Protein AF-A0A326U9K8-F1 (afdb_monomer_lite)

InterPro domains:
  IPR006827 Lantibiotic dehydratase, N-terminal [PF04738] (4-114)
  IPR023809 Thiopeptide-type bacteriocin biosynthesis domain [PF14028] (189-463)
  IPR023809 Thiopeptide-type bacteriocin biosynthesis domain [TIGR03891] (189-463)

Sequence (473 aa):
PRLAPNVCRFLSELSMDGVPCLSAFDWGRLSGSPFLPRVTFRMGPHARLVLSPAQWQLRADTVQPEGTGSEEERWFAGLQRWRERWRVPRYVYLAEFDNRLLLDLEHPVMVTELRDELGKLQQDRTLTLQELLPDFEHLWLRDEQSAPYFSELVVPLLRVAQPAVQAAPLTPRRAISRVERSFFPGDRWTYIKLYAAPGQHDELIAGPLRALIRMLQEQRLLDCWFFIRYIDPLPHLRVRCRARGEQAIEPLLLAMLRHSRHLVDAGVIQSYALDPYEREVERYGGPEAIELLEQVFCLDSAVVSNLIAAQQAQRLTLDPLEIAVFSLHQFFTNWGYDIDQCLQWLRKRTQTYAFSAEYRPHRRECCELLAPWEPRPPANVVEQRALLLTLTHGPSAEGADRGSIAQELRKLGDQVRELASRGGLWVSEETLLESLAHMHKIRLLDLDRERERRLYAFWRHTLESIKRRPTKR

Foldseek 3Di:
DVPDPPVVVVVVVVVCPPPDDDDQDDPVPCPQPQKDDFDWDAPDPPDIDTSFFIKGWDALVQFDFDDDDDSLNRRLVSLVVSCVVRVPDQWWWFDDPPDTDIARSPDSVRVVVVNVVNVPDDRPDITMIGHDPPDPVPQPDADPVRDGDDDDDDDDDDDPDDDPPPPDPDPPPDDDDCVLFKDAQLGQKWKKWFFDDPVLLLVCLLPLVVVLVVVCVVVQQFDFKAWFWDPVPGTTIIIMTGGPDNVSRVVNSVSVVVSSVVCCVVVSTVHMDTDIHGFPQRLQFHSVRRVLVSRVRRLLRQLLSLVSNCVVVVVQPDDLLLLLLLLLVLLCVLLPDDLVNLLVLLPVPADPCPCVVVLVVCQVLSLCLNPNDDPDPPPSSVSNSVSSQCSNFPDDDVPDPTRPSSNSSNVSSVVVVVCVVVVSTSDDPSSNSVVSSQRSCRSNPHPDPVSVNNSSNSSNSSSVVNVPDDDDD

Structure (mmCIF, N/CA/C/O backbone):
data_AF-A0A326U9K8-F1
#
_entry.id   AF-A0A326U9K8-F1
#
loop_
_atom_site.group_PDB
_atom_site.id
_atom_site.type_symbol
_atom_site.label_atom_id
_atom_site.label_alt_id
_atom_site.label_comp_id
_atom_site.label_asym_id
_atom_site.label_entity_id
_atom_site.label_seq_id
_atom_site.pdbx_PDB_ins_code
_atom_site.Cartn_x
_atom_site.Cartn_y
_atom_site.Cartn_z
_atom_site.occupancy
_atom_site.B_iso_or_equiv
_atom_site.auth_seq_id
_atom_site.auth_comp_id
_atom_site.auth_asym_id
_atom_site.auth_atom_id
_atom_site.pdbx_PDB_model_num
ATOM 1 N N . PRO A 1 1 ? 18.278 -13.660 -24.552 1.00 62.38 1 PRO A N 1
ATOM 2 C CA . PRO A 1 1 ? 17.251 -13.489 -23.487 1.00 62.38 1 PRO A CA 1
ATOM 3 C C . PRO A 1 1 ? 15.796 -13.503 -23.984 1.00 62.38 1 PRO A C 1
ATOM 5 O O . PRO A 1 1 ? 14.981 -14.195 -23.393 1.00 62.38 1 PRO A O 1
ATOM 8 N N . ARG A 1 2 ? 15.453 -12.767 -25.055 1.00 73.94 2 ARG A N 1
ATOM 9 C CA . ARG A 1 2 ? 14.053 -12.637 -25.520 1.00 73.94 2 ARG A CA 1
ATOM 10 C C . ARG A 1 2 ? 13.410 -13.939 -26.013 1.00 73.94 2 ARG A C 1
ATOM 12 O O . ARG A 1 2 ? 12.196 -14.054 -25.953 1.00 73.94 2 ARG A O 1
ATOM 19 N N . LEU A 1 3 ? 14.220 -14.898 -26.459 1.00 88.00 3 LEU A N 1
ATOM 20 C CA . LEU A 1 3 ? 13.778 -16.236 -26.869 1.00 88.00 3 LEU A CA 1
ATOM 21 C C . LEU A 1 3 ? 13.810 -17.262 -25.721 1.00 88.00 3 LEU A C 1
ATOM 23 O O . LEU A 1 3 ? 13.424 -18.409 -25.916 1.00 88.00 3 LEU A O 1
ATOM 27 N N . ALA A 1 4 ? 14.301 -16.881 -24.537 1.00 91.50 4 ALA A N 1
ATOM 28 C CA . ALA A 1 4 ? 14.350 -17.779 -23.389 1.00 91.50 4 ALA A CA 1
ATOM 29 C C . ALA A 1 4 ? 12.968 -17.874 -22.715 1.00 91.50 4 ALA A C 1
ATOM 31 O O . ALA A 1 4 ? 12.225 -16.888 -22.725 1.00 91.50 4 ALA A O 1
ATOM 32 N N . PRO A 1 5 ? 12.636 -19.005 -22.063 1.00 95.62 5 PRO A N 1
ATOM 33 C CA . PRO A 1 5 ? 11.449 -19.102 -21.220 1.00 95.62 5 PRO A CA 1
ATOM 34 C C . PRO A 1 5 ? 11.411 -17.989 -20.167 1.00 95.62 5 PRO A C 1
ATOM 36 O O . PRO A 1 5 ? 12.456 -17.589 -19.647 1.00 95.62 5 PRO A O 1
ATOM 39 N N . ASN A 1 6 ? 10.209 -17.532 -19.803 1.00 95.44 6 ASN A N 1
ATOM 40 C CA . ASN A 1 6 ? 10.025 -16.380 -18.912 1.00 95.44 6 ASN A CA 1
ATOM 41 C C . ASN A 1 6 ? 10.791 -16.500 -17.589 1.00 95.44 6 ASN A C 1
ATOM 43 O O . ASN A 1 6 ? 11.346 -15.511 -17.132 1.00 95.44 6 ASN A O 1
ATOM 47 N N . VAL A 1 7 ? 10.878 -17.698 -17.000 1.00 95.12 7 VAL A N 1
ATOM 48 C CA . VAL A 1 7 ? 11.625 -17.917 -15.749 1.00 95.12 7 VAL A CA 1
ATOM 49 C C . VAL A 1 7 ? 13.126 -17.704 -15.952 1.00 95.12 7 VAL A C 1
ATOM 51 O O . VAL A 1 7 ? 13.758 -16.989 -15.181 1.00 95.12 7 VAL A O 1
ATOM 54 N N . CYS A 1 8 ? 13.704 -18.265 -17.014 1.00 94.00 8 CYS A N 1
ATOM 55 C CA . CYS A 1 8 ? 15.121 -18.086 -17.330 1.00 94.00 8 CYS A CA 1
ATOM 56 C C . CYS A 1 8 ? 15.435 -16.623 -17.660 1.00 94.00 8 CYS A C 1
ATOM 58 O O . CYS A 1 8 ? 16.440 -16.080 -17.204 1.00 94.00 8 CYS A O 1
ATOM 60 N N . ARG A 1 9 ? 14.549 -15.975 -18.427 1.00 92.75 9 ARG A N 1
ATOM 61 C CA . ARG A 1 9 ? 14.652 -14.552 -18.743 1.00 92.75 9 ARG A CA 1
ATOM 62 C C . ARG A 1 9 ? 14.586 -13.698 -17.477 1.00 92.75 9 ARG A C 1
ATOM 64 O O . ARG A 1 9 ? 15.453 -12.854 -17.300 1.00 92.75 9 ARG A O 1
ATOM 71 N N . PHE A 1 10 ? 13.622 -13.961 -16.597 1.00 92.88 10 PHE A N 1
ATOM 72 C CA . PHE A 1 10 ? 13.456 -13.252 -15.332 1.00 92.88 10 PHE A CA 1
ATOM 73 C C . PHE A 1 10 ? 14.701 -13.365 -14.451 1.00 92.88 10 PHE A C 1
ATOM 75 O O . PHE A 1 10 ? 15.210 -12.348 -14.002 1.00 92.88 10 PHE A O 1
ATOM 82 N N . LEU A 1 11 ? 15.237 -14.574 -14.251 1.00 92.81 11 LEU A N 1
ATOM 83 C CA . LEU A 1 11 ? 16.446 -14.774 -13.443 1.00 92.81 11 LEU A CA 1
ATOM 84 C C . LEU A 1 11 ? 17.663 -14.052 -14.036 1.00 92.81 11 LEU A C 1
ATOM 86 O O . LEU A 1 11 ? 18.441 -13.444 -13.304 1.00 92.81 11 LEU A O 1
ATOM 90 N N . SER A 1 12 ? 17.809 -14.090 -15.362 1.00 88.62 12 SER A N 1
ATOM 91 C CA . SER A 1 12 ? 18.885 -13.381 -16.054 1.00 88.62 12 SER A CA 1
ATOM 92 C C . SER A 1 12 ? 18.741 -11.863 -15.930 1.00 88.62 12 SER A C 1
ATOM 94 O O . SER A 1 12 ? 19.722 -11.198 -15.617 1.00 88.62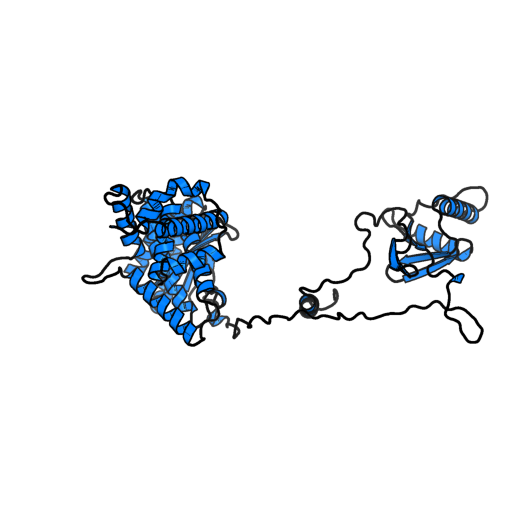 12 SER A O 1
ATOM 96 N N . GLU A 1 13 ? 17.548 -11.308 -16.145 1.00 88.88 13 GLU A N 1
ATOM 97 C CA . GLU A 1 13 ? 17.301 -9.865 -16.029 1.00 88.88 13 GLU A CA 1
ATOM 98 C C . GLU A 1 13 ? 17.444 -9.389 -14.573 1.00 88.88 13 GLU A C 1
ATOM 100 O O . GLU A 1 13 ? 18.082 -8.369 -14.332 1.00 88.88 13 GLU A O 1
ATOM 105 N N . LEU A 1 14 ? 16.957 -10.165 -13.597 1.00 89.19 14 LEU A N 1
ATOM 106 C CA . LEU A 1 14 ? 17.079 -9.860 -12.168 1.00 89.19 14 LEU A CA 1
ATOM 107 C C . LEU A 1 14 ? 18.538 -9.852 -11.696 1.00 89.19 14 LEU A C 1
ATOM 109 O O . LEU A 1 14 ? 18.909 -9.027 -10.870 1.00 89.19 14 LEU A O 1
ATOM 113 N N . SER A 1 15 ? 19.387 -10.735 -12.235 1.00 85.56 15 SER A N 1
ATOM 114 C CA . SER A 1 15 ? 20.822 -10.745 -11.907 1.00 85.56 15 SER A CA 1
ATOM 115 C C . SER A 1 15 ? 21.560 -9.465 -12.322 1.00 85.56 15 SER A C 1
ATOM 117 O O . SER A 1 15 ? 22.637 -9.181 -11.802 1.00 85.56 15 SER A O 1
ATOM 119 N N . MET A 1 16 ? 20.967 -8.689 -13.232 1.00 81.06 16 MET A N 1
ATOM 120 C CA . MET A 1 16 ? 21.478 -7.400 -13.693 1.00 81.06 16 MET A CA 1
ATOM 121 C C . MET A 1 16 ? 20.819 -6.211 -12.975 1.00 81.06 16 MET A C 1
ATOM 123 O O . MET A 1 16 ? 21.146 -5.064 -13.287 1.00 81.06 16 MET A O 1
ATOM 127 N N . ASP A 1 17 ? 19.903 -6.449 -12.027 1.00 82.62 17 ASP A N 1
ATOM 128 C CA . ASP A 1 17 ? 19.238 -5.378 -11.284 1.00 82.62 17 ASP A CA 1
ATOM 129 C C . ASP A 1 17 ? 20.246 -4.551 -10.469 1.00 82.62 17 ASP A C 1
ATOM 131 O O . ASP A 1 17 ? 21.226 -5.061 -9.921 1.00 82.62 17 ASP A O 1
ATOM 135 N N . GLY A 1 18 ? 20.042 -3.235 -10.438 1.00 77.31 18 GLY A N 1
ATOM 136 C CA . GLY A 1 18 ? 20.975 -2.288 -9.822 1.00 77.31 18 GLY A CA 1
ATOM 137 C C . GLY A 1 18 ? 22.328 -2.132 -10.537 1.00 77.31 18 GLY A C 1
ATOM 138 O O . GLY A 1 18 ? 23.178 -1.377 -10.054 1.00 77.31 18 GLY A O 1
ATOM 139 N N . VAL A 1 19 ? 22.548 -2.790 -11.685 1.00 77.62 19 VAL A N 1
ATOM 140 C CA . VAL A 1 19 ? 23.769 -2.659 -12.496 1.00 77.62 19 VAL A CA 1
ATOM 141 C C . VAL A 1 19 ? 23.468 -1.871 -13.778 1.00 77.62 19 VAL A C 1
ATOM 143 O O . VAL A 1 19 ? 22.581 -2.253 -14.543 1.00 77.62 19 VAL A O 1
ATOM 146 N N . PRO A 1 20 ? 24.206 -0.782 -14.075 1.00 76.75 20 PRO A N 1
ATOM 147 C CA . PRO A 1 20 ? 24.042 -0.086 -15.343 1.00 76.75 20 PRO A CA 1
ATOM 148 C C . PRO A 1 20 ? 24.462 -1.007 -16.492 1.00 76.75 20 PRO A C 1
ATOM 150 O O . PRO A 1 20 ? 25.616 -1.426 -16.585 1.00 76.75 20 PRO A O 1
ATOM 153 N N . CYS A 1 21 ? 23.521 -1.310 -17.380 1.00 74.31 21 CYS A N 1
ATOM 154 C CA . CYS A 1 21 ? 23.808 -2.039 -18.607 1.00 74.31 21 CYS A CA 1
ATOM 155 C C . CYS A 1 21 ? 24.381 -1.065 -19.642 1.00 74.31 21 CYS A C 1
ATOM 157 O O . CYS A 1 21 ? 23.713 -0.106 -20.034 1.00 74.31 21 CYS A O 1
ATOM 159 N N . LEU A 1 22 ? 25.617 -1.304 -20.088 1.00 80.25 22 LEU A N 1
ATOM 160 C CA . LEU A 1 22 ? 26.170 -0.584 -21.234 1.00 80.25 22 LEU A CA 1
ATOM 161 C C . LEU A 1 22 ? 25.383 -0.971 -22.490 1.00 80.25 22 LEU A C 1
ATOM 163 O O . LEU A 1 22 ? 25.088 -2.144 -22.713 1.00 80.25 22 LEU A O 1
ATOM 167 N N . SER A 1 23 ? 25.047 0.023 -23.301 1.00 83.62 23 SER A N 1
ATOM 168 C CA . SER A 1 23 ? 24.403 -0.158 -24.601 1.00 83.62 23 SER A CA 1
ATOM 169 C C . SER A 1 23 ? 25.244 0.502 -25.688 1.00 83.62 23 SER A C 1
ATOM 171 O O . SER A 1 23 ? 26.097 1.348 -25.403 1.00 83.62 23 SER A O 1
ATOM 173 N N . ALA A 1 24 ? 25.028 0.081 -26.935 1.00 86.12 24 ALA A N 1
ATOM 174 C CA . ALA A 1 24 ? 25.568 0.781 -28.092 1.00 86.12 24 ALA A CA 1
ATOM 175 C C . ALA A 1 24 ? 25.031 2.222 -28.154 1.00 86.12 24 ALA A C 1
ATOM 177 O O . ALA A 1 24 ? 23.992 2.540 -27.575 1.00 86.12 24 ALA A O 1
ATOM 178 N N . PHE A 1 25 ? 25.747 3.092 -28.867 1.00 91.81 25 PHE A N 1
ATOM 179 C CA . PHE A 1 25 ? 25.297 4.459 -29.100 1.00 91.81 25 PHE A CA 1
ATOM 180 C C . PHE A 1 25 ? 23.953 4.462 -29.845 1.00 91.81 25 PHE A C 1
ATOM 182 O O . PHE A 1 25 ? 23.830 3.837 -30.897 1.00 91.81 25 PHE A O 1
ATOM 189 N N . ASP A 1 26 ? 22.969 5.185 -29.310 1.00 91.81 26 ASP A N 1
ATOM 190 C CA . ASP A 1 26 ? 21.629 5.292 -29.886 1.00 91.81 26 ASP A CA 1
ATOM 191 C C . ASP A 1 26 ? 21.372 6.716 -30.398 1.00 91.81 26 ASP A C 1
ATOM 193 O O . ASP A 1 26 ? 21.433 7.694 -29.649 1.00 91.81 26 ASP A O 1
ATOM 197 N N . TRP A 1 27 ? 21.056 6.827 -31.690 1.00 93.38 27 TRP A N 1
ATOM 198 C CA . TRP A 1 27 ? 20.658 8.079 -32.337 1.00 93.38 27 TRP A CA 1
ATOM 199 C C . TRP A 1 27 ? 19.246 8.537 -31.940 1.00 93.38 27 TRP A C 1
ATOM 201 O O . TRP A 1 27 ? 18.855 9.676 -32.219 1.00 93.38 27 TRP A O 1
ATOM 211 N N . GLY A 1 28 ? 18.456 7.662 -31.314 1.00 94.38 28 GLY A N 1
ATOM 212 C CA . GLY A 1 28 ? 17.090 7.928 -30.895 1.00 94.38 28 GLY A CA 1
ATOM 213 C C . GLY A 1 28 ? 16.233 8.409 -32.064 1.00 94.38 28 GLY A C 1
ATOM 214 O O . GLY A 1 28 ? 16.159 7.778 -33.120 1.00 94.38 28 GLY A O 1
ATOM 215 N N . ARG A 1 29 ? 15.608 9.579 -31.902 1.00 93.19 29 ARG A N 1
ATOM 216 C CA . ARG A 1 29 ? 14.734 10.182 -32.925 1.00 93.19 29 ARG A CA 1
ATOM 217 C 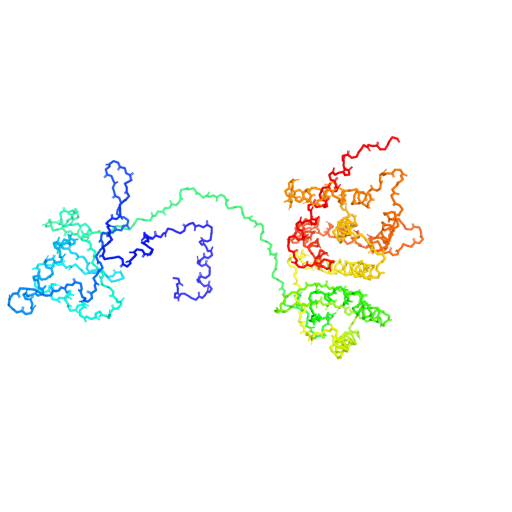C . ARG A 1 29 ? 15.460 10.572 -34.214 1.00 93.19 29 ARG A C 1
ATOM 219 O O . ARG A 1 29 ? 14.795 10.780 -35.221 1.00 93.19 29 ARG A O 1
ATOM 226 N N . LEU A 1 30 ? 16.790 10.687 -34.191 1.00 93.75 30 LEU A N 1
ATOM 227 C CA . LEU A 1 30 ? 17.576 11.035 -35.375 1.00 93.75 30 LEU A CA 1
ATOM 228 C C . LEU A 1 30 ? 17.921 9.824 -36.243 1.00 93.75 30 LEU A C 1
ATOM 230 O O . LEU A 1 30 ? 18.411 10.034 -37.345 1.00 93.75 30 LEU A O 1
ATOM 234 N N . SER A 1 31 ? 17.642 8.593 -35.798 1.00 89.88 31 SER A N 1
ATOM 235 C CA . SER A 1 31 ? 17.981 7.353 -36.522 1.00 89.88 31 SER A CA 1
ATOM 236 C C . SER A 1 31 ? 17.497 7.318 -37.979 1.00 89.88 31 SER A C 1
ATOM 238 O O . SER A 1 31 ? 18.161 6.726 -38.821 1.00 89.88 31 SER A O 1
ATOM 240 N N . GLY A 1 32 ? 16.392 8.004 -38.296 1.00 88.12 32 GLY A N 1
ATOM 241 C CA . GLY A 1 32 ? 15.864 8.133 -39.660 1.00 88.12 32 GLY A CA 1
ATOM 242 C C . GLY A 1 32 ? 16.453 9.273 -40.506 1.00 88.12 32 GLY A C 1
ATOM 243 O O . GLY A 1 32 ? 15.920 9.558 -41.576 1.00 88.12 32 GLY A O 1
ATOM 244 N N . SER A 1 33 ? 17.492 9.977 -40.044 1.00 93.56 33 SER A N 1
ATOM 245 C CA . SER A 1 33 ? 18.080 11.098 -40.795 1.00 93.56 33 SER A CA 1
ATOM 246 C C . SER A 1 33 ? 18.813 10.602 -42.051 1.00 93.56 33 SER A C 1
ATOM 248 O O . SER A 1 33 ? 19.492 9.580 -41.975 1.00 93.56 33 SER A O 1
ATOM 250 N N . PRO A 1 34 ? 18.781 11.343 -43.179 1.00 93.25 34 PRO A N 1
ATOM 251 C CA . PRO A 1 34 ? 19.470 10.952 -44.419 1.00 93.25 34 PRO A CA 1
ATOM 252 C C . PRO A 1 34 ? 20.979 10.730 -44.255 1.00 93.25 34 PRO A C 1
ATOM 254 O O . PRO A 1 34 ? 21.581 9.938 -44.976 1.00 93.25 34 PRO A O 1
ATOM 257 N N . PHE A 1 35 ? 21.586 11.433 -43.298 1.00 96.12 35 PHE A N 1
ATOM 258 C CA . PHE A 1 35 ? 22.984 11.286 -42.933 1.00 96.12 35 PHE A CA 1
ATOM 259 C C . PHE A 1 35 ? 23.151 11.376 -41.417 1.00 96.12 35 PHE A C 1
ATOM 261 O O . PHE A 1 35 ? 22.606 12.276 -40.772 1.00 96.12 35 PHE A O 1
ATOM 268 N N . LEU A 1 36 ? 23.949 10.464 -40.875 1.00 96.75 36 LEU A N 1
ATOM 269 C CA . LEU A 1 36 ? 24.369 10.420 -39.483 1.00 96.75 36 LEU A CA 1
ATOM 270 C C . LEU A 1 36 ? 25.897 10.519 -39.445 1.00 96.75 36 LEU A C 1
ATOM 272 O O . LEU A 1 36 ? 26.569 9.647 -39.995 1.00 96.75 36 LEU A O 1
ATOM 276 N N . PRO A 1 37 ? 26.479 11.568 -38.840 1.00 96.38 37 PRO A N 1
ATOM 277 C CA . PRO A 1 37 ? 27.926 11.732 -38.828 1.00 96.38 37 PRO A CA 1
ATOM 278 C C . PRO A 1 37 ? 28.600 10.692 -37.931 1.00 96.38 37 PRO A C 1
ATOM 280 O O . PRO A 1 37 ? 28.017 10.220 -36.956 1.00 96.38 37 PRO A O 1
ATOM 283 N N . ARG A 1 38 ? 29.875 10.395 -38.205 1.00 95.69 38 ARG A N 1
ATOM 284 C CA . ARG A 1 38 ? 30.700 9.576 -37.309 1.00 95.69 38 ARG A CA 1
ATOM 285 C C . ARG A 1 38 ? 30.716 10.196 -35.911 1.00 95.69 38 ARG A C 1
ATOM 287 O O . ARG A 1 38 ? 31.112 11.351 -35.742 1.00 95.69 38 ARG A O 1
ATOM 294 N N . VAL A 1 39 ? 30.368 9.407 -34.901 1.00 96.19 39 VAL A N 1
ATOM 295 C CA . VAL A 1 39 ? 30.459 9.816 -33.496 1.00 96.19 39 VAL A CA 1
ATOM 296 C C . VAL A 1 39 ? 31.740 9.253 -32.918 1.00 96.19 39 VAL A C 1
ATOM 298 O O . VAL A 1 39 ? 31.950 8.041 -32.904 1.00 96.19 39 VAL A O 1
ATOM 301 N N . THR A 1 40 ? 32.601 10.136 -32.419 1.00 94.56 40 THR A N 1
ATOM 302 C CA . THR A 1 40 ? 33.875 9.738 -31.816 1.00 94.56 40 THR A CA 1
ATOM 303 C C . THR A 1 40 ? 34.033 10.300 -30.417 1.00 94.56 40 THR A C 1
ATOM 305 O O . THR A 1 40 ? 33.706 11.460 -30.176 1.00 94.56 40 THR A O 1
ATOM 308 N N . PHE A 1 41 ? 34.621 9.510 -29.527 1.00 93.38 41 PHE A N 1
ATOM 309 C CA . PHE A 1 41 ? 35.032 9.924 -28.197 1.00 93.38 41 PHE A CA 1
ATOM 310 C C . PHE A 1 41 ? 36.560 9.948 -28.103 1.00 93.38 41 PHE A C 1
ATOM 312 O O . PHE A 1 41 ? 37.238 8.986 -28.466 1.00 93.38 41 PHE A O 1
ATOM 319 N N . ARG A 1 42 ? 37.130 11.059 -27.632 1.00 92.94 42 ARG A N 1
ATOM 320 C CA . ARG A 1 42 ? 38.579 11.191 -27.448 1.00 92.94 42 ARG A CA 1
ATOM 321 C C . ARG A 1 42 ? 38.955 10.663 -26.063 1.00 92.94 42 ARG A C 1
ATOM 323 O O . ARG A 1 42 ? 38.592 11.272 -25.066 1.00 92.94 42 ARG A O 1
ATOM 330 N N . MET A 1 43 ? 39.697 9.558 -26.014 1.00 86.12 43 MET A N 1
ATOM 331 C CA . MET A 1 43 ? 40.140 8.932 -24.758 1.00 86.12 43 MET A CA 1
ATOM 332 C C . MET A 1 43 ? 41.466 9.511 -24.237 1.00 86.12 43 MET A C 1
ATOM 334 O O . MET A 1 43 ? 41.809 9.324 -23.077 1.00 86.12 43 MET A O 1
ATOM 338 N N . GLY A 1 44 ? 42.212 10.223 -25.086 1.00 87.81 44 GLY A N 1
ATOM 339 C CA . GLY A 1 44 ? 43.484 10.855 -24.742 1.00 87.81 44 GLY A CA 1
ATOM 340 C C . GLY A 1 44 ? 44.065 11.644 -25.922 1.00 87.81 44 GLY A C 1
ATOM 341 O O . GLY A 1 44 ? 43.402 11.770 -26.955 1.00 87.81 44 GLY A O 1
ATOM 342 N N . PRO A 1 45 ? 45.300 12.162 -25.816 1.00 84.62 45 PRO A N 1
ATOM 343 C CA . PRO A 1 45 ? 45.919 12.971 -26.872 1.00 84.62 45 PRO A CA 1
ATOM 344 C C . PRO A 1 45 ? 46.104 12.209 -28.196 1.00 84.62 45 PRO A C 1
ATOM 346 O O . PRO A 1 45 ? 46.017 12.815 -29.261 1.00 84.62 45 PRO A O 1
ATOM 349 N N . HIS A 1 46 ? 46.274 10.883 -28.137 1.00 84.19 46 HIS A N 1
ATOM 350 C CA . HIS A 1 46 ? 46.528 10.032 -29.307 1.00 84.19 46 HIS A CA 1
ATOM 351 C C . HIS A 1 46 ? 45.481 8.924 -29.522 1.00 84.19 46 HIS A C 1
ATOM 353 O O . HIS A 1 46 ? 45.630 8.124 -30.438 1.00 84.19 46 HIS A O 1
ATOM 359 N N . ALA A 1 47 ? 44.410 8.875 -28.717 1.00 83.94 47 ALA A N 1
ATOM 360 C CA . ALA A 1 47 ? 43.415 7.799 -28.759 1.00 83.94 47 ALA A CA 1
ATOM 361 C C . ALA A 1 47 ? 42.001 8.331 -29.039 1.00 83.94 47 ALA A C 1
ATOM 363 O O . ALA A 1 47 ? 41.492 9.209 -28.331 1.00 83.94 47 ALA A O 1
ATOM 364 N N . ARG A 1 48 ? 41.352 7.771 -30.065 1.00 89.00 48 ARG A N 1
ATOM 365 C CA . ARG A 1 48 ? 39.961 8.049 -30.443 1.00 89.00 48 ARG A CA 1
ATOM 366 C C . ARG A 1 48 ? 39.187 6.740 -30.554 1.00 89.00 48 ARG A C 1
ATOM 368 O O . ARG A 1 48 ? 39.617 5.832 -31.251 1.00 89.00 48 ARG A O 1
ATOM 375 N N . LEU A 1 49 ? 38.036 6.690 -29.898 1.00 92.00 49 LEU A N 1
ATOM 376 C CA . LEU A 1 49 ? 37.059 5.614 -29.996 1.00 92.00 49 LEU A CA 1
ATOM 377 C C . LEU A 1 49 ? 35.943 6.049 -30.944 1.00 92.00 49 LEU A C 1
ATOM 379 O O . LEU A 1 49 ? 35.397 7.139 -30.781 1.00 92.00 49 LEU A O 1
ATOM 383 N N . VAL A 1 50 ? 35.592 5.216 -31.920 1.00 93.50 50 VAL A N 1
ATOM 384 C CA . VAL A 1 50 ? 34.413 5.439 -32.765 1.00 93.50 50 VAL A CA 1
ATOM 385 C C . VAL A 1 50 ? 33.223 4.746 -32.107 1.00 93.50 50 VAL A C 1
ATOM 387 O O . VAL A 1 50 ? 33.226 3.531 -31.961 1.00 93.50 50 VAL A O 1
ATOM 390 N N . LEU A 1 51 ? 32.234 5.527 -31.671 1.00 93.38 51 LEU A N 1
ATOM 391 C CA . LEU A 1 51 ? 31.012 5.029 -31.028 1.00 93.38 51 LEU A CA 1
ATOM 392 C C . LEU A 1 51 ? 29.939 4.648 -32.056 1.00 93.38 51 LEU A C 1
ATOM 394 O O . LEU A 1 51 ? 29.167 3.725 -31.826 1.00 93.38 51 LEU A O 1
ATOM 398 N N . SER A 1 52 ? 29.900 5.361 -33.183 1.00 94.00 52 SER A N 1
ATOM 399 C CA . SER A 1 52 ? 29.074 5.042 -34.350 1.00 94.00 52 SER A CA 1
ATOM 400 C C . SER A 1 52 ? 29.827 5.467 -35.612 1.00 94.00 52 SER A C 1
ATOM 402 O O . SER A 1 52 ? 30.308 6.607 -35.646 1.00 94.00 52 SER A O 1
ATOM 404 N N . PRO A 1 53 ? 29.925 4.615 -36.651 1.00 94.62 53 PRO A N 1
ATOM 405 C CA . PRO A 1 53 ? 30.409 5.043 -37.960 1.00 94.62 53 PRO A CA 1
ATOM 406 C C . PRO A 1 53 ? 29.451 6.074 -38.566 1.00 94.62 53 PRO A C 1
ATOM 408 O O . PRO A 1 53 ? 28.291 6.171 -38.151 1.00 94.62 53 PRO A O 1
ATOM 411 N N . ALA A 1 54 ? 29.938 6.841 -39.538 1.00 96.44 54 ALA A N 1
ATOM 412 C CA . ALA A 1 54 ? 29.090 7.651 -40.398 1.00 96.44 54 ALA A CA 1
ATOM 413 C C . ALA A 1 54 ? 28.148 6.746 -41.199 1.00 96.44 54 ALA A C 1
ATOM 415 O O . ALA A 1 54 ? 28.565 5.691 -41.687 1.00 96.44 54 ALA A O 1
ATOM 416 N N . GLN A 1 55 ? 26.886 7.156 -41.311 1.00 96.06 55 GLN A N 1
ATOM 417 C CA . GLN A 1 55 ? 25.842 6.386 -41.976 1.00 96.06 55 GLN A CA 1
ATOM 418 C C . GLN A 1 55 ? 25.062 7.261 -42.950 1.00 96.06 55 GLN A C 1
ATOM 420 O O . GLN A 1 55 ? 24.759 8.416 -42.649 1.00 96.06 55 GLN A O 1
ATOM 425 N N . TRP A 1 56 ? 24.685 6.688 -44.084 1.00 96.69 56 TRP A N 1
ATOM 426 C CA . TRP A 1 56 ? 23.786 7.288 -45.060 1.00 96.69 56 TRP A CA 1
ATOM 427 C C . TRP A 1 56 ? 22.548 6.408 -45.182 1.00 96.69 56 TRP A C 1
ATOM 429 O O . TRP A 1 56 ? 22.659 5.202 -45.400 1.00 96.69 56 TRP A O 1
ATOM 439 N N . GLN A 1 57 ? 21.375 7.013 -45.017 1.00 94.38 57 GLN A N 1
ATOM 440 C CA . GLN A 1 57 ? 20.090 6.331 -45.138 1.00 94.38 57 GLN A CA 1
ATOM 441 C C . GLN A 1 57 ? 19.546 6.549 -46.545 1.00 94.38 57 GLN A C 1
ATOM 443 O O . GLN A 1 57 ? 19.226 7.676 -46.925 1.00 94.38 57 GLN A O 1
ATOM 448 N N . LEU A 1 58 ? 19.451 5.472 -47.318 1.00 93.56 58 LEU A N 1
ATOM 449 C CA . LEU A 1 58 ? 18.946 5.501 -48.681 1.00 93.56 58 LEU A CA 1
ATOM 450 C C . LEU A 1 58 ? 17.510 4.986 -48.708 1.00 93.56 58 LEU A C 1
ATOM 452 O O . LEU A 1 58 ? 17.155 4.010 -48.057 1.00 93.56 58 LEU A O 1
ATOM 456 N N . ARG A 1 59 ? 16.690 5.655 -49.501 1.00 91.25 59 ARG A N 1
ATOM 457 C CA . ARG A 1 59 ? 15.323 5.296 -49.875 1.00 91.25 59 ARG A CA 1
ATOM 458 C C . ARG A 1 59 ? 15.305 4.940 -51.358 1.00 91.25 59 ARG A C 1
ATOM 460 O O . ARG A 1 59 ? 16.221 5.313 -52.090 1.00 91.25 59 ARG A O 1
ATOM 467 N N . ALA A 1 60 ? 14.235 4.293 -51.811 1.00 88.06 60 ALA A N 1
ATOM 468 C CA . ALA A 1 60 ? 14.070 3.908 -53.216 1.00 88.06 60 ALA A CA 1
ATOM 469 C C . ALA A 1 60 ? 14.227 5.089 -54.204 1.00 88.06 60 ALA A C 1
ATOM 471 O O . ALA A 1 60 ? 14.663 4.897 -55.332 1.00 88.06 60 ALA A O 1
ATOM 472 N N . ASP A 1 61 ? 13.921 6.315 -53.772 1.00 88.38 61 ASP A N 1
ATOM 473 C CA . ASP A 1 61 ? 14.003 7.554 -54.554 1.00 88.38 61 ASP A CA 1
ATOM 474 C C . ASP A 1 61 ? 15.283 8.378 -54.307 1.00 88.38 61 ASP A C 1
ATOM 476 O O . ASP A 1 61 ? 15.410 9.498 -54.808 1.00 88.38 61 ASP A O 1
ATOM 480 N N . THR A 1 62 ? 16.233 7.868 -53.518 1.00 91.69 62 THR A N 1
ATOM 481 C CA . THR A 1 62 ? 17.422 8.637 -53.106 1.00 91.69 62 THR A CA 1
ATOM 482 C C . THR A 1 62 ? 18.392 8.895 -54.246 1.00 91.69 62 THR A C 1
ATOM 484 O O . THR A 1 62 ? 18.955 9.987 -54.343 1.00 91.69 62 THR A O 1
ATOM 487 N N . VAL A 1 63 ? 18.588 7.899 -55.102 1.00 92.56 63 VAL A N 1
ATOM 488 C CA . VAL A 1 63 ? 19.387 8.038 -56.315 1.00 92.56 63 VAL A CA 1
ATOM 489 C C . VAL A 1 63 ? 18.408 8.283 -57.464 1.00 92.56 63 VAL A C 1
ATOM 491 O O . VAL A 1 63 ? 17.337 7.686 -57.515 1.00 92.56 63 VAL A O 1
ATOM 494 N N . GLN A 1 64 ? 18.732 9.226 -58.344 1.00 90.81 64 GLN A N 1
ATOM 495 C CA . GLN A 1 64 ? 17.901 9.595 -59.491 1.00 90.81 64 GLN A CA 1
ATOM 496 C C . GLN A 1 64 ? 18.746 9.411 -60.754 1.00 90.81 64 GLN A C 1
ATOM 498 O O . GLN A 1 64 ? 19.823 10.009 -60.816 1.00 90.81 64 GLN A O 1
ATOM 503 N N . PRO A 1 65 ? 18.325 8.590 -61.739 1.00 91.31 65 PRO A N 1
ATOM 504 C CA . PRO A 1 65 ? 19.125 8.366 -62.937 1.00 91.31 65 PRO A CA 1
ATOM 505 C C . PRO A 1 65 ? 19.241 9.657 -63.757 1.00 91.31 65 PRO A C 1
ATOM 507 O O . PRO A 1 65 ? 18.270 10.401 -63.895 1.00 91.31 65 PRO A O 1
ATOM 510 N N . GLU A 1 66 ? 20.402 9.912 -64.355 1.00 89.00 66 GLU A N 1
ATOM 511 C CA . GLU A 1 66 ? 20.661 11.152 -65.093 1.00 89.00 66 GLU A CA 1
ATOM 512 C C . GLU A 1 66 ? 21.676 10.979 -66.225 1.00 89.00 66 GLU A C 1
ATOM 514 O O . GLU A 1 66 ? 22.425 10.012 -66.270 1.00 89.00 66 GLU A O 1
ATOM 519 N N . GLY A 1 67 ? 21.714 11.939 -67.151 1.00 89.06 67 GLY A N 1
ATOM 520 C CA . GLY A 1 67 ? 22.580 11.875 -68.329 1.00 89.06 67 GLY A CA 1
ATOM 521 C C . GLY A 1 67 ? 21.975 11.069 -69.483 1.00 89.06 67 GLY A C 1
ATOM 522 O O . GLY A 1 67 ? 20.771 10.806 -69.525 1.00 89.06 67 GLY A O 1
ATOM 523 N N . THR A 1 68 ? 22.816 10.719 -70.456 1.00 87.25 68 THR A N 1
ATOM 524 C CA . THR A 1 68 ? 22.444 9.974 -71.670 1.00 87.25 68 THR A CA 1
ATOM 525 C C . THR A 1 68 ? 23.136 8.616 -71.697 1.00 87.25 68 THR A C 1
ATOM 527 O O . THR A 1 68 ? 24.247 8.500 -71.193 1.00 87.25 68 THR A O 1
ATOM 530 N N . GLY A 1 69 ? 22.514 7.615 -72.320 1.00 91.75 69 GLY A N 1
ATOM 531 C CA . GLY A 1 69 ? 23.039 6.248 -72.386 1.00 91.75 69 GLY A CA 1
ATOM 532 C C . GLY A 1 69 ? 22.025 5.212 -71.905 1.00 91.75 69 GLY A C 1
ATOM 533 O O . GLY A 1 69 ? 20.824 5.493 -71.816 1.00 91.75 69 GLY A O 1
ATOM 534 N N . SER A 1 70 ? 22.520 4.013 -71.614 1.00 92.44 70 SER A N 1
ATOM 535 C CA . SER A 1 70 ? 21.758 2.910 -71.028 1.00 92.44 70 SER A CA 1
ATOM 536 C C . SER A 1 70 ? 21.215 3.256 -69.634 1.00 92.44 70 SER A C 1
ATOM 538 O O . SER A 1 70 ? 21.619 4.224 -68.987 1.00 92.44 70 SER A O 1
ATOM 540 N N . GLU A 1 71 ? 20.255 2.470 -69.148 1.00 89.75 71 GLU A N 1
ATOM 541 C CA . GLU A 1 71 ? 19.700 2.646 -67.802 1.00 89.75 71 GLU A CA 1
ATOM 542 C C . GLU A 1 71 ? 20.764 2.506 -66.704 1.00 89.75 71 GLU A C 1
ATOM 544 O O . GLU A 1 71 ? 20.776 3.299 -65.765 1.00 89.75 71 GLU A O 1
ATOM 549 N N . GLU A 1 72 ? 21.693 1.565 -66.867 1.00 89.94 72 GLU A N 1
ATOM 550 C CA . GLU A 1 72 ? 22.819 1.344 -65.956 1.00 89.94 72 GLU A CA 1
ATOM 551 C C . GLU A 1 72 ? 23.771 2.537 -65.908 1.00 89.94 72 GLU A C 1
ATOM 553 O O . GLU A 1 72 ? 24.108 3.005 -64.821 1.00 89.94 72 GLU A O 1
ATOM 558 N N . GLU A 1 73 ? 24.147 3.084 -67.066 1.00 92.25 73 GLU A N 1
ATOM 559 C CA . GLU A 1 73 ? 25.022 4.260 -67.145 1.00 92.25 73 GLU A CA 1
ATOM 560 C C . GLU A 1 73 ? 24.373 5.488 -66.500 1.00 92.25 73 GLU A C 1
ATOM 562 O O . GLU A 1 73 ? 25.021 6.203 -65.731 1.00 92.25 73 GLU A O 1
ATOM 567 N N . ARG A 1 74 ? 23.074 5.708 -66.748 1.00 93.75 74 ARG A N 1
ATOM 568 C CA . ARG A 1 74 ? 22.333 6.819 -66.133 1.00 93.75 74 ARG A CA 1
ATOM 569 C C . ARG A 1 74 ? 22.203 6.661 -64.624 1.00 93.75 74 ARG A C 1
ATOM 571 O O . ARG A 1 74 ? 22.290 7.646 -63.890 1.00 93.75 74 ARG A O 1
ATOM 578 N N . TRP A 1 75 ? 21.980 5.435 -64.153 1.00 94.31 75 TRP A N 1
ATOM 579 C CA . TRP A 1 75 ? 21.897 5.153 -62.726 1.00 94.31 75 TRP A CA 1
ATOM 580 C C . TRP A 1 75 ? 23.235 5.346 -62.026 1.00 94.31 75 TRP A C 1
ATOM 582 O O . TRP A 1 75 ? 23.294 5.997 -60.986 1.00 94.31 75 TRP A O 1
ATOM 592 N N . PHE A 1 76 ? 24.315 4.848 -62.628 1.00 95.38 76 PHE A N 1
ATOM 593 C CA . PHE A 1 76 ? 25.666 5.054 -62.131 1.00 95.38 76 PHE A CA 1
ATOM 594 C C . PHE A 1 76 ? 26.004 6.546 -62.037 1.00 95.38 76 PHE A C 1
ATOM 596 O O . PHE A 1 76 ? 26.466 6.989 -60.989 1.00 95.38 76 PHE A O 1
ATOM 603 N N . ALA A 1 77 ? 25.706 7.340 -63.072 1.00 95.12 77 ALA A N 1
ATOM 604 C CA . ALA A 1 77 ? 25.901 8.791 -63.040 1.00 95.12 77 ALA A CA 1
ATOM 605 C C . ALA A 1 77 ? 25.119 9.457 -61.890 1.00 95.12 77 ALA A C 1
ATOM 607 O O . ALA A 1 77 ? 25.684 10.243 -61.127 1.00 95.12 77 ALA A O 1
ATOM 608 N N . GLY A 1 78 ? 23.853 9.069 -61.701 1.00 96.12 78 GLY A N 1
ATOM 609 C CA . GLY A 1 78 ? 23.024 9.525 -60.583 1.00 96.12 78 GLY A CA 1
ATOM 610 C C . GLY A 1 78 ? 23.601 9.160 -59.216 1.00 96.12 78 GLY A C 1
ATOM 611 O O . GLY A 1 78 ? 23.621 9.990 -58.303 1.00 96.12 78 GLY A O 1
ATOM 612 N N . LEU A 1 79 ? 24.122 7.936 -59.079 1.00 96.38 79 LEU A N 1
ATOM 613 C CA . LEU A 1 79 ? 24.791 7.470 -57.867 1.00 96.38 79 LEU A CA 1
ATOM 614 C C . LEU A 1 79 ? 26.048 8.301 -57.588 1.00 96.38 79 LEU A C 1
ATOM 616 O O . LEU A 1 79 ? 26.235 8.733 -56.453 1.00 96.38 79 LEU A O 1
ATOM 620 N N . GLN A 1 80 ? 26.876 8.581 -58.601 1.00 96.50 80 GLN A N 1
ATOM 621 C CA . GLN A 1 80 ? 28.070 9.419 -58.437 1.00 96.50 80 GLN A CA 1
ATOM 622 C C . GLN A 1 80 ? 27.709 10.847 -58.006 1.00 96.50 80 GLN A C 1
ATOM 624 O O . GLN A 1 80 ? 28.277 11.348 -57.036 1.00 96.50 80 GLN A O 1
ATOM 629 N N . ARG A 1 81 ? 26.693 11.473 -58.619 1.00 96.00 81 ARG A N 1
ATOM 630 C CA . ARG A 1 81 ? 26.218 12.803 -58.193 1.00 96.00 81 ARG A CA 1
ATOM 631 C C . ARG A 1 81 ? 25.716 12.796 -56.750 1.00 96.00 81 ARG A C 1
ATOM 633 O O . ARG A 1 81 ? 25.996 13.721 -55.981 1.00 96.00 81 ARG A O 1
ATOM 640 N N . TRP A 1 82 ? 24.968 11.764 -56.360 1.00 96.38 82 TRP A N 1
ATOM 641 C CA . TRP A 1 82 ? 24.522 11.604 -54.977 1.00 96.38 82 TRP A CA 1
ATOM 642 C C . TRP A 1 82 ? 25.713 11.452 -54.017 1.00 96.38 82 TRP A C 1
ATOM 644 O O . TRP A 1 82 ? 25.752 12.147 -52.996 1.00 96.38 82 TRP A O 1
ATOM 654 N N . ARG A 1 83 ? 26.709 10.623 -54.369 1.00 96.81 83 ARG A N 1
ATOM 655 C CA . ARG A 1 83 ? 27.942 10.444 -53.587 1.00 96.81 83 ARG A CA 1
ATOM 656 C C . ARG A 1 83 ? 28.683 11.762 -53.399 1.00 96.81 83 ARG A C 1
ATOM 658 O O . ARG A 1 83 ? 29.072 12.071 -52.278 1.00 96.81 83 ARG A O 1
ATOM 665 N N . GLU A 1 84 ? 28.841 12.558 -54.452 1.00 96.12 84 GLU A N 1
ATOM 666 C CA . GLU A 1 84 ? 29.496 13.869 -54.384 1.00 96.12 84 GLU A CA 1
ATOM 667 C C . GLU A 1 84 ? 28.743 14.835 -53.460 1.00 96.12 84 GLU A C 1
ATOM 669 O O . GLU A 1 84 ? 29.340 15.456 -52.576 1.00 96.12 84 GLU A O 1
ATOM 674 N N . ARG A 1 85 ? 27.413 14.917 -53.605 1.00 95.69 85 ARG A N 1
ATOM 675 C CA . ARG A 1 85 ? 26.557 15.799 -52.795 1.00 95.69 85 ARG A CA 1
ATOM 676 C C . ARG A 1 85 ? 26.602 15.454 -51.307 1.00 95.69 85 ARG A C 1
ATOM 678 O O . ARG A 1 85 ? 26.660 16.359 -50.475 1.00 95.69 85 ARG A O 1
ATOM 685 N N . TRP A 1 86 ? 26.549 14.166 -50.977 1.00 95.94 86 TRP A N 1
ATOM 686 C CA . TRP A 1 86 ? 26.495 13.671 -49.596 1.00 95.94 86 TRP A CA 1
ATOM 687 C C . TRP A 1 86 ? 27.852 13.220 -49.046 1.00 95.94 86 TRP A C 1
ATOM 689 O O . TRP A 1 86 ? 27.921 12.742 -47.912 1.00 95.94 86 TRP A O 1
ATOM 699 N N . ARG A 1 87 ? 28.925 13.417 -49.823 1.00 96.38 87 ARG A N 1
ATOM 700 C CA . ARG A 1 87 ? 30.316 13.057 -49.503 1.00 96.38 87 ARG A CA 1
ATOM 701 C C . ARG A 1 87 ? 30.478 11.591 -49.093 1.00 96.38 87 ARG A C 1
ATOM 703 O O . ARG A 1 87 ? 31.155 11.279 -48.116 1.00 96.38 87 ARG A O 1
ATOM 710 N N . VAL A 1 88 ? 29.836 10.703 -49.843 1.00 97.06 88 VAL A N 1
ATOM 711 C CA . VAL A 1 88 ? 29.871 9.256 -49.611 1.00 97.06 88 VAL A CA 1
ATOM 712 C C . VAL A 1 88 ? 31.172 8.693 -50.202 1.00 97.06 88 VAL A C 1
ATOM 714 O O . VAL A 1 88 ? 31.450 8.919 -51.388 1.00 97.06 88 VAL A O 1
ATOM 717 N N . PRO A 1 89 ? 31.989 7.971 -49.415 1.00 96.06 89 PRO A N 1
ATOM 718 C CA . PRO A 1 89 ? 33.249 7.412 -49.895 1.00 96.06 89 PRO A CA 1
ATOM 719 C C . PRO A 1 89 ? 33.019 6.336 -50.965 1.00 96.06 89 PRO A C 1
ATOM 721 O O . PRO A 1 89 ? 31.914 5.831 -51.140 1.00 96.06 89 PRO A O 1
ATOM 724 N N . ARG A 1 90 ? 34.080 5.986 -51.703 1.00 96.31 90 ARG A N 1
ATOM 725 C CA . ARG A 1 90 ? 34.034 4.922 -52.722 1.00 96.31 90 ARG A CA 1
ATOM 726 C C . ARG A 1 90 ? 33.682 3.566 -52.129 1.00 96.31 90 ARG A C 1
ATOM 728 O O . ARG A 1 90 ? 32.877 2.847 -52.704 1.00 96.31 90 ARG A O 1
ATOM 735 N N . TYR A 1 91 ? 34.277 3.250 -50.985 1.00 97.12 91 TYR A N 1
ATOM 736 C CA . TYR A 1 91 ? 34.062 1.988 -50.297 1.00 97.12 91 TYR A CA 1
ATOM 737 C C . TYR A 1 91 ? 33.157 2.194 -49.087 1.00 97.12 91 TYR A C 1
ATOM 739 O O . TYR A 1 91 ? 33.448 3.018 -48.214 1.00 97.12 91 TYR A O 1
ATOM 747 N N . VAL A 1 92 ? 32.066 1.439 -49.041 1.00 97.06 92 VAL A N 1
ATOM 748 C CA . VAL A 1 92 ? 31.054 1.489 -47.980 1.00 97.06 92 VAL A CA 1
ATOM 749 C C . VAL A 1 92 ? 30.603 0.082 -47.620 1.00 97.06 92 VAL A C 1
ATOM 751 O O . VAL A 1 92 ? 30.688 -0.832 -48.434 1.00 97.06 92 VAL A O 1
ATOM 754 N N . TYR A 1 93 ? 30.078 -0.089 -46.415 1.00 96.31 93 TYR A N 1
ATOM 755 C CA . TYR A 1 93 ? 29.324 -1.277 -46.049 1.00 96.31 93 TYR A CA 1
ATOM 756 C C . TYR A 1 93 ? 27.836 -1.046 -46.279 1.00 96.31 93 TYR A C 1
ATOM 758 O O . TYR A 1 93 ? 27.266 -0.110 -45.726 1.00 96.31 93 TYR A O 1
ATOM 766 N N . LEU A 1 94 ? 27.193 -1.937 -47.022 1.00 94.75 94 LEU A N 1
ATOM 767 C CA . LEU A 1 94 ? 25.755 -2.142 -46.937 1.00 94.75 94 LEU A CA 1
ATOM 768 C C . LEU A 1 94 ? 25.462 -2.929 -45.655 1.00 94.75 94 LEU A C 1
ATOM 770 O O . LEU A 1 94 ? 25.865 -4.087 -45.540 1.00 94.75 94 LEU A O 1
ATOM 774 N N . ALA A 1 95 ? 24.835 -2.277 -44.674 1.00 86.69 95 ALA A N 1
ATOM 775 C CA . ALA A 1 95 ? 24.598 -2.841 -43.350 1.00 86.69 95 ALA A CA 1
ATOM 776 C C . ALA A 1 95 ? 23.120 -3.202 -43.155 1.00 86.69 95 ALA A C 1
ATOM 778 O O . ALA A 1 95 ? 22.247 -2.334 -43.218 1.00 86.69 95 ALA A O 1
ATOM 779 N N . GLU A 1 96 ? 22.857 -4.471 -42.846 1.00 78.56 96 GLU A N 1
ATOM 780 C CA . GLU A 1 96 ? 21.538 -4.967 -42.455 1.00 78.56 96 GLU A CA 1
ATOM 781 C C . GLU A 1 96 ? 21.678 -5.838 -41.199 1.00 78.56 96 GLU A C 1
ATOM 783 O O . GLU A 1 96 ? 22.265 -6.921 -41.231 1.00 78.56 96 GLU A O 1
ATOM 788 N N . PHE A 1 97 ? 21.152 -5.355 -40.070 1.00 72.81 97 PHE A N 1
ATOM 789 C CA . PHE A 1 97 ? 21.368 -5.961 -38.750 1.00 72.81 97 PHE A CA 1
ATOM 790 C C . PHE A 1 97 ? 22.867 -6.202 -38.470 1.00 72.81 97 PHE A C 1
ATOM 792 O O . PHE A 1 97 ? 23.639 -5.243 -38.426 1.00 72.81 97 PHE A O 1
ATOM 799 N N . ASP A 1 98 ? 23.271 -7.463 -38.292 1.00 71.06 98 ASP A N 1
ATOM 800 C CA . ASP A 1 98 ? 24.653 -7.869 -38.015 1.00 71.06 98 ASP A CA 1
ATOM 801 C C . ASP A 1 98 ? 25.463 -8.157 -39.296 1.00 71.06 98 ASP A C 1
ATOM 803 O O . ASP A 1 98 ? 26.676 -8.357 -39.231 1.00 71.06 98 ASP A O 1
ATOM 807 N N . ASN A 1 99 ? 24.825 -8.149 -40.473 1.00 81.69 99 ASN A N 1
ATOM 808 C CA . ASN A 1 99 ? 25.482 -8.420 -41.749 1.00 81.69 99 ASN A CA 1
ATOM 809 C C . ASN A 1 99 ? 26.012 -7.126 -42.377 1.00 81.69 99 ASN A C 1
ATOM 811 O O . ASN A 1 99 ? 25.306 -6.118 -42.460 1.00 81.69 99 ASN A O 1
ATOM 815 N N . ARG A 1 100 ? 27.259 -7.165 -42.858 1.00 87.81 100 ARG A N 1
ATOM 816 C CA . ARG A 1 100 ? 27.902 -6.055 -43.573 1.00 87.81 100 ARG A CA 1
ATOM 817 C C . ARG A 1 100 ? 28.490 -6.553 -44.885 1.00 87.81 100 ARG A C 1
ATOM 819 O O . ARG A 1 100 ? 29.397 -7.382 -44.874 1.00 87.81 100 ARG A O 1
ATOM 826 N N . LEU A 1 101 ? 28.003 -6.021 -46.001 1.00 93.19 101 LEU A N 1
ATOM 827 C CA . LEU A 1 101 ? 28.536 -6.299 -47.333 1.00 93.19 101 LEU A CA 1
ATOM 828 C C . LEU A 1 101 ? 29.394 -5.122 -47.797 1.00 93.19 101 LEU A C 1
ATOM 830 O O . LEU A 1 101 ? 28.897 -4.004 -47.914 1.00 93.19 101 LEU A O 1
ATOM 834 N N . LEU A 1 102 ? 30.682 -5.359 -48.039 1.00 94.81 102 LEU A N 1
ATOM 835 C CA . LEU A 1 102 ? 31.584 -4.337 -48.566 1.00 94.81 102 LEU A CA 1
ATOM 836 C C . LEU A 1 102 ? 31.278 -4.079 -50.044 1.00 94.81 102 LEU A C 1
ATOM 838 O O . LEU A 1 102 ? 31.337 -4.999 -50.856 1.00 94.81 102 LEU A O 1
ATOM 842 N N . LEU A 1 103 ? 30.995 -2.826 -50.384 1.00 96.62 103 LEU A N 1
ATOM 843 C CA . LEU A 1 103 ? 30.715 -2.375 -51.740 1.00 96.62 103 LEU A CA 1
ATOM 844 C C . LEU A 1 103 ? 31.764 -1.357 -52.190 1.00 96.62 103 LEU A C 1
ATOM 846 O O . LEU A 1 103 ? 32.030 -0.374 -51.498 1.00 96.62 103 LEU A O 1
ATOM 850 N N . ASP A 1 104 ? 32.309 -1.578 -53.381 1.00 97.25 104 ASP A N 1
ATOM 851 C CA . ASP A 1 104 ? 33.000 -0.572 -54.181 1.00 97.25 104 ASP A CA 1
ATOM 852 C C . ASP A 1 104 ? 31.975 0.101 -55.102 1.00 97.25 104 ASP A C 1
ATOM 854 O O . ASP A 1 104 ? 31.509 -0.493 -56.076 1.00 97.25 104 ASP A O 1
ATOM 858 N N . LEU A 1 105 ? 31.624 1.353 -54.803 1.00 96.81 105 LEU A N 1
ATOM 859 C CA . LEU A 1 105 ? 30.637 2.133 -55.556 1.00 96.81 105 LEU A CA 1
ATOM 860 C C . LEU A 1 105 ? 31.145 2.616 -56.929 1.00 96.81 105 LEU A C 1
ATOM 862 O O . LEU A 1 105 ? 30.470 3.404 -57.595 1.00 96.81 105 LEU A O 1
ATOM 866 N N . GLU A 1 106 ? 32.325 2.163 -57.356 1.00 95.88 106 GLU A N 1
ATOM 867 C CA . GLU A 1 106 ? 32.854 2.305 -58.717 1.00 95.88 106 GLU A CA 1
ATOM 868 C C . GLU A 1 106 ? 32.954 0.962 -59.456 1.00 95.88 106 GLU A C 1
ATOM 870 O O . GLU A 1 106 ? 33.214 0.949 -60.659 1.00 95.88 106 GLU A O 1
ATOM 875 N N . HIS A 1 107 ? 32.703 -0.168 -58.784 1.00 96.62 107 HIS A N 1
ATOM 876 C CA . HIS A 1 107 ? 32.724 -1.485 -59.412 1.00 96.62 107 HIS A CA 1
ATOM 877 C C . HIS A 1 107 ? 31.336 -1.847 -59.986 1.00 96.62 107 HIS A C 1
ATOM 879 O O . HIS A 1 107 ? 30.379 -1.968 -59.215 1.00 96.62 107 HIS A O 1
ATOM 885 N N . PRO A 1 108 ? 31.195 -2.114 -61.302 1.00 91.75 108 PRO A N 1
ATOM 886 C CA . PRO A 1 108 ? 29.888 -2.274 -61.958 1.00 91.75 108 PRO A CA 1
ATOM 887 C C . PRO A 1 108 ? 28.965 -3.319 -61.317 1.00 91.75 108 PRO A C 1
ATOM 889 O O . PRO A 1 108 ? 27.776 -3.075 -61.114 1.00 91.75 108 PRO A O 1
ATOM 892 N N . VAL A 1 109 ? 29.522 -4.473 -60.933 1.00 94.62 109 VAL A N 1
ATOM 893 C CA . VAL A 1 109 ? 28.755 -5.558 -60.294 1.00 94.62 109 VAL A CA 1
ATOM 894 C C . VAL A 1 109 ? 28.230 -5.144 -58.916 1.00 94.62 109 VAL A C 1
ATOM 896 O O . VAL A 1 109 ? 27.084 -5.421 -58.586 1.00 94.62 109 VAL A O 1
ATOM 899 N N . MET A 1 110 ? 29.037 -4.438 -58.121 1.00 96.25 110 MET A N 1
ATOM 900 C CA . MET A 1 110 ? 28.656 -4.041 -56.760 1.00 96.25 110 MET A CA 1
ATOM 901 C C . MET A 1 110 ? 27.651 -2.884 -56.776 1.00 96.25 110 MET A C 1
ATOM 903 O O . MET A 1 110 ? 26.756 -2.825 -55.937 1.00 96.25 110 MET A O 1
ATOM 907 N N . VAL A 1 111 ? 27.758 -1.992 -57.766 1.00 94.81 111 VAL A N 1
ATOM 908 C CA . VAL A 1 111 ? 26.750 -0.954 -58.026 1.00 94.81 111 VAL A CA 1
ATOM 909 C C . VAL A 1 111 ? 25.413 -1.571 -58.431 1.00 94.81 111 VAL A C 1
ATOM 911 O O . VAL A 1 111 ? 24.369 -1.111 -57.969 1.00 94.81 111 VAL A O 1
ATOM 914 N N . THR A 1 112 ? 25.440 -2.602 -59.280 1.00 93.00 112 THR A N 1
ATOM 915 C CA . THR A 1 112 ? 24.228 -3.329 -59.684 1.00 93.00 112 THR A CA 1
ATOM 916 C C . THR A 1 112 ? 23.547 -3.948 -58.470 1.00 93.00 112 THR A C 1
ATOM 918 O O . THR A 1 112 ? 22.348 -3.767 -58.294 1.00 93.00 112 THR A O 1
ATOM 921 N N . GLU A 1 113 ? 24.319 -4.549 -57.565 1.00 94.19 113 GLU A N 1
ATOM 922 C CA . GLU A 1 113 ? 23.754 -5.136 -56.350 1.00 94.19 113 GLU A CA 1
ATOM 923 C C . GLU A 1 113 ? 23.107 -4.090 -55.434 1.00 94.19 113 GLU A C 1
ATOM 925 O O . GLU A 1 113 ? 21.996 -4.285 -54.945 1.00 94.19 113 GLU A O 1
ATOM 930 N N . LEU A 1 114 ? 23.738 -2.921 -55.272 1.00 94.50 114 LEU A N 1
ATOM 931 C CA . LEU A 1 114 ? 23.129 -1.812 -54.533 1.00 94.50 114 LEU A CA 1
ATOM 932 C C . LEU A 1 114 ? 21.818 -1.338 -55.179 1.00 94.50 114 LEU A C 1
ATOM 934 O O . LEU A 1 114 ? 20.856 -1.044 -54.467 1.00 94.50 114 LEU A O 1
ATOM 938 N N . ARG A 1 115 ? 21.772 -1.242 -56.515 1.00 93.25 115 ARG A N 1
ATOM 939 C CA . ARG A 1 115 ? 20.555 -0.872 -57.256 1.00 93.25 115 ARG A CA 1
ATOM 940 C C . ARG A 1 115 ? 19.436 -1.873 -56.997 1.00 93.25 115 ARG A C 1
ATOM 942 O O . ARG A 1 115 ? 18.311 -1.461 -56.719 1.00 93.25 115 ARG A O 1
ATOM 949 N N . ASP A 1 116 ? 19.743 -3.157 -57.096 1.00 92.31 116 ASP A N 1
ATOM 950 C CA . ASP A 1 116 ? 18.750 -4.216 -56.990 1.00 92.31 116 ASP A CA 1
ATOM 951 C C . ASP A 1 116 ? 18.201 -4.306 -55.557 1.00 92.31 116 ASP A C 1
ATOM 953 O O . ASP A 1 116 ? 16.990 -4.437 -55.373 1.00 92.31 116 ASP A O 1
ATOM 957 N N . GLU A 1 117 ? 19.045 -4.125 -54.534 1.00 91.50 117 GLU A N 1
ATOM 958 C CA . GLU A 1 117 ? 18.603 -4.012 -53.136 1.00 91.50 117 GLU A CA 1
ATOM 959 C C . GLU A 1 117 ? 17.738 -2.767 -52.884 1.00 91.50 117 GLU A C 1
ATOM 961 O O . GLU A 1 117 ? 16.693 -2.858 -52.236 1.00 91.50 117 GLU A O 1
ATOM 966 N N . LEU A 1 118 ? 18.097 -1.612 -53.457 1.00 91.19 118 LEU A N 1
ATOM 967 C CA . LEU A 1 118 ? 17.262 -0.404 -53.410 1.00 91.19 118 LEU A CA 1
ATOM 968 C C . LEU A 1 118 ? 15.892 -0.617 -54.066 1.00 91.19 118 LEU A C 1
ATOM 970 O O . LEU A 1 118 ? 14.883 -0.151 -53.536 1.00 91.19 118 LEU A O 1
ATOM 974 N N . GLY A 1 119 ? 15.847 -1.342 -55.187 1.00 88.38 119 GLY A N 1
ATOM 975 C CA . GLY A 1 119 ? 14.616 -1.660 -55.913 1.00 88.38 119 GLY A CA 1
ATOM 976 C C . GLY A 1 119 ? 13.664 -2.587 -55.151 1.00 88.38 119 GLY A C 1
ATOM 977 O O . GLY A 1 119 ? 12.457 -2.558 -55.391 1.00 88.38 119 GLY A O 1
ATOM 978 N N . LYS A 1 120 ? 14.176 -3.378 -54.198 1.00 90.06 120 LYS A N 1
ATOM 979 C CA . LYS A 1 120 ? 13.372 -4.254 -53.327 1.00 90.06 120 LYS A CA 1
ATOM 980 C C . LYS A 1 120 ? 12.723 -3.503 -52.155 1.00 90.06 120 LYS A C 1
ATOM 982 O O . LYS A 1 120 ? 11.834 -4.055 -51.499 1.00 90.06 120 LYS A O 1
ATOM 987 N N . LEU A 1 121 ? 13.144 -2.268 -51.859 1.00 86.81 121 LEU A N 1
ATOM 988 C CA . LEU A 1 121 ? 12.625 -1.506 -50.721 1.00 86.81 121 LEU A CA 1
ATOM 989 C C . LEU A 1 121 ? 11.169 -1.069 -50.934 1.00 86.81 121 LEU A C 1
ATOM 991 O O . LEU A 1 121 ? 10.796 -0.501 -51.957 1.00 86.81 121 LEU A O 1
ATOM 995 N N . GLN A 1 122 ? 10.347 -1.254 -49.901 1.00 83.50 122 GLN A N 1
ATOM 996 C CA . GLN A 1 122 ? 9.030 -0.619 -49.819 1.00 83.50 122 GLN A CA 1
ATOM 997 C C . GLN A 1 122 ? 9.161 0.871 -49.465 1.00 83.50 122 GLN A C 1
ATOM 999 O O . GLN A 1 122 ? 10.157 1.279 -48.869 1.00 83.50 122 GLN A O 1
ATOM 1004 N N . GLN A 1 123 ? 8.133 1.673 -49.772 1.00 71.44 123 GLN A N 1
ATOM 1005 C CA . GLN A 1 123 ? 8.174 3.145 -49.682 1.00 71.44 123 GLN A CA 1
ATOM 1006 C C . GLN A 1 123 ? 8.600 3.709 -48.312 1.00 71.44 123 GLN A C 1
ATOM 1008 O O . GLN A 1 123 ? 9.165 4.799 -48.266 1.00 71.44 123 GLN A O 1
ATOM 1013 N N . ASP A 1 124 ? 8.406 2.979 -47.211 1.00 76.06 124 ASP A N 1
ATOM 1014 C CA . ASP A 1 124 ? 8.745 3.444 -45.856 1.00 76.06 124 ASP A CA 1
ATOM 1015 C C . ASP A 1 124 ? 10.021 2.827 -45.270 1.00 76.06 124 ASP A C 1
ATOM 1017 O O . ASP A 1 124 ? 10.368 3.102 -44.120 1.00 76.06 124 ASP A O 1
ATOM 1021 N N . ARG A 1 125 ? 10.740 2.001 -46.036 1.00 85.75 125 ARG A N 1
ATOM 1022 C CA . ARG A 1 125 ? 11.994 1.389 -45.582 1.00 85.75 125 ARG A CA 1
ATOM 1023 C C . ARG A 1 125 ? 13.207 2.156 -46.085 1.00 85.75 125 ARG A C 1
ATOM 1025 O O . ARG A 1 125 ? 13.176 2.783 -47.143 1.00 85.75 125 ARG A O 1
ATOM 1032 N N . THR A 1 126 ? 14.280 2.087 -45.307 1.00 89.81 126 THR A N 1
ATOM 1033 C CA . THR A 1 126 ? 15.586 2.620 -45.681 1.00 89.81 126 THR A CA 1
ATOM 1034 C C . THR A 1 126 ? 16.626 1.516 -45.685 1.00 89.81 126 THR A C 1
ATOM 1036 O O . THR A 1 126 ? 16.527 0.538 -44.945 1.00 89.81 126 THR A O 1
ATOM 1039 N N . LEU A 1 127 ? 17.633 1.702 -46.524 1.00 92.38 127 LEU A N 1
ATOM 1040 C CA . LEU A 1 127 ? 18.841 0.905 -46.583 1.00 92.38 127 LEU A CA 1
ATOM 1041 C C . LEU A 1 127 ? 19.987 1.745 -46.016 1.00 92.38 127 LEU A C 1
ATOM 1043 O O . LEU A 1 127 ? 20.156 2.907 -46.386 1.00 92.38 127 LEU A O 1
ATOM 1047 N N . THR A 1 128 ? 20.748 1.179 -45.081 1.00 94.44 128 THR A N 1
ATOM 1048 C CA . THR A 1 128 ? 21.838 1.893 -44.408 1.00 94.44 128 THR A CA 1
ATOM 1049 C C . THR A 1 128 ? 23.173 1.564 -45.066 1.00 94.44 128 THR A C 1
ATOM 1051 O O . THR A 1 128 ? 23.613 0.415 -45.050 1.00 94.44 128 THR A O 1
ATOM 1054 N N . LEU A 1 129 ? 23.853 2.586 -45.585 1.00 96.44 129 LEU A N 1
ATOM 1055 C CA . LEU A 1 129 ? 25.271 2.500 -45.922 1.00 96.44 129 LEU A CA 1
ATOM 1056 C C . LEU A 1 129 ? 26.099 3.044 -44.762 1.00 96.44 129 LEU A C 1
ATOM 1058 O O . LEU A 1 129 ? 25.799 4.112 -44.236 1.00 96.44 129 LEU A O 1
ATOM 1062 N N . GLN A 1 130 ? 27.149 2.333 -44.373 1.00 96.25 130 GLN A N 1
ATOM 1063 C CA . GLN A 1 130 ? 28.127 2.770 -43.382 1.00 96.25 130 GLN A CA 1
ATOM 1064 C C . GLN A 1 130 ? 29.473 3.001 -44.060 1.00 96.25 130 GLN A C 1
ATOM 1066 O O . GLN A 1 130 ? 29.822 2.327 -45.026 1.00 96.25 130 GLN A O 1
ATOM 1071 N N . GLU A 1 131 ? 30.253 3.949 -43.560 1.00 95.94 131 GLU A N 1
ATOM 1072 C CA . GLU A 1 131 ? 31.624 4.129 -44.042 1.00 95.94 131 GLU A CA 1
ATOM 1073 C C . GLU A 1 131 ? 32.487 2.880 -43.785 1.00 95.94 131 GLU A C 1
ATOM 1075 O O . GLU A 1 131 ? 32.296 2.166 -42.796 1.00 95.94 131 GLU A O 1
ATOM 1080 N N . LEU A 1 132 ? 33.468 2.632 -44.658 1.00 94.75 132 LEU A N 1
ATOM 1081 C CA . LEU A 1 132 ? 34.478 1.604 -44.427 1.00 94.75 132 LEU A CA 1
ATOM 1082 C C . LEU A 1 132 ? 35.409 2.029 -43.279 1.00 94.75 132 LEU A C 1
ATOM 1084 O O . LEU A 1 132 ? 36.141 3.015 -43.391 1.00 94.75 132 LEU A O 1
ATOM 1088 N N . LEU A 1 133 ? 35.392 1.273 -42.179 1.00 90.50 133 LEU A N 1
ATOM 1089 C CA . LEU A 1 133 ? 36.297 1.457 -41.046 1.00 90.50 133 LEU A CA 1
ATOM 1090 C C . LEU A 1 133 ? 36.736 0.094 -40.460 1.00 90.50 133 LEU A C 1
ATOM 1092 O O . LEU A 1 133 ? 35.858 -0.708 -40.133 1.00 90.50 133 LEU A O 1
ATOM 1096 N N . PRO A 1 134 ? 38.047 -0.162 -40.260 1.00 89.62 134 PRO A N 1
ATOM 1097 C CA . PRO A 1 134 ? 39.173 0.627 -40.774 1.00 89.62 134 PRO A CA 1
ATOM 1098 C C . PRO A 1 134 ? 39.169 0.663 -42.310 1.00 89.62 134 PRO A C 1
ATOM 1100 O O . PRO A 1 134 ? 38.665 -0.260 -42.947 1.00 89.62 134 PRO A O 1
ATOM 1103 N N . ASP A 1 135 ? 39.705 1.731 -42.902 1.00 89.44 135 ASP A N 1
ATOM 1104 C CA . ASP A 1 135 ? 39.981 1.726 -44.341 1.00 89.44 135 ASP A CA 1
ATOM 1105 C C . ASP A 1 135 ? 41.167 0.798 -44.666 1.00 89.44 135 ASP A C 1
ATOM 1107 O O . ASP A 1 135 ? 41.871 0.313 -43.773 1.00 89.44 135 ASP A O 1
ATOM 1111 N N . PHE A 1 136 ? 41.383 0.543 -45.957 1.00 91.19 136 PHE A N 1
ATOM 1112 C CA . PHE A 1 136 ? 42.425 -0.374 -46.417 1.00 91.19 136 PHE A CA 1
ATOM 1113 C C . PHE A 1 136 ? 43.850 0.050 -46.024 1.00 91.19 136 PHE A C 1
ATOM 1115 O O . PHE A 1 136 ? 44.718 -0.811 -45.885 1.00 91.19 136 PHE A O 1
ATOM 1122 N N . GLU A 1 137 ? 44.106 1.347 -45.825 1.00 88.44 137 GLU A N 1
ATOM 1123 C CA . GLU A 1 137 ? 45.427 1.862 -45.443 1.00 88.44 137 GLU A CA 1
ATOM 1124 C C . GLU A 1 137 ? 45.734 1.590 -43.965 1.00 88.44 137 GLU A C 1
ATOM 1126 O O . GLU A 1 137 ? 46.893 1.420 -43.584 1.00 88.44 137 GLU A O 1
ATOM 1131 N N . HIS A 1 138 ? 44.696 1.478 -43.136 1.00 88.50 138 HIS A N 1
ATOM 1132 C CA . HIS A 1 138 ? 44.810 1.199 -41.705 1.00 88.50 138 HIS A CA 1
ATOM 1133 C C . HIS A 1 138 ? 44.816 -0.304 -41.360 1.00 88.50 138 HIS A C 1
ATOM 1135 O O . HIS A 1 138 ? 44.794 -0.665 -40.177 1.00 88.50 138 HIS A O 1
ATOM 1141 N N . LEU A 1 139 ? 44.863 -1.200 -42.355 1.00 91.81 139 LEU A N 1
ATOM 1142 C CA . LEU A 1 139 ? 44.964 -2.645 -42.130 1.00 91.81 139 LEU A CA 1
ATOM 1143 C C . LEU A 1 139 ? 46.374 -3.029 -41.660 1.00 91.81 139 LEU A C 1
ATOM 1145 O O . LEU A 1 139 ? 47.325 -3.142 -42.437 1.00 91.81 139 LEU A O 1
ATOM 1149 N N . TRP A 1 140 ? 46.494 -3.219 -40.349 1.00 90.38 140 TRP A N 1
ATOM 1150 C CA . TRP A 1 140 ? 47.762 -3.454 -39.660 1.00 90.38 140 TRP A CA 1
ATOM 1151 C C . TRP A 1 140 ? 48.147 -4.937 -39.561 1.00 90.38 140 TRP A C 1
ATOM 1153 O O . TRP A 1 140 ? 49.333 -5.245 -39.464 1.00 90.38 140 TRP A O 1
ATOM 1163 N N . LEU A 1 141 ? 47.174 -5.854 -39.583 1.00 94.12 141 LEU A N 1
ATOM 1164 C CA . LEU A 1 141 ? 47.424 -7.294 -39.503 1.00 94.12 141 LEU A CA 1
ATOM 1165 C C . LEU A 1 141 ? 47.793 -7.834 -40.887 1.00 94.12 141 LEU A C 1
ATOM 1167 O O . LEU A 1 141 ? 47.050 -7.617 -41.843 1.00 94.12 141 LEU A O 1
ATOM 1171 N N . ARG A 1 142 ? 48.924 -8.538 -40.988 1.00 93.69 142 ARG A N 1
ATOM 1172 C CA . ARG A 1 142 ? 49.430 -9.114 -42.240 1.00 93.69 142 ARG A CA 1
ATOM 1173 C C . ARG A 1 142 ? 49.868 -10.562 -42.054 1.00 93.69 142 ARG A C 1
ATOM 1175 O O . ARG A 1 142 ? 50.310 -10.920 -40.963 1.00 93.69 142 ARG A O 1
ATOM 1182 N N . ASP A 1 143 ? 49.758 -11.365 -43.108 1.00 93.62 143 ASP A N 1
ATOM 1183 C CA . ASP A 1 143 ? 50.349 -12.709 -43.150 1.00 93.62 143 ASP A CA 1
ATOM 1184 C C . ASP A 1 143 ? 51.824 -12.691 -43.587 1.00 93.62 143 ASP A C 1
ATOM 1186 O O . ASP A 1 143 ? 52.427 -11.639 -43.816 1.00 93.62 143 ASP A O 1
ATOM 1190 N N . GLU A 1 144 ? 52.409 -13.883 -43.718 1.00 95.00 144 GLU A N 1
ATOM 1191 C CA . GLU A 1 144 ? 53.790 -14.102 -44.162 1.00 95.00 144 GLU A CA 1
ATOM 1192 C C . GLU A 1 144 ? 54.069 -13.557 -45.575 1.00 95.00 144 GLU A C 1
ATOM 1194 O O . GLU A 1 144 ? 55.211 -13.232 -45.897 1.00 95.00 144 GLU A O 1
ATOM 1199 N N . GLN A 1 145 ? 53.035 -13.411 -46.410 1.00 95.19 145 GLN A N 1
ATOM 1200 C CA . GLN A 1 145 ? 53.119 -12.858 -47.765 1.00 95.19 145 GLN A CA 1
ATOM 1201 C C . GLN A 1 145 ? 52.835 -11.347 -47.791 1.00 95.19 145 GLN A C 1
ATOM 1203 O O . GLN A 1 145 ? 52.760 -10.745 -48.861 1.00 95.19 145 GLN A O 1
ATOM 1208 N N . SER A 1 146 ? 52.726 -10.710 -46.619 1.00 90.44 146 SER A N 1
ATOM 1209 C CA . SER A 1 146 ? 52.384 -9.295 -46.439 1.00 90.44 146 SER A CA 1
ATOM 1210 C C . SER A 1 146 ? 50.969 -8.907 -46.887 1.00 90.44 146 SER A C 1
ATOM 1212 O O . SER A 1 146 ? 50.680 -7.707 -46.988 1.00 90.44 146 SER A O 1
ATOM 1214 N N . ALA A 1 147 ? 50.068 -9.869 -47.110 1.00 92.56 147 ALA A N 1
ATOM 1215 C CA . ALA A 1 147 ? 48.678 -9.576 -47.441 1.00 92.56 147 ALA A CA 1
ATOM 1216 C C . ALA A 1 147 ? 47.936 -9.053 -46.193 1.00 92.56 147 ALA A C 1
ATOM 1218 O O . ALA A 1 147 ? 48.087 -9.631 -45.116 1.00 92.56 147 ALA A O 1
ATOM 1219 N N . PRO A 1 148 ? 47.180 -7.942 -46.291 1.00 93.19 148 PRO A N 1
ATOM 1220 C CA . PRO A 1 148 ? 46.483 -7.354 -45.152 1.00 93.19 148 PRO A CA 1
ATOM 1221 C C . PRO A 1 148 ? 45.165 -8.075 -44.826 1.00 93.19 148 PRO A C 1
ATOM 1223 O O . PRO A 1 148 ? 44.465 -8.538 -45.723 1.00 93.19 148 PRO A O 1
ATOM 1226 N N . TYR A 1 149 ? 44.788 -8.085 -43.545 1.00 92.06 149 TYR A N 1
ATOM 1227 C CA . TYR A 1 149 ? 43.549 -8.688 -43.043 1.00 92.06 149 TYR A CA 1
ATOM 1228 C C . TYR A 1 149 ? 42.682 -7.670 -42.302 1.00 92.06 149 TYR A C 1
ATOM 1230 O O . TYR A 1 149 ? 43.184 -6.831 -41.550 1.00 92.06 149 TYR A O 1
ATOM 1238 N N . PHE A 1 150 ? 41.362 -7.809 -42.442 1.00 89.94 150 PHE A N 1
ATOM 1239 C CA . PHE A 1 150 ? 40.417 -7.233 -41.488 1.00 89.94 150 PHE A CA 1
ATOM 1240 C C . PHE A 1 150 ? 40.466 -8.034 -40.186 1.00 89.94 150 PHE A C 1
ATOM 1242 O O . PHE A 1 150 ? 40.428 -9.264 -40.206 1.00 89.94 150 PHE A O 1
ATOM 1249 N N . SER A 1 151 ? 40.555 -7.341 -39.053 1.00 89.88 151 SER A N 1
ATOM 1250 C CA . SER A 1 151 ? 40.622 -7.959 -37.731 1.00 89.88 151 SER A CA 1
ATOM 1251 C C . SER A 1 151 ? 39.639 -7.307 -36.763 1.00 89.88 151 SER A C 1
ATOM 1253 O O . SER A 1 151 ? 39.441 -6.092 -36.774 1.00 89.88 151 SER A O 1
ATOM 1255 N N . GLU A 1 152 ? 39.032 -8.130 -35.910 1.00 90.38 152 GLU A N 1
ATOM 1256 C CA . GLU A 1 152 ? 38.163 -7.703 -34.816 1.00 90.38 152 GLU A CA 1
ATOM 1257 C C . GLU A 1 152 ? 38.685 -8.295 -33.502 1.00 90.38 152 GLU A C 1
ATOM 1259 O O . GLU A 1 152 ? 39.058 -9.467 -33.436 1.00 90.38 152 GLU A O 1
ATOM 1264 N N . LEU A 1 153 ? 38.737 -7.470 -32.454 1.00 92.19 153 LEU A N 1
ATOM 1265 C CA . LEU A 1 153 ? 39.181 -7.870 -31.120 1.00 92.19 153 LEU A CA 1
ATOM 1266 C C . LEU A 1 153 ? 38.045 -7.656 -30.121 1.00 92.19 153 LEU A C 1
ATOM 1268 O O . LEU A 1 153 ? 37.573 -6.534 -29.941 1.00 92.19 153 LEU A O 1
ATOM 1272 N N . VAL A 1 154 ? 37.648 -8.723 -29.425 1.00 94.31 154 VAL A N 1
ATOM 1273 C CA . VAL A 1 154 ? 36.627 -8.671 -28.371 1.00 94.31 154 VAL A CA 1
ATOM 1274 C C . VAL A 1 154 ? 37.314 -8.619 -27.009 1.00 94.31 154 VAL A C 1
ATOM 1276 O O . VAL A 1 154 ? 37.952 -9.583 -26.589 1.00 94.31 154 VAL A O 1
ATOM 1279 N N . VAL A 1 155 ? 37.187 -7.486 -26.313 1.00 93.19 155 VAL A N 1
ATOM 1280 C CA . VAL A 1 155 ? 37.867 -7.234 -25.032 1.00 93.19 155 VAL A CA 1
ATOM 1281 C C . VAL A 1 155 ? 36.851 -7.223 -23.880 1.00 93.19 155 VAL A C 1
ATOM 1283 O O . VAL A 1 155 ? 36.070 -6.275 -23.776 1.00 93.19 155 VAL A O 1
ATOM 1286 N N . PRO A 1 156 ? 36.838 -8.235 -22.991 1.00 90.31 156 PRO A N 1
ATOM 1287 C CA . PRO A 1 156 ? 35.976 -8.226 -21.813 1.00 90.31 156 PRO A CA 1
ATOM 1288 C C . PRO A 1 156 ? 36.470 -7.203 -20.780 1.00 90.31 156 PRO A C 1
ATOM 1290 O O . PRO A 1 156 ? 37.648 -7.172 -20.427 1.00 90.31 156 PRO A O 1
ATOM 1293 N N . LEU A 1 157 ? 35.555 -6.382 -20.260 1.00 86.25 157 LEU A N 1
ATOM 1294 C CA . LEU A 1 157 ? 35.839 -5.387 -19.223 1.00 86.25 157 LEU A CA 1
ATOM 1295 C C . LEU A 1 157 ? 35.278 -5.857 -17.877 1.00 86.25 157 LEU A C 1
ATOM 1297 O O . LEU A 1 157 ? 34.101 -6.199 -17.775 1.00 86.25 157 LEU A O 1
ATOM 1301 N N . LEU A 1 158 ? 36.110 -5.840 -16.834 1.00 84.69 158 LEU A N 1
ATOM 1302 C CA . LEU A 1 158 ? 35.720 -6.204 -15.471 1.00 84.69 158 LEU A CA 1
ATOM 1303 C C . LEU A 1 158 ? 35.683 -4.965 -14.573 1.00 84.69 158 LEU A C 1
ATOM 1305 O O . LEU A 1 158 ? 36.555 -4.098 -14.633 1.00 84.69 158 LEU A O 1
ATOM 1309 N N . ARG A 1 159 ? 34.672 -4.885 -13.706 1.00 79.06 159 ARG A N 1
ATOM 1310 C CA . ARG A 1 159 ? 34.546 -3.796 -12.732 1.00 79.06 159 ARG A CA 1
ATOM 1311 C C . ARG A 1 159 ? 35.557 -3.982 -11.593 1.00 79.06 159 ARG A C 1
ATOM 1313 O O . ARG A 1 159 ? 35.530 -5.004 -10.920 1.00 79.06 159 ARG A O 1
ATOM 1320 N N . VAL A 1 160 ? 36.385 -2.966 -11.336 1.00 82.12 160 VAL A N 1
ATOM 1321 C CA . VAL A 1 160 ? 37.472 -3.023 -10.332 1.00 82.12 160 VAL A CA 1
ATOM 1322 C C . VAL A 1 160 ? 36.973 -2.915 -8.881 1.00 82.12 160 VAL A C 1
ATOM 1324 O O . VAL A 1 160 ? 37.533 -3.548 -7.996 1.00 82.12 160 VAL A O 1
ATOM 1327 N N . ALA A 1 161 ? 35.909 -2.148 -8.615 1.00 75.38 161 ALA A N 1
ATOM 1328 C CA . ALA A 1 161 ? 35.362 -1.966 -7.267 1.00 75.38 161 ALA A CA 1
ATOM 1329 C C . ALA A 1 161 ? 33.936 -2.520 -7.169 1.00 75.38 161 ALA A C 1
ATOM 1331 O O . ALA A 1 161 ? 33.024 -2.001 -7.818 1.00 75.38 161 ALA A O 1
ATOM 1332 N N . GLN A 1 162 ? 33.729 -3.548 -6.344 1.00 65.19 162 GLN A N 1
ATOM 1333 C CA . GLN A 1 162 ? 32.392 -4.017 -5.981 1.00 65.19 162 GLN A CA 1
ATOM 1334 C C . GLN A 1 162 ? 31.899 -3.236 -4.751 1.00 65.19 162 GLN A C 1
ATOM 1336 O O . GLN A 1 162 ? 32.586 -3.224 -3.730 1.00 65.19 162 GLN A O 1
ATOM 1341 N N . PRO A 1 163 ? 30.740 -2.559 -4.807 1.00 63.66 163 PRO A N 1
ATOM 1342 C CA . PRO A 1 163 ? 30.123 -1.995 -3.621 1.00 63.66 163 PRO A CA 1
ATOM 1343 C C . PRO A 1 163 ? 29.728 -3.154 -2.709 1.00 63.66 163 PRO A C 1
ATOM 1345 O O . PRO A 1 163 ? 29.263 -4.189 -3.187 1.00 63.66 163 PRO A O 1
ATOM 1348 N N . ALA A 1 164 ? 29.924 -2.983 -1.404 1.00 61.88 164 ALA A N 1
ATOM 1349 C CA . ALA A 1 164 ? 29.480 -3.962 -0.428 1.00 61.88 164 ALA A CA 1
ATOM 1350 C C . ALA A 1 164 ? 27.968 -4.165 -0.590 1.00 61.88 164 ALA A C 1
ATOM 1352 O O . ALA A 1 164 ? 27.180 -3.255 -0.330 1.00 61.88 164 ALA A O 1
ATOM 1353 N N . VAL A 1 165 ? 27.565 -5.350 -1.046 1.00 59.41 165 VAL A N 1
ATOM 1354 C CA . VAL A 1 165 ? 26.160 -5.746 -1.040 1.00 59.41 165 VAL A CA 1
ATOM 1355 C C . VAL A 1 165 ? 25.793 -5.942 0.424 1.00 59.41 165 VAL A C 1
ATOM 1357 O O . VAL A 1 165 ? 26.210 -6.914 1.052 1.00 59.41 165 VAL A O 1
ATOM 1360 N N . GLN A 1 166 ? 25.050 -4.998 0.999 1.00 56.50 166 GLN A N 1
ATOM 1361 C CA . GLN A 1 166 ? 24.379 -5.250 2.266 1.00 56.50 166 GLN A CA 1
ATOM 1362 C C . GLN A 1 166 ? 23.285 -6.274 1.981 1.00 56.50 166 GLN A C 1
ATOM 1364 O O . GLN A 1 166 ? 22.213 -5.928 1.489 1.00 56.50 166 GLN A O 1
ATOM 1369 N N . ALA A 1 167 ? 23.578 -7.548 2.235 1.00 56.72 167 ALA A N 1
ATOM 1370 C CA . ALA A 1 167 ? 22.561 -8.581 2.235 1.00 56.72 167 ALA A CA 1
ATOM 1371 C C . ALA A 1 167 ? 21.571 -8.242 3.355 1.00 56.72 167 ALA A C 1
ATOM 1373 O O . ALA A 1 167 ? 21.855 -8.447 4.537 1.00 56.72 167 ALA A O 1
ATOM 1374 N N . ALA A 1 168 ? 20.424 -7.669 2.990 1.00 59.22 168 ALA A N 1
ATOM 1375 C CA . ALA A 1 168 ? 19.303 -7.607 3.908 1.00 59.22 168 ALA A CA 1
ATOM 1376 C C . ALA A 1 168 ? 18.951 -9.052 4.301 1.00 59.22 168 ALA A C 1
ATOM 1378 O O . ALA A 1 168 ? 18.978 -9.939 3.439 1.00 59.22 168 ALA A O 1
ATOM 1379 N N . PRO A 1 169 ? 18.658 -9.329 5.581 1.00 59.19 169 PRO A N 1
ATOM 1380 C CA . PRO A 1 169 ? 18.206 -10.653 5.973 1.00 59.19 169 PRO A CA 1
ATOM 1381 C C . PRO A 1 169 ? 16.973 -11.025 5.144 1.00 59.19 169 PRO A C 1
ATOM 1383 O O . PRO A 1 169 ? 16.039 -10.235 5.019 1.00 59.19 169 PRO A O 1
ATOM 1386 N N . LEU A 1 170 ? 16.989 -12.225 4.563 1.00 56.81 170 LEU A N 1
ATOM 1387 C CA . LEU A 1 170 ? 15.860 -12.757 3.809 1.00 56.81 170 LEU A CA 1
ATOM 1388 C C . LEU A 1 170 ? 14.692 -12.999 4.776 1.00 56.81 170 LEU A C 1
ATOM 1390 O O . LEU A 1 170 ? 14.677 -13.965 5.538 1.00 56.81 170 LEU A O 1
ATOM 1394 N N . THR A 1 171 ? 13.710 -12.111 4.753 1.00 60.81 171 THR A N 1
ATOM 1395 C CA . THR A 1 171 ? 12.360 -12.345 5.270 1.00 60.81 171 THR A CA 1
ATOM 1396 C C . THR A 1 171 ? 11.435 -12.423 4.059 1.00 60.81 171 THR A C 1
ATOM 1398 O O . THR A 1 171 ? 11.420 -11.487 3.259 1.00 60.81 171 THR A O 1
ATOM 1401 N N . PRO A 1 172 ? 10.708 -13.538 3.842 1.00 62.97 172 PRO A N 1
ATOM 1402 C CA . PRO A 1 172 ? 10.226 -14.528 4.818 1.00 62.97 172 PRO A CA 1
ATOM 1403 C C . PRO A 1 172 ? 11.148 -15.736 5.083 1.00 62.97 172 PRO A C 1
ATOM 1405 O O . PRO A 1 172 ? 11.856 -16.210 4.202 1.00 62.97 172 PRO A O 1
ATOM 1408 N N . ARG A 1 173 ? 11.074 -16.287 6.309 1.00 74.00 173 ARG A N 1
ATOM 1409 C CA . ARG A 1 173 ? 11.877 -17.448 6.759 1.00 74.00 173 ARG A CA 1
ATOM 1410 C C . ARG A 1 173 ? 11.381 -18.803 6.235 1.00 74.00 173 ARG A C 1
ATOM 1412 O O . ARG A 1 173 ? 12.134 -19.771 6.244 1.00 74.00 173 ARG A O 1
ATOM 1419 N N . ARG A 1 174 ? 10.116 -18.886 5.810 1.00 86.19 174 ARG A N 1
ATOM 1420 C CA . ARG A 1 174 ? 9.520 -20.053 5.141 1.00 86.19 174 ARG A CA 1
ATOM 1421 C C . ARG A 1 174 ? 8.410 -19.607 4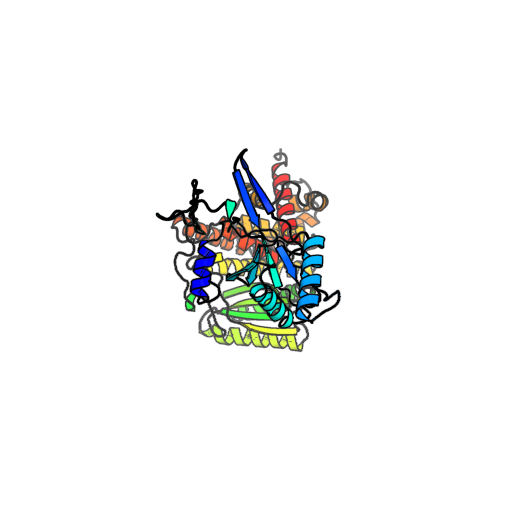.196 1.00 86.19 174 ARG A C 1
ATOM 1423 O O . ARG A 1 174 ? 7.803 -18.561 4.414 1.00 86.19 174 ARG A O 1
ATOM 1430 N N . ALA A 1 175 ? 8.096 -20.432 3.203 1.00 86.62 175 ALA A N 1
ATOM 1431 C CA . ALA A 1 175 ? 6.894 -20.241 2.402 1.00 86.62 175 ALA A CA 1
ATOM 1432 C C . ALA A 1 175 ? 5.638 -20.498 3.252 1.00 86.62 175 ALA A C 1
ATOM 1434 O O . ALA A 1 175 ? 5.572 -21.480 3.993 1.00 86.62 175 ALA A O 1
ATOM 1435 N N . ILE A 1 176 ? 4.644 -19.619 3.136 1.00 90.50 176 ILE A N 1
ATOM 1436 C CA . ILE A 1 176 ? 3.331 -19.797 3.762 1.00 90.50 176 ILE A CA 1
ATOM 1437 C C . ILE A 1 176 ? 2.468 -20.663 2.848 1.00 90.50 176 ILE A C 1
ATOM 1439 O O . ILE A 1 176 ? 2.316 -20.364 1.662 1.00 90.50 176 ILE A O 1
ATOM 1443 N N . SER A 1 177 ? 1.909 -21.743 3.395 1.00 91.19 177 SER A N 1
ATOM 1444 C CA . SER A 1 177 ? 1.038 -22.637 2.630 1.00 91.19 177 SER A CA 1
ATOM 1445 C C . SER A 1 177 ? -0.284 -21.948 2.274 1.00 91.19 177 SER A C 1
ATOM 1447 O O . SER A 1 177 ? -0.720 -21.014 2.947 1.00 91.19 177 SER A O 1
ATOM 1449 N N . ARG A 1 178 ? -0.978 -22.438 1.241 1.00 90.00 178 ARG A N 1
ATOM 1450 C CA . ARG A 1 178 ? -2.301 -21.911 0.869 1.00 90.00 178 ARG A CA 1
ATOM 1451 C C . ARG A 1 178 ? -3.324 -22.051 2.001 1.00 90.00 178 ARG A C 1
ATOM 1453 O O . ARG A 1 178 ? -4.105 -21.136 2.208 1.00 90.00 178 ARG A O 1
ATOM 1460 N N . VAL A 1 179 ? -3.277 -23.148 2.759 1.00 88.12 179 VAL A N 1
ATOM 1461 C CA . VAL A 1 179 ? -4.176 -23.393 3.904 1.00 88.12 179 VAL A CA 1
ATOM 1462 C C . VAL A 1 179 ? -3.938 -22.376 5.023 1.00 88.12 179 VAL A C 1
ATOM 1464 O O . VAL A 1 179 ? -4.873 -21.915 5.667 1.00 88.12 179 VAL A O 1
ATOM 1467 N N . GLU A 1 180 ? -2.683 -21.974 5.236 1.00 87.00 180 GLU A N 1
ATOM 1468 C CA . GLU A 1 180 ? -2.353 -20.900 6.171 1.00 87.00 180 GLU A CA 1
ATOM 1469 C C . GLU A 1 180 ? -2.659 -19.506 5.598 1.00 87.00 180 GLU A C 1
ATOM 1471 O O . GLU A 1 180 ? -2.764 -18.547 6.353 1.00 87.00 180 GLU A O 1
ATOM 1476 N N . ARG A 1 181 ? -2.797 -19.327 4.288 1.00 94.50 181 ARG A N 1
ATOM 1477 C CA . ARG A 1 181 ? -2.983 -17.996 3.697 1.00 94.50 181 ARG A CA 1
ATOM 1478 C C . ARG A 1 181 ? -4.444 -17.648 3.454 1.00 94.50 181 ARG A C 1
ATOM 1480 O O . ARG A 1 181 ? -4.839 -16.521 3.735 1.00 94.50 181 ARG A O 1
ATOM 1487 N N . SER A 1 182 ? -5.209 -18.594 2.933 1.00 95.94 182 SER A N 1
ATOM 1488 C CA . SER A 1 182 ? -6.488 -18.334 2.286 1.00 95.94 182 SER A CA 1
ATOM 1489 C C . SER A 1 182 ? -7.620 -19.000 3.062 1.00 95.94 182 SER A C 1
ATOM 1491 O O . SER A 1 182 ? -7.615 -20.217 3.228 1.00 95.94 182 SER A O 1
ATOM 1493 N N . PHE A 1 183 ? -8.608 -18.213 3.488 1.00 97.00 183 PHE A N 1
ATOM 1494 C CA . PHE A 1 183 ? -9.882 -18.729 3.998 1.00 97.00 183 PHE A CA 1
ATOM 1495 C C . PHE A 1 183 ? -10.980 -18.484 2.971 1.00 97.00 183 PHE A C 1
ATOM 1497 O O . PHE A 1 183 ? -11.259 -17.336 2.625 1.00 97.00 183 PHE A O 1
ATOM 1504 N N . PHE A 1 184 ? -11.589 -19.549 2.471 1.00 96.00 184 PHE A N 1
ATOM 1505 C CA . PHE A 1 184 ? -12.649 -19.493 1.472 1.00 96.00 184 PHE A CA 1
ATOM 1506 C C . PHE A 1 184 ? -14.017 -19.255 2.128 1.00 96.00 184 PHE A C 1
ATOM 1508 O O . PHE A 1 184 ? -14.196 -19.516 3.319 1.00 96.00 184 PHE A O 1
ATOM 1515 N N . PRO A 1 185 ? -15.015 -18.759 1.374 1.00 94.75 185 PRO A N 1
ATOM 1516 C CA . PRO A 1 185 ? -16.389 -18.717 1.863 1.00 94.75 185 PRO A CA 1
ATOM 1517 C C . PRO A 1 185 ? -16.842 -20.098 2.359 1.00 94.75 185 PRO A C 1
ATOM 1519 O O . PRO A 1 185 ? -16.760 -21.075 1.618 1.00 94.75 185 PRO A O 1
ATOM 1522 N N . GLY A 1 186 ? -17.317 -20.164 3.604 1.00 93.00 186 GLY A N 1
ATOM 1523 C CA . GLY A 1 186 ? -17.642 -21.426 4.280 1.00 93.00 186 GLY A CA 1
ATOM 1524 C C . GLY A 1 186 ? -16.538 -21.964 5.200 1.00 93.00 186 GLY A C 1
ATOM 1525 O O . GLY A 1 186 ? -16.771 -22.962 5.870 1.00 93.00 186 GLY A O 1
ATOM 1526 N N . ASP A 1 187 ? -15.382 -21.299 5.291 1.00 95.75 187 ASP A N 1
ATOM 1527 C CA . ASP A 1 187 ? -14.384 -21.536 6.341 1.00 95.75 187 ASP A CA 1
ATOM 1528 C C . ASP A 1 187 ? -14.672 -20.680 7.593 1.00 95.75 187 ASP A C 1
ATOM 1530 O O . ASP A 1 187 ? -15.655 -19.941 7.683 1.00 95.75 187 ASP A O 1
ATOM 1534 N N . ARG A 1 188 ? -13.753 -20.706 8.570 1.00 96.19 188 ARG A N 1
ATOM 1535 C CA . ARG A 1 188 ? -13.838 -19.910 9.809 1.00 96.19 188 ARG A CA 1
ATOM 1536 C C . ARG A 1 188 ? -13.945 -18.393 9.598 1.00 96.19 188 ARG A C 1
ATOM 1538 O O . ARG A 1 188 ? -14.337 -17.700 10.530 1.00 96.19 188 ARG A O 1
ATOM 1545 N N . TRP A 1 189 ? -13.584 -17.862 8.427 1.00 97.94 189 TRP A N 1
ATOM 1546 C CA . TRP A 1 189 ? -13.708 -16.440 8.090 1.00 97.94 189 TRP A CA 1
ATOM 1547 C C . TRP A 1 189 ? -14.713 -16.242 6.956 1.00 97.94 189 TRP A C 1
ATOM 1549 O O . TRP A 1 189 ? -14.550 -16.785 5.870 1.00 97.94 189 TRP A O 1
ATOM 1559 N N . THR A 1 190 ? -15.707 -15.383 7.177 1.00 98.19 190 THR A N 1
ATOM 1560 C CA . THR A 1 190 ? -16.572 -14.860 6.115 1.00 98.19 190 THR A CA 1
ATOM 1561 C C . THR A 1 190 ? -16.088 -13.473 5.706 1.00 98.19 190 THR A C 1
ATOM 1563 O O . THR A 1 190 ? -16.001 -12.571 6.542 1.00 98.19 190 THR A O 1
ATOM 1566 N N . TYR A 1 191 ? -15.792 -13.290 4.419 1.00 98.38 191 TYR A N 1
ATOM 1567 C CA . TYR A 1 191 ? -15.356 -12.021 3.839 1.00 98.38 191 TYR A CA 1
ATOM 1568 C C . TYR A 1 191 ? -16.332 -11.558 2.750 1.00 98.38 191 TYR A C 1
ATOM 1570 O O . TYR A 1 191 ? -16.516 -12.230 1.737 1.00 98.38 191 TYR A O 1
ATOM 1578 N N . ILE A 1 192 ? -16.936 -10.385 2.966 1.00 98.00 192 ILE A N 1
ATOM 1579 C CA . ILE A 1 192 ? -17.827 -9.724 2.010 1.00 98.00 192 ILE A CA 1
ATOM 1580 C C . ILE A 1 192 ? -17.265 -8.360 1.596 1.00 98.00 192 ILE A C 1
ATOM 1582 O O . ILE A 1 192 ? -16.796 -7.573 2.424 1.00 98.00 192 ILE A O 1
ATOM 1586 N N . LYS A 1 193 ? -17.356 -8.061 0.299 1.00 98.44 193 LYS A N 1
ATOM 1587 C CA . LYS A 1 193 ? -17.217 -6.716 -0.268 1.00 98.44 193 LYS A CA 1
ATOM 1588 C C . LYS A 1 193 ? -18.598 -6.072 -0.375 1.00 98.44 193 LYS A C 1
ATOM 1590 O O . LYS A 1 193 ? -19.471 -6.645 -1.016 1.00 98.44 193 LYS A O 1
ATOM 1595 N N . LEU A 1 194 ? -18.787 -4.898 0.221 1.00 98.38 194 LEU A N 1
ATOM 1596 C CA . LEU A 1 194 ? -20.008 -4.091 0.122 1.00 98.38 194 LEU A CA 1
ATOM 1597 C C . LEU A 1 194 ? -19.727 -2.881 -0.778 1.00 98.38 194 LEU A C 1
ATOM 1599 O O . LEU A 1 194 ? -19.017 -1.964 -0.357 1.00 98.38 194 LEU A O 1
ATOM 1603 N N . TYR A 1 195 ? -20.224 -2.894 -2.016 1.00 98.38 195 TYR A N 1
ATOM 1604 C CA . TYR A 1 195 ? -19.958 -1.846 -3.006 1.00 98.38 195 TYR A CA 1
ATOM 1605 C C . TYR A 1 195 ? -20.875 -0.644 -2.787 1.00 98.38 195 TYR A C 1
ATOM 1607 O O . TYR A 1 195 ? -22.091 -0.744 -2.932 1.00 98.38 195 TYR A O 1
ATOM 1615 N N . ALA A 1 196 ? -20.284 0.498 -2.448 1.00 96.88 196 ALA A N 1
ATOM 1616 C CA . ALA A 1 196 ? -20.993 1.742 -2.163 1.00 96.88 196 ALA A CA 1
ATOM 1617 C C . ALA A 1 196 ? -20.108 2.941 -2.516 1.00 96.88 196 ALA A C 1
ATOM 1619 O O . ALA A 1 196 ? -18.874 2.843 -2.479 1.00 96.88 196 ALA A O 1
ATOM 1620 N N . ALA A 1 197 ? -20.726 4.081 -2.829 1.00 94.75 197 ALA A N 1
ATOM 1621 C CA . ALA A 1 197 ? -19.985 5.299 -3.139 1.00 94.75 197 ALA A CA 1
ATOM 1622 C C . ALA A 1 197 ? -19.128 5.738 -1.930 1.00 94.75 197 ALA A C 1
ATOM 1624 O O . ALA A 1 197 ? -19.583 5.597 -0.793 1.00 94.75 197 ALA A O 1
ATOM 1625 N N . PRO A 1 198 ? -17.923 6.316 -2.126 1.00 93.12 198 PRO A N 1
ATOM 1626 C CA . PRO A 1 198 ? -17.050 6.721 -1.018 1.00 93.12 198 PRO A CA 1
ATOM 1627 C C . PRO A 1 198 ? -17.736 7.622 0.018 1.00 93.12 198 PRO A C 1
ATOM 1629 O O . PRO A 1 198 ? -17.529 7.447 1.214 1.00 93.12 198 PRO A O 1
ATOM 1632 N N . GLY A 1 199 ? -18.603 8.538 -0.432 1.00 92.44 199 GLY A N 1
ATOM 1633 C CA . GLY A 1 199 ? -19.360 9.436 0.448 1.00 92.44 199 GLY A CA 1
ATOM 1634 C C . GLY A 1 199 ? -20.412 8.747 1.328 1.00 92.44 199 GLY A C 1
ATOM 1635 O O . GLY A 1 199 ? -20.844 9.335 2.309 1.00 92.44 199 GLY A O 1
ATOM 1636 N N . GLN A 1 200 ? -20.800 7.506 1.018 1.00 94.56 200 GLN A N 1
ATOM 1637 C CA . GLN A 1 200 ? -21.775 6.719 1.789 1.00 94.56 200 GLN A CA 1
ATOM 1638 C C . GLN A 1 200 ? -21.110 5.764 2.789 1.00 94.56 200 GLN A C 1
ATOM 1640 O O . GLN A 1 200 ? -21.790 5.140 3.600 1.00 94.56 200 GLN A O 1
ATOM 1645 N N . HIS A 1 201 ? -19.781 5.609 2.741 1.00 96.69 201 HIS A N 1
ATOM 1646 C CA . HIS A 1 201 ? -19.073 4.653 3.598 1.00 96.69 201 HIS A CA 1
ATOM 1647 C C . HIS A 1 201 ? -19.263 4.970 5.083 1.00 96.69 201 HIS A C 1
ATOM 1649 O O . HIS A 1 201 ? -19.481 4.048 5.863 1.00 96.69 201 HIS A O 1
ATOM 1655 N N . ASP A 1 202 ? -19.236 6.246 5.475 1.00 96.94 202 ASP A N 1
ATOM 1656 C CA . ASP A 1 202 ? -19.406 6.649 6.877 1.00 96.94 202 ASP A CA 1
ATOM 1657 C C . ASP A 1 202 ? -20.796 6.294 7.409 1.00 96.94 202 ASP A C 1
ATOM 1659 O O . ASP A 1 202 ? -20.910 5.757 8.509 1.00 96.94 202 ASP A O 1
ATOM 1663 N N . GLU A 1 203 ? -21.843 6.540 6.620 1.00 96.62 203 GLU A N 1
ATOM 1664 C CA . GLU A 1 203 ? -23.223 6.184 6.960 1.00 96.62 203 GLU A CA 1
ATOM 1665 C C . GLU A 1 203 ? -23.388 4.660 7.059 1.00 96.62 203 GLU A C 1
ATOM 1667 O O . GLU A 1 203 ? -23.931 4.146 8.043 1.00 96.62 203 GLU A O 1
ATOM 1672 N N . LEU A 1 204 ? -22.825 3.925 6.093 1.00 97.62 204 LEU A N 1
ATOM 1673 C CA . LEU A 1 204 ? -22.827 2.465 6.074 1.00 97.62 204 LEU A CA 1
ATOM 1674 C C . LEU A 1 204 ? -22.124 1.874 7.310 1.00 97.62 204 LEU A C 1
ATOM 1676 O O . LEU A 1 204 ? -22.623 0.918 7.908 1.00 97.62 204 LEU A O 1
ATOM 1680 N N . ILE A 1 205 ? -20.988 2.455 7.717 1.00 98.19 205 ILE A N 1
ATOM 1681 C CA . ILE A 1 205 ? -20.233 2.052 8.912 1.00 98.19 205 ILE A CA 1
ATOM 1682 C C . ILE A 1 205 ? -20.995 2.422 10.190 1.00 98.19 205 ILE A C 1
ATOM 1684 O O . ILE A 1 205 ? -21.098 1.599 11.100 1.00 98.19 205 ILE A O 1
ATOM 1688 N N . ALA A 1 206 ? -21.528 3.642 10.282 1.00 97.06 206 ALA A N 1
ATOM 1689 C CA . ALA A 1 206 ? -22.187 4.158 11.481 1.00 97.06 206 ALA A CA 1
ATOM 1690 C C . ALA A 1 206 ? -23.519 3.461 11.799 1.00 97.06 206 ALA A C 1
ATOM 1692 O O . ALA A 1 206 ? -23.862 3.320 12.982 1.00 97.06 206 ALA A O 1
ATOM 1693 N N . GLY A 1 207 ? -24.252 3.042 10.763 1.00 96.50 207 GLY A N 1
ATOM 1694 C CA . GLY A 1 207 ? -25.577 2.437 10.868 1.00 96.50 207 GLY A CA 1
ATOM 1695 C C . GLY A 1 207 ? -25.580 0.942 10.530 1.00 96.50 207 GLY A C 1
ATOM 1696 O O . GLY A 1 207 ? -25.380 0.129 11.441 1.00 96.50 207 GLY A O 1
ATOM 1697 N N . PRO A 1 208 ? -25.828 0.552 9.263 1.00 97.25 208 PRO A N 1
ATOM 1698 C CA . PRO A 1 208 ? -26.102 -0.838 8.900 1.00 97.25 208 PRO A CA 1
ATOM 1699 C C . PRO A 1 208 ? -25.029 -1.843 9.325 1.00 97.25 208 PRO A C 1
ATOM 1701 O O . PRO A 1 208 ? -25.363 -2.885 9.889 1.00 97.25 208 PRO A O 1
ATOM 1704 N N . LEU A 1 209 ? -23.743 -1.519 9.140 1.00 98.00 209 LEU A N 1
ATOM 1705 C CA . LEU A 1 209 ? -22.651 -2.408 9.541 1.00 98.00 209 LEU A CA 1
ATOM 1706 C C . LEU A 1 209 ? -22.665 -2.659 11.053 1.00 98.00 209 LEU A C 1
ATOM 1708 O O . LEU A 1 209 ? -22.603 -3.804 11.492 1.00 98.00 209 LEU A O 1
ATOM 1712 N N . ARG A 1 210 ? -22.797 -1.607 11.867 1.00 97.38 210 ARG A N 1
ATOM 1713 C CA . ARG A 1 210 ? -22.867 -1.749 13.331 1.00 97.38 210 ARG A CA 1
ATOM 1714 C C . ARG A 1 210 ? -24.105 -2.525 13.778 1.00 97.38 210 ARG A C 1
ATOM 1716 O O . ARG A 1 210 ? -24.008 -3.299 14.729 1.00 97.38 210 ARG A O 1
ATOM 1723 N N . ALA A 1 211 ? -25.240 -2.355 13.099 1.00 96.94 211 ALA A N 1
ATOM 1724 C CA . ALA A 1 211 ? -26.454 -3.124 13.371 1.00 96.94 211 ALA A CA 1
ATOM 1725 C C . ALA A 1 211 ? -26.263 -4.622 13.072 1.00 96.94 211 ALA A C 1
ATOM 1727 O O . ALA A 1 211 ? -26.609 -5.456 13.909 1.00 96.94 211 ALA A O 1
ATOM 1728 N N . LEU A 1 212 ? -25.646 -4.959 11.932 1.00 97.75 212 LEU A N 1
ATOM 1729 C CA . LEU A 1 212 ? -25.270 -6.333 11.589 1.00 97.75 212 LEU A CA 1
ATOM 1730 C C . LEU A 1 212 ? -24.364 -6.940 12.661 1.00 97.75 212 LEU A C 1
ATOM 1732 O O . LEU A 1 212 ? -24.673 -8.001 13.195 1.00 97.75 212 LEU A O 1
ATOM 1736 N N . ILE A 1 213 ? -23.264 -6.264 12.999 1.00 98.06 213 ILE A N 1
ATOM 1737 C CA . ILE A 1 213 ? -22.294 -6.776 13.972 1.00 98.06 213 ILE A CA 1
ATOM 1738 C C . ILE A 1 213 ? -22.944 -7.015 15.336 1.00 98.06 213 ILE A C 1
ATOM 1740 O O . ILE A 1 213 ? -22.723 -8.072 15.925 1.00 98.06 213 ILE A O 1
ATOM 1744 N N . ARG A 1 214 ? -23.781 -6.088 15.820 1.00 97.31 214 ARG A N 1
ATOM 1745 C CA . ARG A 1 214 ? -24.494 -6.258 17.094 1.00 97.31 214 ARG A CA 1
ATOM 1746 C C . ARG A 1 214 ? -25.386 -7.500 17.078 1.00 97.31 214 ARG A C 1
ATOM 1748 O O . ARG A 1 214 ? -25.299 -8.313 17.991 1.00 97.31 214 ARG A O 1
ATOM 1755 N N . MET A 1 215 ? -26.180 -7.677 16.023 1.00 97.75 215 MET A N 1
ATOM 1756 C CA . MET A 1 215 ? -27.052 -8.846 15.869 1.00 97.75 215 MET A CA 1
ATOM 1757 C C . MET A 1 215 ? -26.250 -10.159 15.851 1.00 97.75 215 MET A C 1
ATOM 1759 O O . MET A 1 215 ? -26.604 -11.110 16.548 1.00 97.75 215 MET A O 1
ATOM 1763 N N . LEU A 1 216 ? -25.122 -10.201 15.133 1.00 97.94 216 LEU A N 1
ATOM 1764 C CA . LEU A 1 216 ? -24.243 -11.376 15.092 1.00 97.94 216 LEU A CA 1
ATOM 1765 C C . LEU A 1 216 ? -23.588 -11.672 16.454 1.00 97.94 216 LEU A C 1
ATOM 1767 O O . LEU A 1 216 ? -23.399 -12.837 16.808 1.00 97.94 216 LEU A O 1
ATOM 1771 N N . GLN A 1 217 ? -23.248 -10.636 17.227 1.00 96.56 217 GLN A N 1
ATOM 1772 C CA . GLN A 1 217 ? -22.704 -10.770 18.582 1.00 96.56 217 GLN A CA 1
ATOM 1773 C C . GLN A 1 217 ? -23.754 -11.282 19.578 1.00 96.56 217 GLN A C 1
ATOM 1775 O O . GLN A 1 217 ? -23.453 -12.186 20.359 1.00 96.56 217 GLN A O 1
ATOM 1780 N N . GLU A 1 218 ? -24.983 -10.759 19.529 1.00 96.81 218 GLU A N 1
ATOM 1781 C CA . GLU A 1 218 ? -26.112 -11.202 20.362 1.00 96.81 218 GLU A CA 1
ATOM 1782 C C . GLU A 1 218 ? -26.440 -12.683 20.120 1.00 96.81 218 GLU A C 1
ATOM 1784 O O . GLU A 1 218 ? -26.646 -13.443 21.067 1.00 96.81 218 GLU A O 1
ATOM 1789 N N . GLN A 1 219 ? -26.376 -13.122 18.860 1.00 96.88 219 GLN A N 1
ATOM 1790 C CA . GLN A 1 219 ? -26.533 -14.526 18.462 1.00 96.88 219 GLN A CA 1
ATOM 1791 C C . GLN A 1 219 ? -25.278 -15.384 18.707 1.00 96.88 219 GLN A C 1
ATOM 1793 O O . GLN A 1 219 ? -25.294 -16.586 18.451 1.00 96.88 219 GLN A O 1
ATOM 1798 N N . ARG A 1 220 ? -24.187 -14.790 19.212 1.00 97.06 220 ARG A N 1
ATOM 1799 C CA . ARG A 1 220 ? -22.894 -15.444 19.481 1.00 97.06 220 ARG A CA 1
ATOM 1800 C C . ARG A 1 220 ? -22.266 -16.126 18.255 1.00 97.06 220 ARG A C 1
ATOM 1802 O O . ARG A 1 220 ? -21.538 -17.104 18.414 1.00 97.06 220 ARG A O 1
ATOM 1809 N N . LEU A 1 221 ? -22.504 -15.597 17.054 1.00 97.81 221 LEU A N 1
ATOM 1810 C CA . LEU A 1 221 ? -22.023 -16.190 15.801 1.00 97.81 221 LEU A CA 1
ATOM 1811 C C . LEU A 1 221 ? -20.567 -15.842 15.471 1.00 97.81 221 LEU A C 1
ATOM 1813 O O . LEU A 1 221 ? -19.878 -16.632 14.830 1.00 97.81 221 LEU A O 1
ATOM 1817 N N . LEU A 1 222 ? -20.078 -14.687 15.924 1.00 97.38 222 LEU A N 1
ATOM 1818 C CA . LEU A 1 222 ? -18.707 -14.237 15.673 1.00 97.38 222 LEU A CA 1
ATOM 1819 C C . LEU A 1 222 ? -17.932 -13.974 16.964 1.00 97.38 222 LEU A C 1
ATOM 1821 O O . LEU A 1 222 ? -18.525 -13.691 18.007 1.00 97.38 222 LEU A O 1
ATOM 1825 N N . ASP A 1 223 ? -16.605 -14.043 16.874 1.00 95.69 223 ASP A N 1
ATOM 1826 C CA . ASP A 1 223 ? -15.676 -13.647 17.943 1.00 95.69 223 ASP A CA 1
ATOM 1827 C C . ASP A 1 223 ? -14.746 -12.486 17.543 1.00 95.69 223 ASP A C 1
ATOM 1829 O O . ASP A 1 223 ? -14.227 -11.782 18.406 1.00 95.69 223 ASP A O 1
ATOM 1833 N N . CYS A 1 224 ? -14.583 -12.238 16.243 1.00 96.88 224 CYS A N 1
ATOM 1834 C CA . CYS A 1 224 ? -13.758 -11.171 15.690 1.00 96.88 224 CYS A CA 1
ATOM 1835 C C . CYS A 1 224 ? -14.431 -10.623 14.431 1.00 96.88 224 CYS A C 1
ATOM 1837 O O . CYS A 1 224 ? -14.963 -11.378 13.616 1.00 96.88 224 CYS A O 1
ATOM 1839 N N . TRP A 1 225 ? -14.387 -9.311 14.237 1.00 98.50 225 TRP A N 1
ATOM 1840 C CA . TRP A 1 225 ? -14.779 -8.688 12.981 1.00 98.50 225 TRP A CA 1
ATOM 1841 C C . TRP A 1 225 ? -13.911 -7.470 12.722 1.00 98.50 225 TRP A C 1
ATOM 1843 O O . TRP A 1 225 ? -13.554 -6.751 13.650 1.00 98.50 225 TRP A O 1
ATOM 1853 N N . PHE A 1 226 ? -13.603 -7.202 11.464 1.00 98.75 226 PHE A N 1
ATOM 1854 C CA . PHE A 1 226 ? -12.948 -5.963 11.088 1.00 98.75 226 PHE A CA 1
ATOM 1855 C C . PHE A 1 226 ? -13.364 -5.529 9.694 1.00 98.75 226 PHE A C 1
ATOM 1857 O O . PHE A 1 226 ? -13.808 -6.336 8.871 1.00 98.75 226 PHE A O 1
ATOM 1864 N N . PHE A 1 227 ? -13.197 -4.241 9.414 1.00 98.62 227 PHE A N 1
ATOM 1865 C CA . PHE A 1 227 ? -13.432 -3.699 8.084 1.00 98.62 227 PHE A CA 1
ATOM 1866 C C . PHE A 1 227 ? -12.244 -2.880 7.597 1.00 98.62 227 PHE A C 1
ATOM 1868 O O . PHE A 1 227 ? -11.418 -2.440 8.393 1.00 98.62 227 PHE A O 1
ATOM 1875 N N . ILE A 1 228 ? -12.154 -2.681 6.287 1.00 97.69 228 ILE A N 1
ATOM 1876 C CA . ILE A 1 228 ? -11.305 -1.658 5.670 1.00 97.69 228 ILE A CA 1
ATOM 1877 C C . ILE A 1 228 ? -12.058 -1.020 4.504 1.00 97.69 228 ILE A C 1
ATOM 1879 O O . ILE A 1 228 ? -12.872 -1.682 3.853 1.00 97.69 228 ILE A O 1
ATOM 1883 N N . ARG A 1 229 ? -11.765 0.249 4.219 1.00 97.8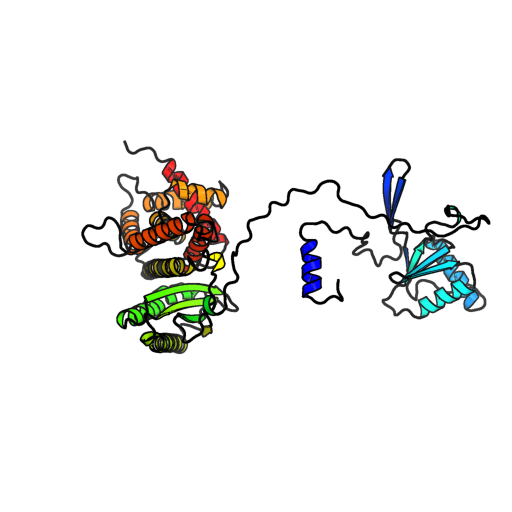8 229 ARG A N 1
ATOM 1884 C CA . ARG A 1 229 ? -12.164 0.893 2.962 1.00 97.88 229 ARG A CA 1
ATOM 1885 C C . ARG A 1 229 ? -11.220 0.433 1.858 1.00 97.88 229 ARG A C 1
ATOM 1887 O O . ARG A 1 229 ? -10.027 0.254 2.106 1.00 97.88 229 ARG A O 1
ATOM 1894 N N . TYR A 1 230 ? -11.739 0.208 0.659 1.00 96.25 230 TYR A N 1
ATOM 1895 C CA . TYR A 1 230 ? -10.937 -0.235 -0.478 1.00 96.25 230 TYR A CA 1
ATOM 1896 C C . TYR A 1 230 ? -11.538 0.233 -1.806 1.00 96.25 230 TYR A C 1
ATOM 1898 O O . TYR A 1 230 ? -12.702 0.623 -1.870 1.00 96.25 230 TYR A O 1
ATOM 1906 N N . ILE A 1 231 ? -10.742 0.179 -2.872 1.00 93.31 231 ILE A N 1
ATOM 1907 C CA . ILE A 1 231 ? -11.173 0.445 -4.249 1.00 93.31 231 ILE A CA 1
ATOM 1908 C C . ILE A 1 231 ? -10.582 -0.659 -5.123 1.00 93.31 231 ILE A C 1
ATOM 1910 O O . ILE A 1 231 ? -9.364 -0.683 -5.265 1.00 93.31 231 ILE A O 1
ATOM 1914 N N . ASP A 1 232 ? -11.417 -1.578 -5.639 1.00 85.25 232 ASP A N 1
ATOM 1915 C CA . ASP A 1 232 ? -11.018 -2.521 -6.705 1.00 85.25 232 ASP A CA 1
ATOM 1916 C C . ASP A 1 232 ? -12.198 -3.342 -7.293 1.00 85.25 232 ASP A C 1
ATOM 1918 O O . ASP A 1 232 ? -12.810 -4.136 -6.562 1.00 85.25 232 ASP A O 1
ATOM 1922 N N . PRO A 1 233 ? -12.562 -3.173 -8.580 1.00 86.31 233 PRO A N 1
ATOM 1923 C CA . PRO A 1 233 ? -12.290 -1.988 -9.405 1.00 86.31 233 PRO A CA 1
ATOM 1924 C C . PRO A 1 233 ? -13.081 -0.757 -8.917 1.00 86.31 233 PRO A C 1
ATOM 1926 O O . PRO A 1 233 ? -12.741 0.376 -9.240 1.00 86.31 233 PRO A O 1
ATOM 1929 N N . LEU A 1 234 ? -14.130 -0.971 -8.114 1.00 95.38 234 LEU A N 1
ATOM 1930 C CA . LEU A 1 234 ? -15.017 0.063 -7.574 1.00 95.38 234 LEU A CA 1
ATOM 1931 C C . LEU A 1 234 ? -14.798 0.269 -6.063 1.00 95.38 234 LEU A C 1
ATOM 1933 O O . LEU A 1 234 ? -14.330 -0.660 -5.390 1.00 95.38 234 LEU A O 1
ATOM 1937 N N . PRO A 1 235 ? -15.151 1.442 -5.501 1.00 96.69 235 PRO A N 1
ATOM 1938 C CA . PRO A 1 235 ? -15.115 1.683 -4.060 1.00 96.69 235 PRO A CA 1
ATOM 1939 C C . PRO A 1 235 ? -16.029 0.728 -3.283 1.00 96.69 235 PRO A C 1
ATOM 1941 O O . PRO A 1 235 ? -17.181 0.503 -3.652 1.00 96.69 235 PRO A O 1
ATOM 1944 N N . HIS A 1 236 ? -15.515 0.160 -2.195 1.00 97.75 236 HIS A N 1
ATOM 1945 C CA . HIS A 1 236 ? -16.248 -0.778 -1.351 1.00 97.75 236 HIS A CA 1
ATOM 1946 C C . HIS A 1 236 ? -15.689 -0.837 0.071 1.00 97.75 236 HIS A C 1
ATOM 1948 O O . HIS A 1 236 ? -14.532 -0.493 0.329 1.00 97.75 236 HIS A O 1
ATOM 1954 N N . LEU A 1 237 ? -16.499 -1.349 0.995 1.00 98.12 237 LEU A N 1
ATOM 1955 C CA . LEU A 1 237 ? -16.022 -1.821 2.292 1.00 98.12 237 LEU A CA 1
ATOM 1956 C C . LEU A 1 237 ? -15.706 -3.310 2.203 1.00 98.12 237 LEU A C 1
ATOM 1958 O O . LEU A 1 237 ? -16.506 -4.094 1.699 1.00 98.12 237 LEU A O 1
ATOM 1962 N N . ARG A 1 238 ? -14.549 -3.718 2.718 1.00 98.25 238 ARG A N 1
ATOM 1963 C CA . ARG A 1 238 ? -14.213 -5.130 2.927 1.00 98.25 238 ARG A CA 1
ATOM 1964 C C . ARG A 1 238 ? -14.520 -5.469 4.373 1.00 98.25 238 ARG A C 1
ATOM 1966 O O . ARG A 1 238 ? -13.789 -5.014 5.245 1.00 98.25 238 ARG A O 1
ATOM 1973 N N . VAL A 1 239 ? -15.570 -6.242 4.617 1.00 98.56 239 VAL A N 1
ATOM 1974 C CA . VAL A 1 239 ? -16.004 -6.654 5.957 1.00 98.56 239 VAL A CA 1
ATOM 1975 C C . VAL A 1 239 ? -15.658 -8.120 6.152 1.00 98.56 239 VAL A C 1
ATOM 1977 O O . VAL A 1 239 ? -16.043 -8.965 5.345 1.00 98.56 239 VAL A O 1
ATOM 1980 N N . ARG A 1 240 ? -14.918 -8.422 7.217 1.00 98.62 240 ARG A N 1
ATOM 1981 C CA . ARG A 1 240 ? -14.479 -9.777 7.549 1.00 98.62 240 ARG A CA 1
ATOM 1982 C C . ARG A 1 240 ? -14.948 -10.125 8.946 1.00 98.62 240 ARG A C 1
ATOM 1984 O O . ARG A 1 240 ? -14.690 -9.358 9.869 1.00 98.62 240 ARG A O 1
ATOM 1991 N N . CYS A 1 241 ? -15.614 -11.262 9.093 1.00 98.56 241 CYS A N 1
ATOM 1992 C CA . CYS A 1 241 ? -16.068 -11.783 10.379 1.00 98.56 241 CYS A CA 1
ATOM 1993 C C . CYS A 1 241 ? -15.536 -13.200 10.568 1.00 98.56 241 CYS A C 1
ATOM 1995 O O . CYS A 1 241 ? -15.632 -14.022 9.656 1.00 98.56 241 CYS A O 1
ATOM 1997 N N . ARG A 1 242 ? -14.996 -13.485 11.750 1.00 98.19 242 ARG A N 1
ATOM 1998 C CA . ARG A 1 242 ? -14.551 -14.817 12.143 1.00 98.19 242 ARG A CA 1
ATOM 1999 C C . ARG A 1 242 ? -15.639 -15.495 12.960 1.00 98.19 242 ARG A C 1
ATOM 2001 O O . ARG A 1 242 ? -16.142 -14.916 13.922 1.00 98.19 242 ARG A O 1
ATOM 2008 N N . ALA A 1 243 ? -16.009 -16.702 12.554 1.00 98.06 243 ALA A N 1
ATOM 2009 C CA . ALA A 1 243 ? -16.969 -17.524 13.267 1.00 98.06 243 ALA A CA 1
ATOM 2010 C C . ALA A 1 243 ? -16.415 -17.905 14.641 1.00 98.06 243 ALA A C 1
ATOM 2012 O O . ALA A 1 243 ? -15.252 -18.285 14.771 1.00 98.06 243 ALA A O 1
ATOM 2013 N N . ARG A 1 244 ? -17.271 -17.850 15.665 1.00 96.25 244 ARG A N 1
ATOM 2014 C CA . ARG A 1 244 ? -16.897 -18.201 17.045 1.00 96.25 244 ARG A CA 1
ATOM 2015 C C . ARG A 1 244 ? -16.522 -19.681 17.215 1.00 96.25 244 ARG A C 1
ATOM 2017 O O . ARG A 1 244 ? -15.844 -20.043 18.171 1.00 96.25 244 ARG A O 1
ATOM 2024 N N . GLY A 1 245 ? -16.988 -20.532 16.308 1.00 96.06 245 GLY A N 1
ATOM 2025 C CA . GLY A 1 245 ? -16.709 -21.962 16.256 1.00 96.06 245 GLY A CA 1
ATOM 2026 C C . GLY A 1 245 ? -17.341 -22.584 15.014 1.00 96.06 245 GLY A C 1
ATOM 2027 O O . GLY A 1 245 ? -18.078 -21.910 14.293 1.00 96.06 245 GLY A O 1
ATOM 2028 N N . GLU A 1 246 ? -17.083 -23.868 14.775 1.00 96.38 246 GLU A N 1
ATOM 2029 C CA . GLU A 1 246 ? -17.517 -24.566 13.553 1.00 96.38 246 GLU A CA 1
ATOM 2030 C C . GLU A 1 246 ? -19.033 -24.496 13.326 1.00 96.38 246 GLU A C 1
ATOM 2032 O O . GLU A 1 246 ? -19.485 -24.190 12.227 1.00 96.38 246 GLU A O 1
ATOM 2037 N N . GLN A 1 247 ? -19.827 -24.656 14.389 1.00 97.06 247 GLN A N 1
ATOM 2038 C CA . GLN A 1 247 ? -21.294 -24.580 14.331 1.00 97.06 247 GLN A CA 1
ATOM 2039 C C . GLN A 1 247 ? -21.824 -23.194 13.924 1.00 97.06 247 GLN A C 1
ATOM 2041 O O . GLN A 1 247 ? -22.969 -23.074 13.496 1.00 97.06 247 GLN A O 1
ATOM 2046 N N . ALA A 1 248 ? -21.014 -22.142 14.070 1.00 97.69 248 ALA A N 1
ATOM 2047 C CA . ALA A 1 248 ? -21.397 -20.776 13.736 1.00 97.69 248 ALA A CA 1
ATOM 2048 C C . ALA A 1 248 ? -21.010 -20.369 12.306 1.00 97.69 248 ALA A C 1
ATOM 2050 O O . ALA A 1 248 ? -21.465 -19.323 11.849 1.00 97.69 248 ALA A O 1
ATOM 2051 N N . ILE A 1 249 ? -20.207 -21.171 11.595 1.00 98.19 249 ILE A N 1
ATOM 2052 C CA . ILE A 1 249 ? -19.690 -20.842 10.259 1.00 98.19 249 ILE A CA 1
ATOM 2053 C C . ILE A 1 249 ? -20.827 -20.613 9.257 1.00 98.19 249 ILE A C 1
ATOM 2055 O O . ILE A 1 249 ? -20.934 -19.535 8.669 1.00 98.19 249 ILE A O 1
ATOM 2059 N N . GLU A 1 250 ? -21.698 -21.606 9.085 1.00 98.00 250 GLU A N 1
ATOM 2060 C CA . GLU A 1 250 ? -22.811 -21.517 8.139 1.00 98.00 250 GLU A CA 1
ATOM 2061 C C . GLU A 1 250 ? -23.835 -20.438 8.552 1.00 98.00 250 GLU A C 1
ATOM 2063 O O . GLU A 1 250 ? -24.154 -19.584 7.716 1.00 98.00 250 GLU A O 1
ATOM 2068 N N . PRO A 1 251 ? -24.302 -20.369 9.820 1.00 98.19 251 PRO A N 1
ATOM 2069 C CA . PRO A 1 251 ? -25.193 -19.294 10.253 1.00 98.19 251 PRO A CA 1
ATOM 2070 C C . PRO A 1 251 ? -24.612 -17.889 10.054 1.00 98.19 251 PRO A C 1
ATOM 2072 O O . PRO A 1 251 ? -25.339 -16.994 9.620 1.00 98.19 251 PRO A O 1
ATOM 2075 N N . LEU A 1 252 ? -23.316 -17.686 10.326 1.00 98.38 252 LEU A N 1
ATOM 2076 C CA . LEU A 1 252 ? -22.633 -16.407 10.118 1.00 98.38 252 LEU A CA 1
ATOM 2077 C C . LEU A 1 252 ? -22.648 -16.009 8.639 1.00 98.38 252 LEU A C 1
ATOM 2079 O O . LEU A 1 252 ? -23.057 -14.893 8.310 1.00 98.38 252 LEU A O 1
ATOM 2083 N N . LEU A 1 253 ? -22.243 -16.924 7.752 1.00 98.25 253 LEU A N 1
ATOM 2084 C CA . LEU A 1 253 ? -22.225 -16.689 6.309 1.00 98.25 253 LEU A CA 1
ATOM 2085 C C . LEU A 1 253 ? -23.618 -16.302 5.797 1.00 98.25 253 LEU A C 1
ATOM 2087 O O . LEU A 1 253 ? -23.778 -15.280 5.124 1.00 98.25 253 LEU A O 1
ATOM 2091 N N . LEU A 1 254 ? -24.641 -17.081 6.157 1.00 98.19 254 LEU A N 1
ATOM 2092 C CA . LEU A 1 254 ? -26.018 -16.829 5.737 1.00 98.19 254 LEU A CA 1
ATOM 2093 C C . LEU A 1 254 ? -26.559 -15.505 6.288 1.00 98.19 254 LEU A C 1
ATOM 2095 O O . LEU A 1 254 ? -27.236 -14.775 5.561 1.00 98.19 254 LEU A O 1
ATOM 2099 N N . ALA A 1 255 ? -26.256 -15.163 7.542 1.00 98.00 255 ALA A N 1
ATOM 2100 C CA . ALA A 1 255 ? -26.676 -13.900 8.143 1.00 98.00 255 ALA A CA 1
ATOM 2101 C C . ALA A 1 255 ? -26.037 -12.691 7.440 1.00 98.00 255 ALA A C 1
ATOM 2103 O O . ALA A 1 255 ? -26.739 -11.734 7.101 1.00 98.00 255 ALA A O 1
ATOM 2104 N N . MET A 1 256 ? -24.734 -12.753 7.145 1.00 98.31 256 MET A N 1
ATOM 2105 C CA . MET A 1 256 ? -24.037 -11.698 6.406 1.00 98.31 256 MET A CA 1
ATOM 2106 C C . MET A 1 256 ? -24.564 -11.548 4.970 1.00 98.31 256 MET A C 1
ATOM 2108 O O . MET A 1 256 ? -24.749 -10.422 4.503 1.00 98.31 256 MET A O 1
ATOM 2112 N N . LEU A 1 257 ? -24.865 -12.654 4.280 1.00 98.25 257 LEU A N 1
ATOM 2113 C CA . LEU A 1 257 ? -25.455 -12.632 2.936 1.00 98.25 257 LEU A CA 1
ATOM 2114 C C . LEU A 1 257 ? -26.862 -12.034 2.922 1.00 98.25 257 LEU A C 1
ATOM 2116 O O . LEU A 1 257 ? -27.142 -11.151 2.113 1.00 98.25 257 LEU A O 1
ATOM 2120 N N . ARG A 1 258 ? -27.739 -12.471 3.835 1.00 98.06 258 ARG A N 1
ATOM 2121 C CA . ARG A 1 258 ? -29.110 -11.947 3.951 1.00 98.06 258 ARG A CA 1
ATOM 2122 C C . ARG A 1 258 ? -29.111 -10.454 4.252 1.00 98.06 258 ARG A C 1
ATOM 2124 O O . ARG A 1 258 ? -29.863 -9.710 3.629 1.00 98.06 258 ARG A O 1
ATOM 2131 N N . HIS A 1 259 ? -28.244 -10.008 5.161 1.00 97.88 259 HIS A N 1
ATOM 2132 C CA . HIS A 1 259 ? -28.114 -8.588 5.468 1.00 97.88 259 HIS A CA 1
ATOM 2133 C C . HIS A 1 259 ? -27.603 -7.795 4.260 1.00 97.88 259 HIS A C 1
ATOM 2135 O O . HIS A 1 259 ? -28.185 -6.775 3.909 1.00 97.88 259 HIS A O 1
ATOM 2141 N N . SER A 1 260 ? -26.568 -8.288 3.573 1.00 98.12 260 SER A N 1
ATOM 2142 C CA . SER A 1 260 ? -26.033 -7.628 2.373 1.00 98.12 260 SER A CA 1
ATOM 2143 C C . SER A 1 260 ? -27.086 -7.526 1.267 1.00 98.12 260 SER A C 1
ATOM 2145 O O . SER A 1 260 ? -27.212 -6.483 0.632 1.00 98.12 260 SER A O 1
ATOM 2147 N N . ARG A 1 261 ? -27.899 -8.574 1.082 1.00 98.25 261 ARG A N 1
ATOM 2148 C CA . ARG A 1 261 ? -29.023 -8.565 0.141 1.00 98.25 261 ARG A CA 1
ATOM 2149 C C . ARG A 1 261 ? -30.069 -7.514 0.503 1.00 98.25 261 ARG A C 1
ATOM 2151 O O . ARG A 1 261 ? -30.456 -6.744 -0.366 1.00 98.25 261 ARG A O 1
ATOM 2158 N N . HIS A 1 262 ? -30.449 -7.428 1.776 1.00 98.12 262 HIS A N 1
ATOM 2159 C CA . HIS A 1 262 ? -31.365 -6.394 2.254 1.00 98.12 262 HIS A CA 1
ATOM 2160 C C . HIS A 1 262 ? -30.840 -4.975 1.967 1.00 98.12 262 HIS A C 1
ATOM 2162 O O . HIS A 1 262 ? -31.613 -4.103 1.586 1.00 98.12 262 HIS A O 1
ATOM 2168 N N . LEU A 1 263 ? -29.530 -4.730 2.102 1.00 98.06 263 LEU A N 1
ATOM 2169 C CA . LEU A 1 263 ? -28.938 -3.427 1.770 1.00 98.06 263 LEU A CA 1
ATOM 2170 C C . LEU A 1 263 ? -28.989 -3.103 0.273 1.00 98.06 263 LEU A C 1
ATOM 2172 O O . LEU A 1 263 ? -29.156 -1.936 -0.076 1.00 98.06 263 LEU A O 1
ATOM 2176 N N . VAL A 1 264 ? -28.860 -4.111 -0.595 1.00 98.19 264 VAL A N 1
ATOM 2177 C CA . VAL A 1 264 ? -29.046 -3.942 -2.046 1.00 98.19 264 VAL A CA 1
ATOM 2178 C C . VAL A 1 264 ? -30.501 -3.613 -2.357 1.00 98.19 264 VAL A C 1
ATOM 2180 O O . VAL A 1 264 ? -30.768 -2.638 -3.052 1.00 98.19 264 VAL A O 1
ATOM 2183 N N . ASP A 1 265 ? -31.442 -4.387 -1.813 1.00 98.06 265 ASP A N 1
ATOM 2184 C CA . ASP A 1 265 ? -32.874 -4.193 -2.067 1.00 98.06 265 ASP A CA 1
ATOM 2185 C C . ASP A 1 265 ? -33.366 -2.826 -1.540 1.00 98.06 265 ASP A C 1
ATOM 2187 O O . ASP A 1 265 ? -34.248 -2.212 -2.136 1.00 98.06 265 ASP A O 1
ATOM 2191 N N . ALA A 1 266 ? -32.750 -2.310 -0.469 1.00 96.94 266 ALA A N 1
ATOM 2192 C CA . ALA A 1 266 ? -33.000 -0.974 0.077 1.00 96.94 266 ALA A CA 1
ATOM 2193 C C . ALA A 1 266 ? -32.243 0.165 -0.644 1.00 96.94 266 ALA A C 1
ATOM 2195 O O . ALA A 1 266 ? -32.399 1.326 -0.269 1.00 96.94 266 ALA A O 1
ATOM 2196 N N . GLY A 1 267 ? -31.396 -0.136 -1.636 1.00 96.19 267 GLY A N 1
ATOM 2197 C CA . GLY A 1 267 ? -30.604 0.860 -2.370 1.00 96.19 267 GLY A CA 1
ATOM 2198 C C . GLY A 1 267 ? -29.468 1.514 -1.568 1.00 96.19 267 GLY A C 1
ATOM 2199 O O . GLY A 1 267 ? -28.913 2.517 -2.011 1.00 96.19 267 GLY A O 1
ATOM 2200 N N . VAL A 1 268 ? -29.110 0.962 -0.402 1.00 96.62 268 VAL A N 1
ATOM 2201 C CA . VAL A 1 268 ? -28.027 1.471 0.464 1.00 96.62 268 VAL A CA 1
ATOM 2202 C C . VAL A 1 268 ? -26.652 1.142 -0.118 1.00 96.62 268 VAL A C 1
ATOM 2204 O O . VAL A 1 268 ? -25.710 1.919 0.011 1.00 96.62 268 VAL A O 1
ATOM 2207 N N . ILE A 1 269 ? -26.530 -0.023 -0.756 1.00 98.00 269 ILE A N 1
ATOM 2208 C CA . ILE A 1 269 ? -25.327 -0.447 -1.479 1.00 98.00 269 ILE A CA 1
ATOM 2209 C C . ILE A 1 269 ? -25.711 -0.852 -2.902 1.00 98.00 269 ILE A C 1
ATOM 2211 O O . ILE A 1 269 ? -26.822 -1.315 -3.145 1.00 98.00 269 ILE A O 1
ATOM 2215 N N . GLN A 1 270 ? -24.781 -0.716 -3.845 1.00 97.06 270 GLN A N 1
ATOM 2216 C CA . GLN A 1 270 ? -25.006 -1.093 -5.241 1.00 97.06 270 GLN A CA 1
ATOM 2217 C C . GLN A 1 270 ? -25.063 -2.617 -5.412 1.00 97.06 270 GLN A C 1
ATOM 2219 O O . GLN A 1 270 ? -25.896 -3.144 -6.146 1.00 97.06 270 GLN A O 1
ATOM 2224 N N . SER A 1 271 ? -24.134 -3.327 -4.774 1.00 97.69 271 SER A N 1
ATOM 2225 C CA . SER A 1 271 ? -23.999 -4.782 -4.849 1.00 97.69 271 SER A CA 1
ATOM 2226 C C . SER A 1 271 ? -23.082 -5.291 -3.734 1.00 97.69 271 SER A C 1
ATOM 2228 O O . SER A 1 271 ? -22.475 -4.512 -2.991 1.00 97.69 271 SER A O 1
ATOM 2230 N N . TYR A 1 272 ? -22.954 -6.612 -3.617 1.00 97.94 272 TYR A N 1
ATOM 2231 C CA . TYR A 1 272 ? -21.968 -7.247 -2.749 1.00 97.94 272 TYR A CA 1
ATOM 2232 C C . TYR A 1 272 ? -21.317 -8.449 -3.439 1.00 97.94 272 TYR A C 1
ATOM 2234 O O . TYR A 1 272 ? -21.890 -9.028 -4.361 1.00 97.94 272 TYR A O 1
ATOM 2242 N N . ALA A 1 273 ? -20.126 -8.832 -2.978 1.00 97.44 273 ALA A N 1
ATOM 2243 C CA . ALA A 1 273 ? -19.422 -10.030 -3.436 1.00 97.44 273 ALA A CA 1
ATOM 2244 C C . ALA A 1 273 ? -18.809 -10.798 -2.259 1.00 97.44 273 ALA A C 1
ATOM 2246 O O . ALA A 1 273 ? -18.362 -10.189 -1.285 1.00 97.44 273 ALA A O 1
ATOM 2247 N N . LEU A 1 274 ? -18.786 -12.127 -2.366 1.00 97.00 274 LEU A N 1
ATOM 2248 C CA . LEU A 1 274 ? -18.001 -13.008 -1.503 1.00 97.00 274 LEU A CA 1
ATOM 2249 C C . LEU A 1 274 ? -16.640 -13.247 -2.144 1.00 97.00 274 LEU A C 1
ATOM 2251 O O . LEU A 1 274 ? -16.579 -13.501 -3.341 1.00 97.00 274 LEU A O 1
ATOM 2255 N N . ASP A 1 275 ? -15.587 -13.236 -1.334 1.00 96.12 275 ASP A N 1
ATOM 2256 C CA . ASP A 1 275 ? -14.228 -13.543 -1.776 1.00 96.12 275 ASP A CA 1
ATOM 2257 C C . ASP A 1 275 ? -13.467 -14.327 -0.701 1.00 96.12 275 ASP A C 1
ATOM 2259 O O . ASP A 1 275 ? -13.821 -14.256 0.480 1.00 96.12 275 ASP A O 1
ATOM 2263 N N . PRO A 1 276 ? -12.396 -15.052 -1.073 1.00 96.94 276 PRO A N 1
ATOM 2264 C CA . PRO A 1 276 ? -11.486 -15.625 -0.096 1.00 96.94 276 PRO A CA 1
ATOM 2265 C C . PRO A 1 276 ? -10.753 -14.525 0.681 1.00 96.94 276 PRO A C 1
ATOM 2267 O O . PRO A 1 276 ? -10.302 -13.518 0.124 1.00 96.94 276 PRO A O 1
ATOM 2270 N N . TYR A 1 277 ? -10.615 -14.711 1.992 1.00 97.62 277 TYR A N 1
ATOM 2271 C CA . TYR A 1 277 ? -9.737 -13.884 2.805 1.00 97.62 277 TYR A CA 1
ATOM 2272 C C . TYR A 1 277 ? -8.290 -14.363 2.657 1.00 97.62 277 TYR A C 1
ATOM 2274 O O . TYR A 1 277 ? -7.876 -15.332 3.288 1.00 97.62 277 TYR A O 1
ATOM 2282 N N . GLU A 1 278 ? -7.525 -13.640 1.842 1.00 97.25 278 GLU A N 1
ATOM 2283 C CA . GLU A 1 278 ? -6.076 -13.798 1.712 1.00 97.25 278 GLU A CA 1
ATOM 2284 C C . GLU A 1 278 ? -5.348 -13.003 2.808 1.00 97.25 278 GLU A C 1
ATOM 2286 O O . GLU A 1 278 ? -5.384 -11.767 2.830 1.00 97.25 278 GLU A O 1
ATOM 2291 N N . ARG A 1 279 ? -4.690 -13.705 3.733 1.00 96.44 279 ARG A N 1
ATOM 2292 C CA . ARG A 1 279 ? -3.919 -13.100 4.825 1.00 96.44 279 ARG A CA 1
ATOM 2293 C C . ARG A 1 279 ? -2.589 -12.534 4.335 1.00 96.44 279 ARG A C 1
ATOM 2295 O O . ARG A 1 279 ? -1.805 -13.220 3.684 1.00 96.44 279 ARG A O 1
ATOM 2302 N N . GLU A 1 280 ? -2.277 -11.313 4.759 1.00 95.19 280 GLU A N 1
ATOM 2303 C CA . GLU A 1 280 ? -0.976 -10.661 4.545 1.00 95.19 280 GLU A CA 1
ATOM 2304 C C . GLU A 1 280 ? 0.032 -11.084 5.636 1.00 95.19 280 GLU A C 1
ATOM 2306 O O . GLU A 1 280 ? 0.539 -10.256 6.395 1.00 95.19 280 GLU A O 1
ATOM 2311 N N . VAL A 1 281 ? 0.286 -12.393 5.754 1.00 95.31 281 VAL A N 1
ATOM 2312 C CA . VAL A 1 281 ? 1.066 -12.999 6.853 1.00 95.31 281 VAL A CA 1
ATOM 2313 C C . VAL A 1 281 ? 2.455 -12.370 6.987 1.00 95.31 281 VAL A C 1
ATOM 2315 O O . VAL A 1 281 ? 2.877 -12.039 8.093 1.00 95.31 281 VAL A O 1
ATOM 2318 N N . GLU A 1 282 ? 3.154 -12.151 5.872 1.00 93.12 282 GLU A N 1
ATOM 2319 C CA . GLU A 1 282 ? 4.493 -11.556 5.874 1.00 93.12 282 GLU A CA 1
ATOM 2320 C C . GLU A 1 282 ? 4.487 -10.118 6.401 1.00 93.12 282 GLU A C 1
ATOM 2322 O O . GLU A 1 282 ? 5.343 -9.746 7.204 1.00 93.12 282 GLU A O 1
ATOM 2327 N N . ARG A 1 283 ? 3.498 -9.318 5.983 1.00 93.75 283 ARG A N 1
ATOM 2328 C CA . ARG A 1 283 ? 3.365 -7.908 6.374 1.00 93.75 283 ARG A CA 1
ATOM 2329 C C . ARG A 1 283 ? 3.126 -7.757 7.870 1.00 93.75 283 ARG A C 1
ATOM 2331 O O . ARG A 1 283 ? 3.640 -6.826 8.484 1.00 93.75 283 ARG A O 1
ATOM 2338 N N . TYR A 1 284 ? 2.348 -8.669 8.445 1.00 96.19 284 TYR A N 1
ATOM 2339 C CA . TYR A 1 284 ? 1.936 -8.620 9.843 1.00 96.19 284 TYR A CA 1
ATOM 2340 C C . TYR A 1 284 ? 2.758 -9.546 10.744 1.00 96.19 284 TYR A C 1
ATOM 2342 O O . TYR A 1 284 ? 2.271 -10.016 11.766 1.00 96.19 284 TYR A O 1
ATOM 2350 N N . GLY A 1 285 ? 4.035 -9.752 10.404 1.00 93.31 285 GLY A N 1
ATOM 2351 C CA . GLY A 1 285 ? 5.020 -10.304 11.336 1.00 93.31 285 GLY A CA 1
ATOM 2352 C C . GLY A 1 285 ? 5.154 -11.819 11.336 1.00 93.31 285 GLY A C 1
ATOM 2353 O O . GLY A 1 285 ? 5.887 -12.346 12.169 1.00 93.31 285 GLY A O 1
ATOM 2354 N N . GLY A 1 286 ? 4.536 -12.509 10.381 1.00 93.75 286 GLY A N 1
ATOM 2355 C CA . GLY A 1 286 ? 4.661 -13.950 10.216 1.00 93.75 286 GLY A CA 1
ATOM 2356 C C . GLY A 1 286 ? 3.505 -14.746 10.833 1.00 93.75 286 GLY A C 1
ATOM 2357 O O . GLY A 1 286 ? 2.561 -14.182 11.392 1.00 93.75 286 GLY A O 1
ATOM 2358 N N . PRO A 1 287 ? 3.558 -16.083 10.716 1.00 94.06 287 PRO A N 1
ATOM 2359 C CA . PRO A 1 287 ? 2.457 -16.976 11.080 1.00 94.06 287 PRO A CA 1
ATOM 2360 C C . PRO A 1 287 ? 2.153 -16.989 12.583 1.00 94.06 287 PRO A C 1
ATOM 2362 O O . PRO A 1 287 ? 1.007 -17.200 12.960 1.00 94.06 287 PRO A O 1
ATOM 2365 N N . GLU A 1 288 ? 3.144 -16.724 13.437 1.00 94.00 288 GLU A N 1
ATOM 2366 C CA . GLU A 1 288 ? 2.959 -16.647 14.895 1.00 94.00 288 GLU A CA 1
ATOM 2367 C C . GLU A 1 288 ? 2.321 -15.319 15.339 1.00 94.00 288 GLU A C 1
ATOM 2369 O O . GLU A 1 288 ? 1.690 -15.252 16.389 1.00 94.00 288 GLU A O 1
ATOM 2374 N N . ALA A 1 289 ? 2.462 -14.261 14.533 1.00 96.00 289 ALA A N 1
ATOM 2375 C CA . ALA A 1 289 ? 1.970 -12.926 14.860 1.00 96.00 289 ALA A CA 1
ATOM 2376 C C . ALA A 1 289 ? 0.579 -12.642 14.270 1.00 96.00 289 ALA A C 1
ATOM 2378 O O . ALA A 1 289 ? -0.214 -11.935 14.889 1.00 96.00 289 ALA A O 1
ATOM 2379 N N . ILE A 1 290 ? 0.262 -13.182 13.086 1.00 96.50 290 ILE A N 1
ATOM 2380 C CA . ILE A 1 290 ? -0.910 -12.768 12.295 1.00 96.50 290 ILE A CA 1
ATOM 2381 C C . ILE A 1 290 ? -2.236 -12.824 13.070 1.00 96.50 290 ILE A C 1
ATOM 2383 O O . ILE A 1 290 ? -3.036 -11.900 12.957 1.00 96.50 290 ILE A O 1
ATOM 2387 N N . GLU A 1 291 ? -2.462 -13.841 13.904 1.00 96.12 291 GLU A N 1
ATOM 2388 C CA . GLU A 1 291 ? -3.706 -13.954 14.681 1.00 96.12 291 GLU A CA 1
ATOM 2389 C C . GLU A 1 291 ? -3.788 -12.941 15.837 1.00 96.12 291 GLU A C 1
ATOM 2391 O O . GLU A 1 291 ? -4.888 -12.540 16.224 1.00 96.12 291 GLU A O 1
ATOM 2396 N N . LEU A 1 292 ? -2.646 -12.484 16.367 1.00 97.88 292 LEU A N 1
ATOM 2397 C CA . LEU A 1 292 ? -2.599 -11.364 17.312 1.00 97.88 292 LEU A CA 1
ATOM 2398 C C . LEU A 1 292 ? -2.975 -10.065 16.591 1.00 97.88 292 LEU A C 1
ATOM 2400 O O . LEU A 1 292 ? -3.799 -9.298 17.080 1.00 97.88 292 LEU A O 1
ATOM 2404 N N . LEU A 1 293 ? -2.426 -9.834 15.393 1.00 98.00 293 LEU A N 1
ATOM 2405 C CA . LEU A 1 293 ? -2.717 -8.627 14.614 1.00 98.00 293 LEU A CA 1
ATOM 2406 C C . LEU A 1 293 ? -4.160 -8.599 14.085 1.00 98.00 293 LEU A C 1
ATOM 2408 O O . LEU A 1 293 ? -4.757 -7.527 14.019 1.00 98.00 293 LEU A O 1
ATOM 2412 N N . GLU A 1 294 ? -4.767 -9.749 13.788 1.00 98.25 294 GLU A N 1
ATOM 2413 C CA . GLU A 1 294 ? -6.202 -9.839 13.488 1.00 98.25 294 GLU A CA 1
ATOM 2414 C C . GLU A 1 294 ? -7.062 -9.346 14.666 1.00 98.25 294 GLU A C 1
ATOM 2416 O O . GLU A 1 294 ? -8.024 -8.607 14.451 1.00 98.25 294 GLU A O 1
ATOM 2421 N N . GLN A 1 295 ? -6.685 -9.659 15.912 1.00 98.19 295 GLN A N 1
ATOM 2422 C CA . GLN A 1 295 ? -7.370 -9.127 17.099 1.00 98.19 295 GLN A CA 1
ATOM 2423 C C . GLN A 1 295 ? -7.203 -7.609 17.214 1.00 98.19 295 GLN A C 1
ATOM 2425 O O . GLN A 1 295 ? -8.170 -6.906 17.515 1.00 98.19 295 GLN A O 1
ATOM 2430 N N . VAL A 1 296 ? -6.018 -7.084 16.889 1.00 98.50 296 VAL A N 1
ATOM 2431 C CA . VAL A 1 296 ? -5.783 -5.633 16.813 1.00 98.50 296 VAL A CA 1
ATOM 2432 C C . VAL A 1 296 ? -6.705 -4.991 15.777 1.00 98.50 296 VAL A C 1
ATOM 2434 O O . VAL A 1 296 ? -7.315 -3.964 16.063 1.00 98.50 296 VAL A O 1
ATOM 2437 N N . PHE A 1 297 ? -6.879 -5.600 14.598 1.00 98.56 297 PHE A N 1
ATOM 2438 C CA . PHE A 1 297 ? -7.816 -5.097 13.587 1.00 98.56 297 PHE A CA 1
ATOM 2439 C C . PHE A 1 297 ? -9.259 -5.082 14.088 1.00 98.56 297 PHE A C 1
ATOM 2441 O O . PHE A 1 297 ? -10.007 -4.168 13.731 1.00 98.56 297 PHE A O 1
ATOM 2448 N N . CYS A 1 298 ? -9.646 -6.077 14.889 1.00 97.69 298 CYS A N 1
ATOM 2449 C CA . CYS A 1 298 ? -10.986 -6.169 15.453 1.00 97.69 298 CYS A CA 1
ATOM 2450 C C . CYS A 1 298 ? -11.242 -5.080 16.502 1.00 97.69 298 CYS A C 1
ATOM 2452 O O . CYS A 1 298 ? -12.257 -4.383 16.427 1.00 97.69 298 CYS A O 1
ATOM 2454 N N . LEU A 1 299 ? -10.294 -4.861 17.417 1.00 97.38 299 LEU A N 1
ATOM 2455 C CA . LEU A 1 299 ? -10.361 -3.762 18.387 1.00 97.38 299 LEU A CA 1
ATOM 2456 C C . LEU A 1 299 ? -10.397 -2.400 17.686 1.00 97.38 299 LEU A C 1
ATOM 2458 O O . LEU A 1 299 ? -11.251 -1.565 17.982 1.00 97.38 299 LEU A O 1
ATOM 2462 N N . ASP A 1 300 ? -9.514 -2.204 16.710 1.00 98.31 300 ASP A N 1
ATOM 2463 C CA . ASP A 1 300 ? -9.410 -0.957 15.960 1.00 98.31 300 ASP A CA 1
ATOM 2464 C C . ASP A 1 300 ? -10.684 -0.655 15.157 1.00 98.31 300 ASP A C 1
ATOM 2466 O O . ASP A 1 300 ? -11.205 0.458 15.187 1.00 98.31 300 ASP A O 1
ATOM 2470 N N . SER A 1 301 ? -11.258 -1.668 14.503 1.00 98.38 301 SER A N 1
ATOM 2471 C CA . SER A 1 301 ? -12.524 -1.526 13.772 1.00 98.38 301 SER A CA 1
ATOM 2472 C C . SER A 1 301 ? -13.685 -1.167 14.698 1.00 98.38 301 SER A C 1
ATOM 2474 O O . SER A 1 301 ? -14.514 -0.327 14.341 1.00 98.38 301 SER A O 1
ATOM 2476 N N . ALA A 1 302 ? -13.735 -1.748 15.900 1.00 96.38 302 ALA A N 1
ATOM 2477 C CA . ALA A 1 302 ? -14.741 -1.397 16.894 1.00 96.38 302 ALA A CA 1
ATOM 2478 C C . ALA A 1 302 ? -14.613 0.072 17.326 1.00 96.38 302 ALA A C 1
ATOM 2480 O O . ALA A 1 302 ? -15.603 0.807 17.260 1.00 96.38 302 ALA A O 1
ATOM 2481 N N . VAL A 1 303 ? -13.403 0.524 17.682 1.00 97.56 303 VAL A N 1
ATOM 2482 C CA . VAL A 1 303 ? -13.126 1.926 18.049 1.00 97.56 303 VAL A CA 1
ATOM 2483 C C . VAL A 1 303 ? -13.511 2.870 16.916 1.00 97.56 303 VAL A C 1
ATOM 2485 O O . VAL A 1 303 ? -14.309 3.785 17.116 1.00 97.56 303 VAL A O 1
ATOM 2488 N N . VAL A 1 304 ? -13.004 2.626 15.708 1.00 98.31 304 VAL A N 1
ATOM 2489 C CA . VAL A 1 304 ? -13.232 3.511 14.565 1.00 98.31 304 VAL A CA 1
ATOM 2490 C C . VAL A 1 304 ? -14.710 3.565 14.177 1.00 98.31 304 VAL A C 1
ATOM 2492 O O . VAL A 1 304 ? -15.236 4.650 13.939 1.00 98.31 304 VAL A O 1
ATOM 2495 N N . SER A 1 305 ? -15.423 2.435 14.187 1.00 98.00 305 SER A N 1
ATOM 2496 C CA . SER A 1 305 ? -16.865 2.437 13.906 1.00 98.00 305 SER A CA 1
ATOM 2497 C C . SER A 1 305 ? -17.660 3.264 14.925 1.00 98.00 305 SER A C 1
ATOM 2499 O O . SER A 1 305 ? -18.631 3.931 14.566 1.00 98.00 305 SER A O 1
ATOM 2501 N N . ASN A 1 306 ? -17.233 3.271 16.192 1.00 96.94 306 ASN A N 1
ATOM 2502 C CA . ASN A 1 306 ? -17.851 4.066 17.247 1.00 96.94 306 ASN A CA 1
ATOM 2503 C C . ASN A 1 306 ? -17.536 5.563 17.113 1.00 96.94 306 ASN A C 1
ATOM 2505 O O . ASN A 1 306 ? -18.431 6.377 17.350 1.00 96.94 306 ASN A O 1
ATOM 2509 N N . LEU A 1 307 ? -16.315 5.922 16.698 1.00 98.06 307 LEU A N 1
ATOM 2510 C CA . LEU A 1 307 ? -15.934 7.304 16.381 1.00 98.06 307 LEU A CA 1
ATOM 2511 C C . LEU A 1 307 ? -16.775 7.850 15.221 1.00 98.06 307 LEU A C 1
ATOM 2513 O O . LEU A 1 307 ? -17.453 8.863 15.391 1.00 98.06 307 LEU A O 1
ATOM 2517 N N . ILE A 1 308 ? -16.837 7.122 14.101 1.00 98.06 308 ILE A N 1
ATOM 2518 C CA . ILE A 1 308 ? -17.633 7.508 12.924 1.00 98.06 308 ILE A CA 1
ATOM 2519 C C . ILE A 1 308 ? -19.112 7.651 13.303 1.00 98.06 308 ILE A C 1
ATOM 2521 O O . ILE A 1 308 ? -19.752 8.643 12.961 1.00 98.06 308 ILE A O 1
ATOM 2525 N N . ALA A 1 309 ? -19.663 6.718 14.085 1.00 97.50 309 ALA A N 1
ATOM 2526 C CA . ALA A 1 309 ? -21.047 6.814 14.547 1.00 97.50 309 ALA A CA 1
ATOM 2527 C C . ALA A 1 309 ? -21.306 8.012 15.475 1.00 97.50 309 ALA A C 1
ATOM 2529 O O . ALA A 1 309 ? -22.413 8.551 15.493 1.00 97.50 309 ALA A O 1
ATOM 2530 N N . ALA A 1 310 ? -20.325 8.419 16.281 1.00 97.38 310 ALA A N 1
ATOM 2531 C CA . ALA A 1 310 ? -20.441 9.602 17.126 1.00 97.38 310 ALA A CA 1
ATOM 2532 C C . ALA A 1 310 ? -20.345 10.905 16.315 1.00 97.38 310 ALA A C 1
ATOM 2534 O O . ALA A 1 310 ? -21.072 11.847 16.629 1.00 97.38 310 ALA A O 1
ATOM 2535 N N . GLN A 1 311 ? -19.530 10.934 15.256 1.00 96.88 311 GLN A N 1
ATOM 2536 C CA . GLN A 1 31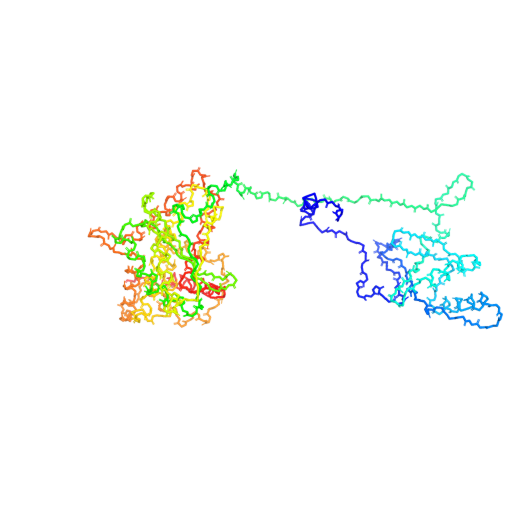1 ? -19.473 12.045 14.298 1.00 96.88 311 GLN A CA 1
ATOM 2537 C C . GLN A 1 311 ? -20.786 12.176 13.513 1.00 96.88 311 GLN A C 1
ATOM 2539 O O . GLN A 1 311 ? -21.376 13.251 13.479 1.00 96.88 311 GLN A O 1
ATOM 2544 N N . GLN A 1 312 ? -21.307 11.074 12.961 1.00 95.50 312 GLN A N 1
ATOM 2545 C CA . GLN A 1 312 ? -22.580 11.069 12.223 1.00 95.50 312 GLN A CA 1
ATOM 2546 C C . GLN A 1 312 ? -23.765 11.499 13.100 1.00 95.50 312 GLN A C 1
ATOM 2548 O O . GLN A 1 312 ? -24.646 12.227 12.654 1.00 95.50 312 GLN A O 1
ATOM 2553 N N . ALA A 1 313 ? -23.753 11.123 14.381 1.00 96.06 313 ALA A N 1
ATOM 2554 C CA . ALA A 1 313 ? -24.754 11.555 15.356 1.00 96.06 313 ALA A CA 1
ATOM 2555 C C . ALA A 1 313 ? -24.524 12.977 15.914 1.00 96.06 313 ALA A C 1
ATOM 2557 O O . ALA A 1 313 ? -25.194 13.342 16.878 1.00 96.06 313 ALA A O 1
ATOM 2558 N N . GLN A 1 314 ? -23.560 13.744 15.382 1.00 95.25 314 GLN A N 1
ATOM 2559 C CA . GLN A 1 314 ? -23.194 15.097 15.838 1.00 95.25 314 GLN A CA 1
ATOM 2560 C C . GLN A 1 314 ? -22.836 15.186 17.336 1.00 95.25 314 GLN A C 1
ATOM 2562 O O . GLN A 1 314 ? -22.915 16.247 17.950 1.00 95.25 314 GLN A O 1
ATOM 2567 N N . ARG A 1 315 ? -22.423 14.063 17.943 1.00 95.50 315 ARG A N 1
ATOM 2568 C CA . ARG A 1 315 ? -21.903 14.015 19.321 1.00 95.50 315 ARG A CA 1
ATOM 2569 C C . ARG A 1 315 ? -20.427 14.397 19.368 1.00 95.50 315 ARG A C 1
ATOM 2571 O O . ARG A 1 315 ? -19.985 15.003 20.340 1.00 95.50 315 ARG A O 1
ATOM 2578 N N . LEU A 1 316 ? -19.677 14.057 18.318 1.00 95.50 316 LEU A N 1
ATOM 2579 C CA . LEU A 1 316 ? -18.334 14.581 18.083 1.00 95.50 316 LEU A CA 1
ATOM 2580 C C . LEU A 1 316 ? -18.402 15.711 17.055 1.00 95.50 316 LEU A C 1
ATOM 2582 O O . LEU A 1 316 ? -18.811 15.468 15.922 1.00 95.50 316 LEU A O 1
ATOM 2586 N N . THR A 1 317 ? -18.001 16.919 17.451 1.00 94.81 317 THR A N 1
ATOM 2587 C CA . THR A 1 317 ? -18.078 18.141 16.621 1.00 94.81 317 THR A CA 1
ATOM 2588 C C . THR A 1 317 ? -16.705 18.727 16.273 1.00 94.81 317 THR A C 1
ATOM 2590 O O . THR A 1 317 ? -16.621 19.796 15.674 1.00 94.81 317 THR A O 1
ATOM 2593 N N . LEU A 1 318 ? -15.632 18.027 16.652 1.00 94.56 318 LEU A N 1
ATOM 2594 C CA . LEU A 1 318 ? -14.242 18.372 16.344 1.00 94.56 318 LEU A CA 1
ATOM 2595 C C . LEU A 1 318 ? -13.911 18.168 14.860 1.00 94.56 318 LEU A C 1
ATOM 2597 O O . LEU A 1 318 ? -14.595 17.418 14.155 1.00 94.56 318 LEU A O 1
ATOM 2601 N N . ASP A 1 319 ? -12.812 18.775 14.405 1.00 95.00 319 ASP A N 1
ATOM 2602 C CA . ASP A 1 319 ? -12.312 18.532 13.053 1.00 95.00 319 ASP A CA 1
ATOM 2603 C C . ASP A 1 319 ? -11.919 17.044 12.881 1.00 95.00 319 ASP A C 1
ATOM 2605 O O . ASP A 1 319 ? -11.312 16.450 13.783 1.00 95.00 319 ASP A O 1
ATOM 2609 N N . PRO A 1 320 ? -12.220 16.402 11.735 1.00 94.69 320 PRO A N 1
ATOM 2610 C CA . PRO A 1 320 ? -11.866 15.002 11.504 1.00 94.69 320 PRO A CA 1
ATOM 2611 C C . PRO A 1 320 ? -10.375 14.681 11.692 1.00 94.69 320 PRO A C 1
ATOM 2613 O O . PRO A 1 320 ? -10.043 13.577 12.130 1.00 94.69 320 PRO A O 1
ATOM 2616 N N . LEU A 1 321 ? -9.465 15.615 11.385 1.00 95.62 321 LEU A N 1
ATOM 2617 C CA . LEU A 1 321 ? -8.032 15.432 11.619 1.00 95.62 321 LEU A CA 1
ATOM 2618 C C . LEU A 1 321 ? -7.676 15.510 13.106 1.00 95.62 321 LEU A C 1
ATOM 2620 O O . LEU A 1 321 ? -6.792 14.774 13.533 1.00 95.62 321 LEU A O 1
ATOM 2624 N N . GLU A 1 322 ? -8.356 16.328 13.910 1.00 96.94 322 GLU A N 1
ATOM 2625 C CA . GLU A 1 322 ? -8.150 16.378 15.368 1.00 96.94 322 GLU A CA 1
ATOM 2626 C C . GLU A 1 322 ? -8.567 15.058 16.024 1.00 96.94 322 GLU A C 1
ATOM 2628 O O . GLU A 1 322 ? -7.827 14.502 16.842 1.00 96.94 322 GLU A O 1
ATOM 2633 N N . ILE A 1 323 ? -9.715 14.512 15.603 1.00 97.69 323 ILE A N 1
ATOM 2634 C CA . ILE A 1 323 ? -10.195 13.192 16.034 1.00 97.69 323 ILE A CA 1
ATOM 2635 C C . ILE A 1 323 ? -9.184 12.116 15.639 1.00 97.69 323 ILE A C 1
ATOM 2637 O O . ILE A 1 323 ? -8.826 11.291 16.476 1.00 97.69 323 ILE A O 1
ATOM 2641 N N . ALA A 1 324 ? -8.6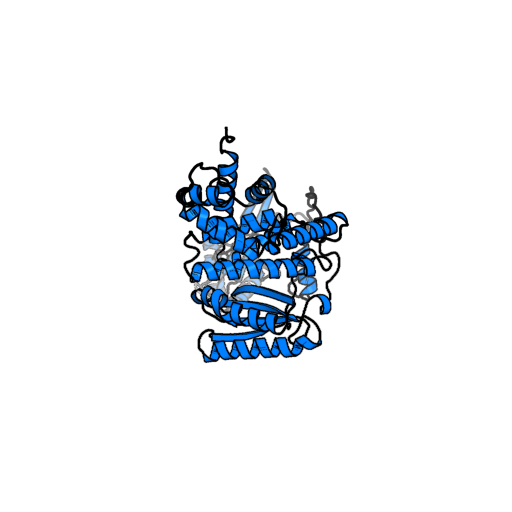85 12.147 14.399 1.00 97.75 324 ALA A N 1
ATOM 2642 C CA . ALA A 1 324 ? -7.709 11.180 13.907 1.00 97.75 324 ALA A CA 1
ATOM 2643 C C . ALA A 1 324 ? -6.347 11.280 14.618 1.00 97.75 324 ALA A C 1
ATOM 2645 O O . ALA A 1 324 ? -5.737 10.254 14.917 1.00 97.75 324 ALA A O 1
ATOM 2646 N N . VAL A 1 325 ? -5.867 12.493 14.927 1.00 98.31 325 VAL A N 1
ATOM 2647 C CA . VAL A 1 325 ? -4.652 12.699 15.736 1.00 98.31 325 VAL A CA 1
ATOM 2648 C C . VAL A 1 325 ? -4.851 12.102 17.124 1.00 98.31 325 VAL A C 1
ATOM 2650 O O . VAL A 1 325 ? -3.983 11.375 17.609 1.00 98.31 325 VAL A O 1
ATOM 2653 N N . PHE A 1 326 ? -5.996 12.373 17.755 1.00 98.19 326 PHE A N 1
ATOM 2654 C CA . PHE A 1 326 ? -6.312 11.824 19.067 1.00 98.19 326 PHE A CA 1
ATOM 2655 C C . PHE A 1 326 ? -6.398 10.298 19.044 1.00 98.19 326 PHE A C 1
ATOM 2657 O O . PHE A 1 326 ? -5.726 9.642 19.839 1.00 98.19 326 PHE A O 1
ATOM 2664 N N . SER A 1 327 ? -7.190 9.721 18.141 1.00 98.06 327 SER A N 1
ATOM 2665 C CA . SER A 1 327 ? -7.426 8.278 18.085 1.00 98.06 327 SER A CA 1
ATOM 2666 C C . SER A 1 327 ? -6.151 7.504 17.768 1.00 98.06 327 SER A C 1
ATOM 2668 O O . SER A 1 327 ? -5.878 6.500 18.425 1.00 98.06 327 SER A O 1
ATOM 2670 N N . LEU A 1 328 ? -5.328 7.999 16.838 1.00 97.94 328 LEU A N 1
ATOM 2671 C CA . LEU A 1 328 ? -4.053 7.376 16.500 1.00 97.94 328 LEU A CA 1
ATOM 2672 C C . LEU A 1 328 ? -3.043 7.501 17.648 1.00 97.94 328 LEU A C 1
ATOM 2674 O O . LEU A 1 328 ? -2.332 6.542 17.948 1.00 97.94 328 LEU A O 1
ATOM 2678 N N . HIS A 1 329 ? -3.008 8.644 18.342 1.00 98.25 329 HIS A N 1
ATOM 2679 C CA . HIS A 1 329 ? -2.175 8.780 19.534 1.00 98.25 329 HIS A CA 1
ATOM 2680 C C . HIS A 1 329 ? -2.599 7.797 20.628 1.00 98.25 329 HIS A C 1
ATOM 2682 O O . HIS A 1 329 ? -1.749 7.091 21.164 1.00 98.25 329 HIS A O 1
ATOM 2688 N N . GLN A 1 330 ? -3.903 7.689 20.911 1.00 97.31 330 GLN A N 1
ATOM 2689 C CA . GLN A 1 330 ? -4.416 6.720 21.881 1.00 97.31 330 GLN A CA 1
ATOM 2690 C C . GLN A 1 330 ? -4.128 5.280 21.457 1.00 97.31 330 GLN A C 1
ATOM 2692 O O . GLN A 1 330 ? -3.781 4.469 22.309 1.00 97.31 330 GLN A O 1
ATOM 2697 N N . PHE A 1 331 ? -4.203 4.956 20.162 1.00 98.12 331 PHE A N 1
ATOM 2698 C CA . PHE A 1 331 ? -3.805 3.645 19.649 1.00 98.12 331 PHE A CA 1
ATOM 2699 C C . PHE A 1 331 ? -2.349 3.322 20.023 1.00 98.12 331 PHE A C 1
ATOM 2701 O O . PHE A 1 331 ? -2.088 2.277 20.615 1.00 98.12 331 PHE A O 1
ATOM 2708 N N . PHE A 1 332 ? -1.408 4.237 19.767 1.00 98.25 332 PHE A N 1
ATOM 2709 C CA . PHE A 1 332 ? 0.008 4.048 20.110 1.00 98.25 332 PHE A CA 1
ATOM 2710 C C . PHE A 1 332 ? 0.248 4.004 21.626 1.00 98.25 332 PHE A C 1
ATOM 2712 O O . PHE A 1 332 ? 0.985 3.148 22.114 1.00 98.25 332 PHE A O 1
ATOM 2719 N N . THR A 1 333 ? -0.401 4.874 22.400 1.00 96.62 333 THR A N 1
ATOM 2720 C CA . THR A 1 333 ? -0.289 4.873 23.866 1.00 96.62 333 THR A CA 1
ATOM 2721 C C . THR A 1 333 ? -0.832 3.588 24.486 1.00 96.62 333 THR A C 1
ATOM 2723 O O . THR A 1 333 ? -0.239 3.036 25.421 1.00 96.62 333 THR A O 1
ATOM 2726 N N . ASN A 1 334 ? -1.928 3.066 23.940 1.00 96.00 334 ASN A N 1
ATOM 2727 C CA . ASN A 1 334 ? -2.507 1.803 24.376 1.00 96.00 334 ASN A CA 1
ATOM 2728 C C . ASN A 1 334 ? -1.674 0.609 23.905 1.00 96.00 334 ASN A C 1
ATOM 2730 O O . ASN A 1 334 ? -1.498 -0.311 24.688 1.00 96.00 334 ASN A O 1
ATOM 2734 N N . TRP A 1 335 ? -1.033 0.671 22.734 1.00 97.38 335 TRP A N 1
ATOM 2735 C CA . TRP A 1 335 ? 0.003 -0.289 22.321 1.00 97.38 335 TRP A CA 1
ATOM 2736 C C . TRP A 1 335 ? 1.228 -0.298 23.256 1.00 97.38 335 TRP A C 1
ATOM 2738 O O . TRP A 1 335 ? 1.923 -1.304 23.416 1.00 97.38 335 TRP A O 1
ATOM 2748 N N . GLY A 1 336 ? 1.498 0.834 23.907 1.00 96.44 336 GLY A N 1
ATOM 2749 C CA . GLY A 1 336 ? 2.535 0.992 24.924 1.00 96.44 336 GLY A CA 1
ATOM 2750 C C . GLY A 1 336 ? 3.654 1.963 24.570 1.00 96.44 336 GLY A C 1
ATOM 2751 O O . GLY A 1 336 ? 4.660 1.967 25.270 1.00 96.44 336 GLY A O 1
ATOM 2752 N N . TYR A 1 337 ? 3.477 2.780 23.531 1.00 96.81 337 TYR A N 1
ATOM 2753 C CA . TYR A 1 337 ? 4.410 3.852 23.198 1.00 96.81 337 TYR A CA 1
ATOM 2754 C C . TYR A 1 337 ? 4.163 5.080 24.076 1.00 96.81 337 TYR A C 1
ATOM 2756 O O . TYR A 1 337 ? 3.026 5.530 24.240 1.00 96.81 337 TYR A O 1
ATOM 2764 N N . ASP A 1 338 ? 5.236 5.662 24.597 1.00 95.31 338 ASP A N 1
ATOM 2765 C CA . ASP A 1 338 ? 5.194 6.986 25.211 1.00 95.31 338 ASP A CA 1
ATOM 2766 C C . ASP A 1 338 ? 5.274 8.113 24.156 1.00 95.31 338 ASP A C 1
ATOM 2768 O O . ASP A 1 338 ? 5.383 7.885 22.944 1.00 95.31 338 ASP A O 1
ATOM 2772 N N . ILE A 1 339 ? 5.189 9.366 24.613 1.00 94.69 339 ILE A N 1
ATOM 2773 C CA . ILE A 1 339 ? 5.250 10.554 23.746 1.00 94.69 339 ILE A CA 1
ATOM 2774 C C . ILE A 1 339 ? 6.586 10.637 22.991 1.00 94.69 339 ILE A C 1
ATOM 2776 O O . ILE A 1 339 ? 6.619 11.096 21.845 1.00 94.69 339 ILE A O 1
ATOM 2780 N N . ASP A 1 340 ? 7.681 10.199 23.605 1.00 95.81 340 ASP A N 1
ATOM 2781 C CA . ASP A 1 340 ? 9.031 10.315 23.059 1.00 95.81 340 ASP A CA 1
ATOM 2782 C C . ASP A 1 340 ? 9.231 9.323 21.919 1.00 95.81 340 ASP A C 1
ATOM 2784 O O . ASP A 1 340 ? 9.692 9.702 20.837 1.00 95.81 340 ASP A O 1
ATOM 2788 N N . GLN A 1 341 ? 8.790 8.086 22.133 1.00 96.62 341 GLN A N 1
ATOM 2789 C CA . GLN A 1 341 ? 8.758 7.023 21.141 1.00 96.62 341 GLN A CA 1
ATOM 2790 C C . GLN A 1 341 ? 7.839 7.390 19.970 1.00 96.62 341 GLN A C 1
ATOM 2792 O O . GLN A 1 341 ? 8.249 7.269 18.813 1.00 96.62 341 GLN A O 1
ATOM 2797 N N . CYS A 1 342 ? 6.638 7.925 20.236 1.00 97.12 342 CYS A N 1
ATOM 2798 C CA . CYS A 1 342 ? 5.742 8.421 19.182 1.00 97.12 342 CYS A CA 1
ATOM 2799 C C . CYS A 1 342 ? 6.408 9.527 18.347 1.00 97.12 342 CYS A C 1
ATOM 2801 O O . CYS A 1 342 ? 6.380 9.499 17.115 1.00 97.12 342 CYS A O 1
ATOM 2803 N N . LEU A 1 343 ? 7.053 10.499 18.999 1.00 96.31 343 LEU A N 1
ATOM 2804 C CA . LEU A 1 343 ? 7.720 11.599 18.307 1.00 96.31 343 LEU A CA 1
ATOM 2805 C C . LEU A 1 343 ? 8.924 11.117 17.482 1.00 96.31 343 LEU A C 1
ATOM 2807 O O . LEU A 1 343 ? 9.138 11.599 16.366 1.00 96.31 343 LEU A O 1
ATOM 2811 N N . GLN A 1 344 ? 9.705 10.162 17.993 1.00 95.75 344 GLN A N 1
ATOM 2812 C CA . GLN A 1 344 ? 10.806 9.552 17.247 1.00 95.75 344 GLN A CA 1
ATOM 2813 C C . GLN A 1 344 ? 10.295 8.806 16.008 1.00 95.75 344 GLN A C 1
ATOM 2815 O O . GLN A 1 344 ? 10.867 8.961 14.925 1.00 95.75 344 GLN A O 1
ATOM 2820 N N . TRP A 1 345 ? 9.197 8.059 16.147 1.00 96.25 345 TRP A N 1
ATOM 2821 C CA . TRP A 1 345 ? 8.547 7.351 15.045 1.00 96.25 345 TRP A CA 1
ATOM 2822 C C . TRP A 1 345 ? 8.080 8.315 13.941 1.00 96.25 345 TRP A C 1
ATOM 2824 O O . TRP A 1 345 ? 8.334 8.077 12.755 1.00 96.25 345 TRP A O 1
ATOM 2834 N N . LEU A 1 346 ? 7.489 9.453 14.324 1.00 96.31 346 LEU A N 1
ATOM 2835 C CA . LEU A 1 346 ? 7.011 10.487 13.400 1.00 96.31 346 LEU A CA 1
ATOM 2836 C C . LEU A 1 346 ? 8.135 11.253 12.698 1.00 96.31 346 LEU A C 1
ATOM 2838 O O . LEU A 1 346 ? 8.001 11.605 11.524 1.00 96.31 346 LEU A O 1
ATOM 2842 N N . ARG A 1 347 ? 9.254 11.522 13.380 1.00 94.69 347 ARG A N 1
ATOM 2843 C CA . ARG A 1 347 ? 10.402 12.248 12.800 1.00 94.69 347 ARG A CA 1
ATOM 2844 C C . ARG A 1 347 ? 11.034 11.521 11.617 1.00 94.69 347 ARG A C 1
ATOM 2846 O O . ARG A 1 347 ? 11.517 12.181 10.706 1.00 94.69 347 ARG A O 1
ATOM 2853 N N . LYS A 1 348 ? 10.990 10.187 11.606 1.00 92.88 348 LYS A N 1
ATOM 2854 C CA . LYS A 1 348 ? 11.462 9.368 10.477 1.00 92.88 348 LYS A CA 1
ATOM 2855 C C . LYS A 1 348 ? 10.554 9.461 9.243 1.00 92.88 348 LYS A C 1
ATOM 2857 O O . LYS A 1 348 ? 10.989 9.133 8.147 1.00 92.88 348 LYS A O 1
ATOM 2862 N N . ARG A 1 349 ? 9.298 9.891 9.417 1.00 90.69 349 ARG A N 1
ATOM 2863 C CA . ARG A 1 349 ? 8.225 9.808 8.404 1.00 90.69 349 ARG A CA 1
ATOM 2864 C C . ARG A 1 349 ? 7.675 11.162 7.964 1.00 90.69 349 ARG A C 1
ATOM 2866 O O . ARG A 1 349 ? 6.881 11.241 7.033 1.00 90.69 349 ARG A O 1
ATOM 2873 N N . THR A 1 350 ? 8.087 12.241 8.622 1.00 92.56 350 THR A N 1
ATOM 2874 C CA . THR A 1 350 ? 7.592 13.597 8.362 1.00 92.56 350 THR A CA 1
ATOM 2875 C C . THR A 1 350 ? 8.745 14.580 8.227 1.00 92.56 350 THR A C 1
ATOM 2877 O O . THR A 1 350 ? 9.763 14.481 8.911 1.00 92.56 350 THR A O 1
ATOM 2880 N N . GLN A 1 351 ? 8.571 15.587 7.375 1.00 90.06 351 GLN A N 1
ATOM 2881 C CA . GLN A 1 351 ? 9.493 16.719 7.302 1.00 90.06 351 GLN A CA 1
ATOM 2882 C C . GLN A 1 351 ? 9.148 17.752 8.379 1.00 90.06 351 GLN A C 1
ATOM 2884 O O . GLN A 1 351 ? 7.979 17.949 8.704 1.00 90.06 351 GLN A O 1
ATOM 2889 N N . THR A 1 352 ? 10.159 18.450 8.901 1.00 86.88 352 THR A N 1
ATOM 2890 C CA . THR A 1 352 ? 10.025 19.337 10.071 1.00 86.88 352 THR A CA 1
ATOM 2891 C C . THR A 1 352 ? 8.998 20.455 9.926 1.00 86.88 352 THR A C 1
ATOM 2893 O O . THR A 1 352 ? 8.390 20.825 10.921 1.00 86.88 352 THR A O 1
ATOM 2896 N N . TYR A 1 353 ? 8.759 20.971 8.720 1.00 89.00 353 TYR A N 1
ATOM 2897 C CA . TYR A 1 353 ? 7.824 22.083 8.499 1.00 89.00 353 TYR A CA 1
ATOM 2898 C C . TYR A 1 353 ? 6.591 21.705 7.669 1.00 89.00 353 TYR A C 1
ATOM 2900 O O . TYR A 1 353 ? 5.787 22.584 7.344 1.00 89.00 353 TYR A O 1
ATOM 2908 N N . ALA A 1 354 ? 6.415 20.417 7.350 1.00 91.50 354 ALA A N 1
ATOM 2909 C CA . ALA A 1 354 ? 5.289 19.938 6.550 1.00 91.50 354 ALA A CA 1
ATOM 2910 C C . ALA A 1 354 ? 3.952 20.317 7.206 1.00 91.50 354 ALA A C 1
ATOM 2912 O O . ALA A 1 354 ? 3.782 20.109 8.406 1.00 91.50 354 ALA A O 1
ATOM 2913 N N . PHE A 1 355 ? 3.030 20.891 6.425 1.00 94.88 355 PHE A N 1
ATOM 2914 C CA . PHE A 1 355 ? 1.672 21.278 6.847 1.00 94.88 355 PHE A CA 1
ATOM 2915 C C . PHE A 1 355 ? 1.604 22.187 8.092 1.00 94.88 355 PHE A C 1
ATOM 2917 O O . PHE A 1 355 ? 0.572 22.286 8.749 1.00 94.88 355 PHE A O 1
ATOM 2924 N N . SER A 1 356 ? 2.696 22.879 8.441 1.00 93.75 356 SER A N 1
ATOM 2925 C CA . SER A 1 356 ? 2.758 23.679 9.673 1.00 93.75 356 SER A CA 1
ATOM 2926 C C . SER A 1 356 ? 1.798 24.873 9.670 1.00 93.75 356 SER A C 1
ATOM 2928 O O . SER A 1 356 ? 1.274 25.223 10.722 1.00 93.75 356 SER A O 1
ATOM 2930 N N . ALA A 1 357 ? 1.544 25.491 8.511 1.00 95.19 357 ALA A N 1
ATOM 2931 C CA . ALA A 1 357 ? 0.568 26.573 8.378 1.00 95.19 357 ALA A CA 1
ATOM 2932 C C . ALA A 1 357 ? -0.872 26.070 8.576 1.00 95.19 357 ALA A C 1
ATOM 2934 O O . ALA A 1 357 ? -1.613 26.685 9.338 1.00 95.19 357 ALA A O 1
ATOM 2935 N N . GLU A 1 358 ? -1.217 24.931 7.965 1.00 95.88 358 GLU A N 1
ATOM 2936 C CA . GLU A 1 358 ? -2.512 24.251 8.128 1.00 95.88 358 GLU A CA 1
ATOM 2937 C C . GLU A 1 358 ? -2.731 23.770 9.567 1.00 95.88 358 GLU A C 1
ATOM 2939 O O . GLU A 1 358 ? -3.850 23.813 10.049 1.00 95.88 358 GLU A O 1
ATOM 2944 N N . TYR A 1 359 ? -1.677 23.369 10.283 1.00 96.25 359 TYR A N 1
ATOM 2945 C CA . TYR A 1 359 ? -1.778 22.906 11.671 1.00 96.25 359 TYR A CA 1
ATOM 2946 C C . TYR A 1 359 ? -2.040 24.028 12.690 1.00 96.25 359 TYR A C 1
ATOM 2948 O O . TYR A 1 359 ? -2.637 23.782 13.737 1.00 96.25 359 TYR A O 1
ATOM 2956 N N . ARG A 1 360 ? -1.573 25.260 12.437 1.00 94.81 360 ARG A N 1
ATOM 2957 C CA . ARG A 1 360 ? -1.616 26.360 13.426 1.00 94.81 360 ARG A CA 1
ATOM 2958 C C . ARG A 1 360 ? -2.996 26.578 14.069 1.00 94.81 360 ARG A C 1
ATOM 2960 O O . ARG A 1 360 ? -3.000 26.740 15.290 1.00 94.81 360 ARG A O 1
ATOM 2967 N N . PRO A 1 361 ? -4.121 26.566 13.326 1.00 95.88 361 PRO A N 1
ATOM 2968 C CA . PRO A 1 361 ? -5.456 26.714 13.904 1.00 95.88 361 PRO A CA 1
ATOM 2969 C C . PRO A 1 361 ? -5.850 25.571 14.845 1.00 95.88 361 PRO A C 1
ATOM 2971 O O . PRO A 1 361 ? -6.498 25.835 15.843 1.00 95.88 361 PRO A O 1
ATOM 2974 N N . HIS A 1 362 ? -5.394 24.341 14.585 1.00 95.50 362 HIS A N 1
ATOM 2975 C CA . HIS A 1 362 ? -5.727 23.136 15.363 1.00 95.50 362 HIS A CA 1
ATOM 2976 C C . HIS A 1 362 ? -4.808 22.915 16.570 1.00 95.50 362 HIS A C 1
ATOM 2978 O O . HIS A 1 362 ? -4.963 21.962 17.339 1.00 95.50 362 HIS A O 1
ATOM 2984 N N . ARG A 1 363 ? -3.770 23.749 16.725 1.00 94.50 363 ARG A N 1
ATOM 2985 C CA . ARG A 1 363 ? -2.703 23.508 17.700 1.00 94.50 363 ARG A CA 1
ATOM 2986 C C . ARG A 1 363 ? -3.234 23.422 19.124 1.00 94.50 363 ARG A C 1
ATOM 2988 O O . ARG A 1 363 ? -2.758 22.577 19.881 1.00 94.50 363 ARG A O 1
ATOM 2995 N N . ARG A 1 364 ? -4.137 24.322 19.515 1.00 92.25 364 ARG A N 1
ATOM 2996 C CA . ARG A 1 364 ? -4.607 24.404 20.902 1.00 92.25 364 ARG A CA 1
ATOM 2997 C C . ARG A 1 364 ? -5.464 23.187 21.232 1.00 92.25 364 ARG A C 1
ATOM 2999 O O . ARG A 1 364 ? -5.158 22.487 22.194 1.00 92.25 364 ARG A O 1
ATOM 3006 N N . GLU A 1 365 ? -6.447 22.912 20.387 1.00 93.44 365 GLU A N 1
ATOM 3007 C CA . GLU A 1 365 ? -7.392 21.804 20.472 1.00 93.44 365 GLU A CA 1
ATOM 3008 C C . GLU A 1 365 ? -6.645 20.472 20.535 1.00 93.44 365 GLU A C 1
ATOM 3010 O O . GLU A 1 365 ? -6.747 19.772 21.540 1.00 93.44 365 GLU A O 1
ATOM 3015 N N . CYS A 1 366 ? -5.788 20.162 19.555 1.00 95.69 366 CYS A N 1
ATOM 3016 C CA . CYS A 1 366 ? -4.995 18.930 19.563 1.00 95.69 366 CYS A CA 1
ATOM 3017 C C . CYS A 1 366 ? -4.155 18.775 20.841 1.00 95.69 366 CYS A C 1
ATOM 3019 O O . CYS A 1 366 ? -4.102 17.688 21.420 1.00 95.69 366 CYS A O 1
ATOM 3021 N N . CYS A 1 367 ? -3.495 19.840 21.312 1.00 95.12 367 CYS A N 1
ATOM 3022 C CA . CYS A 1 367 ? -2.666 19.732 22.513 1.00 95.12 367 CYS A CA 1
ATOM 3023 C C . CYS A 1 367 ? -3.496 19.510 23.788 1.00 95.12 367 CYS A C 1
ATOM 3025 O O . CYS A 1 367 ? -3.060 18.754 24.656 1.00 95.12 367 CYS A O 1
ATOM 3027 N N . GLU A 1 368 ? -4.662 20.151 23.922 1.00 93.94 368 GLU A N 1
ATOM 3028 C CA . GLU A 1 368 ? -5.561 19.943 25.067 1.00 93.94 368 GLU A CA 1
ATOM 3029 C C . GLU A 1 368 ? -6.269 18.583 25.013 1.00 93.94 368 GLU A C 1
ATOM 3031 O O . GLU A 1 368 ? -6.461 17.955 26.053 1.00 93.94 368 GLU A O 1
ATOM 3036 N N . LEU A 1 369 ? -6.583 18.074 23.818 1.00 94.69 369 LEU A N 1
ATOM 3037 C CA . LEU A 1 369 ? -7.114 16.724 23.641 1.00 94.69 369 LEU A CA 1
ATOM 3038 C C . LEU A 1 369 ? -6.090 15.670 24.092 1.00 94.69 369 LEU A C 1
ATOM 3040 O O . LEU A 1 369 ? -6.418 14.806 24.910 1.00 94.69 369 LEU A O 1
ATOM 3044 N N . LEU A 1 370 ? -4.839 15.745 23.621 1.00 94.62 370 LEU A N 1
ATOM 3045 C CA . LEU A 1 370 ? -3.818 14.747 23.967 1.00 94.62 370 LEU A CA 1
ATOM 3046 C C . LEU A 1 370 ? -3.332 14.871 25.420 1.00 94.62 370 LEU A C 1
ATOM 3048 O O . LEU A 1 370 ? -3.252 13.869 26.130 1.00 94.62 370 LEU A O 1
ATOM 3052 N N . ALA A 1 371 ? -3.017 16.085 25.874 1.00 92.81 371 ALA A N 1
ATOM 3053 C CA . ALA A 1 371 ? -2.424 16.329 27.186 1.00 92.81 371 ALA A CA 1
ATOM 3054 C C . ALA A 1 371 ? -2.981 17.623 27.807 1.00 92.81 371 ALA A C 1
ATOM 3056 O O . ALA A 1 371 ? -2.356 18.670 27.658 1.00 92.81 371 ALA A O 1
ATOM 3057 N N . PRO A 1 372 ? -4.122 17.589 28.517 1.00 91.19 372 PRO A N 1
ATOM 3058 C CA . PRO A 1 372 ? -4.711 18.784 29.122 1.00 91.19 372 PRO A CA 1
ATOM 3059 C C . PRO A 1 372 ? -3.710 19.562 29.987 1.00 91.19 372 PRO A C 1
ATOM 3061 O O . PRO A 1 372 ? -3.124 19.021 30.933 1.00 91.19 372 PRO A O 1
ATOM 3064 N N . TRP A 1 373 ? -3.497 20.841 29.678 1.00 87.62 373 TRP A N 1
ATOM 3065 C CA . TRP A 1 373 ? -2.519 21.676 30.384 1.00 87.62 373 TRP A CA 1
ATOM 3066 C C . TRP A 1 373 ? -3.125 22.970 30.911 1.00 87.62 373 TRP A C 1
ATOM 3068 O O . TRP A 1 373 ? -2.743 23.396 32.003 1.00 87.62 373 TRP A O 1
ATOM 3078 N N . GLU A 1 374 ? -4.082 23.559 30.195 1.00 83.75 374 GLU A N 1
ATOM 3079 C CA . GLU A 1 374 ? -4.713 24.804 30.623 1.00 83.75 374 GLU A CA 1
ATOM 3080 C C . GLU A 1 374 ? -5.450 24.634 31.969 1.00 83.75 374 GLU A C 1
ATOM 3082 O O . GLU A 1 374 ? -6.079 23.603 32.206 1.00 83.75 374 GLU A O 1
ATOM 3087 N N . PRO A 1 375 ? -5.410 25.633 32.872 1.00 79.69 375 PRO A N 1
ATOM 3088 C CA . PRO A 1 375 ? -6.171 25.583 34.124 1.00 79.69 375 PRO A CA 1
ATOM 3089 C C . PRO A 1 375 ? -7.691 25.587 33.914 1.00 79.69 375 PRO A C 1
ATOM 3091 O O . PRO A 1 375 ? -8.436 25.087 34.751 1.00 79.69 375 PRO A O 1
ATOM 3094 N N . ARG A 1 376 ? -8.152 26.201 32.817 1.00 79.56 376 ARG A N 1
ATOM 3095 C CA . ARG A 1 376 ? -9.565 26.318 32.433 1.00 79.56 376 ARG A CA 1
ATOM 3096 C C . ARG A 1 376 ? -9.705 26.087 30.923 1.00 79.56 376 ARG A C 1
ATOM 3098 O O . ARG A 1 376 ? -9.878 27.058 30.185 1.00 79.56 376 ARG A O 1
ATOM 3105 N N . PRO A 1 377 ? -9.570 24.835 30.454 1.00 80.81 377 PRO A N 1
ATOM 3106 C CA . PRO A 1 377 ? -9.789 24.519 29.049 1.00 80.81 377 PRO A CA 1
ATOM 3107 C C . PRO A 1 377 ? -11.256 24.801 28.671 1.00 80.81 377 PRO A C 1
ATOM 3109 O O . PRO A 1 377 ? -12.134 24.739 29.539 1.00 80.81 377 PRO A O 1
ATOM 3112 N N . PRO A 1 378 ? -11.557 25.106 27.397 1.00 80.81 378 PRO A N 1
ATOM 3113 C CA . PRO A 1 378 ? -12.935 25.284 26.945 1.00 80.81 378 PRO A CA 1
ATOM 3114 C C . PRO A 1 378 ? -13.792 24.052 27.277 1.00 80.81 378 PRO A C 1
ATOM 3116 O O . PRO A 1 378 ? -13.370 22.928 27.007 1.00 80.81 378 PRO A O 1
ATOM 3119 N N . ALA A 1 379 ? -14.999 24.254 27.820 1.00 83.56 379 ALA A N 1
ATOM 3120 C CA . ALA A 1 379 ? -15.876 23.161 28.267 1.00 83.56 379 ALA A CA 1
ATOM 3121 C C . ALA A 1 379 ? -16.137 22.116 27.165 1.00 83.56 379 ALA A C 1
ATOM 3123 O O . ALA A 1 379 ? -16.018 20.920 27.417 1.00 83.56 379 ALA A O 1
ATOM 3124 N N . ASN A 1 380 ? -16.350 22.569 25.922 1.00 88.12 380 ASN A N 1
ATOM 3125 C CA . ASN A 1 380 ? -16.514 21.687 24.763 1.00 88.12 380 ASN A CA 1
ATOM 3126 C C . ASN A 1 380 ? -15.314 20.738 24.576 1.00 88.12 380 ASN A C 1
ATOM 3128 O O . ASN A 1 380 ? -15.497 19.551 24.352 1.00 88.12 380 ASN A O 1
ATOM 3132 N N . VAL A 1 381 ? -14.074 21.218 24.728 1.00 88.56 381 VAL A N 1
ATOM 3133 C CA . VAL A 1 381 ? -12.872 20.376 24.563 1.00 88.56 381 VAL A CA 1
ATOM 3134 C C . VAL A 1 381 ? -12.795 19.310 25.658 1.00 88.56 381 VAL A C 1
ATOM 3136 O O . VAL A 1 381 ? -12.406 18.177 25.383 1.00 88.56 381 VAL A O 1
ATOM 3139 N N . VAL A 1 382 ? -13.201 19.638 26.887 1.00 90.75 382 VAL A N 1
ATOM 3140 C CA . VAL A 1 382 ? -13.240 18.680 28.004 1.00 90.75 382 VAL A CA 1
ATOM 3141 C C . VAL A 1 382 ? -14.268 17.580 27.749 1.00 90.75 382 VAL A C 1
ATOM 3143 O O . VAL A 1 382 ? -13.945 16.400 27.887 1.00 90.75 382 VAL A O 1
ATOM 3146 N N . GLU A 1 383 ? -15.480 17.956 27.341 1.00 92.88 383 GLU A N 1
ATOM 3147 C CA . GLU A 1 383 ? -16.568 17.022 27.033 1.00 92.88 383 GLU A CA 1
ATOM 3148 C C . GLU A 1 383 ? -16.225 16.124 25.838 1.00 92.88 383 GLU A C 1
ATOM 3150 O O . GLU A 1 383 ? -16.316 14.898 25.932 1.00 92.88 383 GLU A O 1
ATOM 3155 N N . GLN A 1 384 ? -15.745 16.717 24.739 1.00 94.88 384 GLN A N 1
ATOM 3156 C CA . GLN A 1 384 ? -15.307 15.994 23.544 1.00 94.88 384 GLN A CA 1
ATOM 3157 C C . GLN A 1 384 ? -14.159 15.030 23.871 1.00 94.88 384 GLN A C 1
ATOM 3159 O O . GLN A 1 384 ? -14.176 13.880 23.436 1.00 94.88 384 GLN A O 1
ATOM 3164 N N . ARG A 1 385 ? -13.188 15.447 24.697 1.00 94.94 385 ARG A N 1
ATOM 3165 C CA . ARG A 1 385 ? -12.096 14.577 25.153 1.00 94.94 385 ARG A CA 1
ATOM 3166 C C . ARG A 1 385 ? -12.602 13.406 25.987 1.00 94.94 385 ARG A C 1
ATOM 3168 O O . ARG A 1 385 ? -12.132 12.289 25.792 1.00 94.94 385 ARG A O 1
ATOM 3175 N N . ALA A 1 386 ? -13.517 13.647 26.926 1.00 93.31 386 ALA A N 1
ATOM 3176 C CA . ALA A 1 386 ? -14.090 12.587 27.752 1.00 93.31 386 ALA A CA 1
ATOM 3177 C C . ALA A 1 386 ? -14.808 11.550 26.879 1.00 93.31 386 ALA A C 1
ATOM 3179 O O . ALA A 1 386 ? -14.544 10.355 27.011 1.00 93.31 386 ALA A O 1
ATOM 3180 N N . LEU A 1 387 ? -15.619 12.009 25.919 1.00 95.06 387 LEU A N 1
ATOM 3181 C CA . LEU A 1 387 ? -16.272 11.136 24.949 1.00 95.06 387 LEU A CA 1
ATOM 3182 C C . LEU A 1 387 ? -15.247 10.355 24.117 1.00 95.06 387 LEU A C 1
ATOM 3184 O O . LEU A 1 387 ? -15.345 9.133 24.031 1.00 95.06 387 LEU A O 1
ATOM 3188 N N . LEU A 1 388 ? -14.241 11.023 23.547 1.00 96.25 388 LEU A N 1
ATOM 3189 C CA . LEU A 1 388 ? -13.185 10.364 22.779 1.00 96.25 388 LEU A CA 1
ATOM 3190 C C . LEU A 1 388 ? -12.460 9.294 23.606 1.00 96.25 388 LEU A C 1
ATOM 3192 O O . LEU A 1 388 ? -12.274 8.184 23.116 1.00 96.25 388 LEU A O 1
ATOM 3196 N N . LEU A 1 389 ? -12.114 9.580 24.867 1.00 94.69 389 LEU A N 1
ATOM 3197 C CA . LEU A 1 389 ? -11.507 8.598 25.765 1.00 94.69 389 LEU A CA 1
ATOM 3198 C C . LEU A 1 389 ? -12.412 7.384 25.973 1.00 94.69 389 LEU A C 1
ATOM 3200 O O . LEU A 1 389 ? -11.927 6.261 25.856 1.00 94.69 389 LEU A O 1
ATOM 3204 N N . THR A 1 390 ? -13.704 7.583 26.241 1.00 93.56 390 THR A N 1
ATOM 3205 C CA . THR A 1 390 ? -14.660 6.476 26.387 1.00 93.56 390 THR A CA 1
ATOM 3206 C C . THR A 1 390 ? -14.731 5.626 25.118 1.00 93.56 390 THR A C 1
ATOM 3208 O O . THR A 1 390 ? -14.728 4.398 25.198 1.00 93.56 390 THR A O 1
ATOM 3211 N N . LEU A 1 391 ? -14.749 6.257 23.939 1.00 94.19 391 LEU A N 1
ATOM 3212 C CA . LEU A 1 391 ? -14.829 5.551 22.658 1.00 94.19 391 LEU A CA 1
ATOM 3213 C C . LEU A 1 391 ? -13.535 4.793 22.317 1.00 94.19 391 LEU A C 1
ATOM 3215 O O . LEU A 1 391 ? -13.618 3.710 21.739 1.00 94.19 391 LEU A O 1
ATOM 3219 N N . THR A 1 392 ? -12.356 5.317 22.677 1.00 93.50 392 THR A N 1
ATOM 3220 C CA . THR A 1 392 ? -11.060 4.676 22.377 1.00 93.50 392 THR A CA 1
ATOM 3221 C C . THR A 1 392 ? -10.610 3.664 23.429 1.00 93.50 392 THR A C 1
ATOM 3223 O O . THR A 1 392 ? -9.881 2.735 23.092 1.00 93.50 392 THR A O 1
ATOM 3226 N N . HIS A 1 393 ? -11.004 3.827 24.696 1.00 91.94 393 HIS A N 1
ATOM 3227 C CA . HIS A 1 393 ? -10.613 2.920 25.784 1.00 91.94 393 HIS A CA 1
ATOM 3228 C C . HIS A 1 393 ? -11.638 1.811 26.022 1.00 91.94 393 HIS A C 1
ATOM 3230 O O . HIS A 1 393 ? -11.281 0.765 26.563 1.00 91.94 393 HIS A O 1
ATOM 3236 N N . GLY A 1 394 ? -12.888 2.002 25.593 1.00 87.12 394 GLY A N 1
ATOM 3237 C CA . GLY A 1 394 ? -13.985 1.094 25.910 1.00 87.12 394 GLY A CA 1
ATOM 3238 C C . GLY A 1 394 ? -14.447 1.219 27.369 1.00 87.12 394 GLY A C 1
ATOM 3239 O O . GLY A 1 394 ? -13.947 2.066 28.113 1.00 87.12 394 GLY A O 1
ATOM 3240 N N . PRO A 1 395 ? -15.418 0.393 27.795 1.00 80.38 395 PRO A N 1
ATOM 3241 C CA . PRO A 1 395 ? -15.931 0.422 29.161 1.00 80.38 395 PRO A CA 1
ATOM 3242 C C . PRO A 1 395 ? -14.841 0.050 30.174 1.00 80.38 395 PRO A C 1
ATOM 3244 O O . PRO A 1 395 ? -14.061 -0.879 29.933 1.00 80.38 395 PRO A O 1
ATOM 3247 N N . SER A 1 396 ? -14.817 0.764 31.300 1.00 74.19 396 SER A N 1
ATOM 3248 C CA . SER A 1 396 ? -13.953 0.488 32.453 1.00 74.19 396 SER A CA 1
ATOM 3249 C C . SER A 1 396 ? -14.713 -0.335 33.491 1.00 74.19 396 SER A C 1
ATOM 3251 O O . SER A 1 396 ? -15.838 0.014 33.847 1.00 74.19 396 SER A O 1
ATOM 3253 N N . ALA A 1 397 ? -14.105 -1.417 33.979 1.00 69.56 397 ALA A N 1
ATOM 3254 C CA . ALA A 1 397 ? -14.605 -2.133 35.150 1.00 69.56 397 ALA A CA 1
ATOM 3255 C C . ALA A 1 397 ? -14.334 -1.321 36.431 1.00 69.56 397 ALA A C 1
ATOM 3257 O O . ALA A 1 397 ? -13.409 -0.504 36.465 1.00 69.56 397 ALA A O 1
ATOM 3258 N N . GLU A 1 398 ? -15.117 -1.550 37.488 1.00 55.78 398 GLU A N 1
ATOM 3259 C CA . GLU A 1 398 ? -14.862 -0.935 38.796 1.00 55.78 398 GLU A CA 1
ATOM 3260 C C . GLU A 1 398 ? -13.442 -1.280 39.280 1.00 55.78 398 GLU A C 1
ATOM 3262 O O . GLU A 1 398 ? -13.057 -2.447 39.331 1.00 55.78 398 GLU A O 1
ATOM 3267 N N . GLY A 1 399 ? -12.646 -0.251 39.594 1.00 56.62 399 GLY A N 1
ATOM 3268 C CA . GLY A 1 399 ? -11.259 -0.396 40.053 1.00 56.62 399 GLY A CA 1
ATOM 3269 C C . GLY A 1 399 ? -10.197 -0.558 38.955 1.00 56.62 399 GLY A C 1
ATOM 3270 O O . GLY A 1 399 ? -9.028 -0.734 39.286 1.00 56.62 399 GLY A O 1
ATOM 3271 N N . ALA A 1 400 ? -10.557 -0.493 37.667 1.00 64.44 400 ALA A N 1
ATOM 3272 C CA . ALA A 1 400 ? -9.596 -0.582 36.567 1.00 64.44 400 ALA A CA 1
ATOM 3273 C C . ALA A 1 400 ? -9.048 0.793 36.138 1.00 64.44 400 ALA A C 1
ATOM 3275 O O . ALA A 1 400 ? -9.810 1.698 35.799 1.00 64.44 400 ALA A O 1
ATOM 3276 N N . ASP A 1 401 ? -7.720 0.906 36.024 1.00 61.97 401 ASP A N 1
ATOM 3277 C CA . ASP A 1 401 ? -7.031 2.132 35.576 1.00 61.97 401 ASP A CA 1
ATOM 3278 C C . ASP A 1 401 ? -7.265 2.475 34.090 1.00 61.97 401 ASP A C 1
ATOM 3280 O O . ASP A 1 401 ? -6.969 3.584 33.641 1.00 61.97 401 ASP A O 1
ATOM 3284 N N . ARG A 1 402 ? -7.754 1.518 33.289 1.00 73.12 402 ARG A N 1
ATOM 3285 C CA . ARG A 1 402 ? -7.978 1.656 31.840 1.00 73.12 402 ARG A CA 1
ATOM 3286 C C . ARG A 1 402 ? -9.242 0.915 31.414 1.00 73.12 402 ARG A C 1
ATOM 3288 O O . ARG A 1 402 ? -9.597 -0.099 32.008 1.00 73.12 402 ARG A O 1
ATOM 3295 N N . GLY A 1 403 ? -9.875 1.390 30.344 1.00 84.00 403 GLY A N 1
ATOM 3296 C CA . GLY A 1 403 ? -10.974 0.670 29.704 1.00 84.00 403 GLY A CA 1
ATOM 3297 C C . GLY A 1 403 ? -10.511 -0.634 29.038 1.00 84.00 403 GLY A C 1
ATOM 3298 O O . GLY A 1 403 ? -9.339 -0.797 28.688 1.00 84.00 403 GLY A O 1
ATOM 3299 N N . SER A 1 404 ? -11.448 -1.561 28.855 1.00 89.06 404 SER A N 1
ATOM 3300 C CA . SER A 1 404 ? -11.211 -2.918 28.329 1.00 89.06 404 SER A CA 1
ATOM 3301 C C . SER A 1 404 ? -10.470 -2.971 26.984 1.00 89.06 404 SER A C 1
ATOM 3303 O O . SER A 1 404 ? -9.569 -3.790 26.819 1.00 89.06 404 SER A O 1
ATOM 3305 N N . ILE A 1 405 ? -10.783 -2.081 26.034 1.00 92.25 405 ILE A N 1
ATOM 3306 C CA . ILE A 1 405 ? -10.114 -2.038 24.720 1.00 92.25 405 ILE A CA 1
ATOM 3307 C C . ILE A 1 405 ? -8.651 -1.622 24.882 1.00 92.25 405 ILE A C 1
ATOM 3309 O O . ILE A 1 405 ? -7.758 -2.216 24.279 1.00 92.25 405 ILE A O 1
ATOM 3313 N N . ALA A 1 406 ? -8.394 -0.613 25.717 1.00 92.44 406 ALA A N 1
ATOM 3314 C CA . ALA A 1 406 ? -7.043 -0.126 25.971 1.00 92.44 406 ALA A CA 1
ATOM 3315 C C . ALA A 1 406 ? -6.166 -1.174 26.672 1.00 92.44 406 ALA A C 1
ATOM 3317 O O . ALA A 1 406 ? -4.977 -1.275 26.371 1.00 92.44 406 ALA A O 1
ATOM 3318 N N . GLN A 1 407 ? -6.744 -1.954 27.590 1.00 93.56 407 GLN A N 1
ATOM 3319 C CA . GLN A 1 407 ? -6.054 -3.057 28.260 1.00 93.56 407 GLN A CA 1
ATOM 3320 C C . GLN A 1 407 ? -5.709 -4.186 27.286 1.00 93.56 407 GLN A C 1
ATOM 3322 O O . GLN A 1 407 ? -4.566 -4.644 27.267 1.00 93.56 407 GLN A O 1
ATOM 3327 N N . GLU A 1 408 ? -6.658 -4.602 26.444 1.00 95.75 408 GLU A N 1
ATOM 3328 C CA . GLU A 1 408 ? -6.411 -5.687 25.492 1.00 95.75 408 GLU A CA 1
ATOM 3329 C C . GLU A 1 408 ? -5.401 -5.270 24.413 1.00 95.75 408 GLU A C 1
ATOM 3331 O O . GLU A 1 408 ? -4.497 -6.037 24.090 1.00 95.75 408 GLU A O 1
ATOM 3336 N N . LEU A 1 409 ? -5.463 -4.025 23.919 1.00 96.56 409 LEU A N 1
ATOM 3337 C CA . LEU A 1 409 ? -4.468 -3.514 22.971 1.00 96.56 409 LEU A CA 1
ATOM 3338 C C . LEU A 1 409 ? -3.061 -3.458 23.588 1.00 96.56 409 LEU A C 1
ATOM 3340 O O . LEU A 1 409 ? -2.082 -3.768 22.907 1.00 96.56 409 LEU A O 1
ATOM 3344 N N . ARG A 1 410 ? -2.955 -3.127 24.883 1.00 96.94 410 ARG A N 1
ATOM 3345 C CA . ARG A 1 410 ? -1.680 -3.156 25.614 1.00 96.94 410 ARG A CA 1
ATOM 3346 C C . ARG A 1 410 ? -1.122 -4.566 25.716 1.00 96.94 410 ARG A C 1
ATOM 3348 O O . ARG A 1 410 ? 0.042 -4.782 25.394 1.00 96.94 410 ARG A O 1
ATOM 3355 N N . LYS A 1 411 ? -1.969 -5.517 26.103 1.00 97.44 411 LYS A N 1
ATOM 3356 C CA . LYS A 1 411 ? -1.621 -6.935 26.192 1.00 97.44 411 LYS A CA 1
ATOM 3357 C C . LYS A 1 411 ? -1.155 -7.491 24.843 1.00 97.44 411 LYS A C 1
ATOM 3359 O O . LYS A 1 411 ? -0.125 -8.153 24.800 1.00 97.44 411 LYS A O 1
ATOM 3364 N N . LEU A 1 412 ? -1.852 -7.179 23.747 1.00 97.88 412 LEU A N 1
ATOM 3365 C CA . LEU A 1 412 ? -1.446 -7.582 22.394 1.00 97.88 412 LEU A CA 1
ATOM 3366 C C . LEU A 1 412 ? -0.089 -6.976 22.001 1.00 97.88 412 LEU A C 1
ATOM 3368 O O . LEU A 1 412 ? 0.763 -7.683 21.464 1.00 97.88 412 LEU A O 1
ATOM 3372 N N . GLY A 1 413 ? 0.148 -5.698 22.314 1.00 97.62 413 GLY A N 1
ATOM 3373 C CA . GLY A 1 413 ? 1.447 -5.055 22.096 1.00 97.62 413 GLY A CA 1
ATOM 3374 C C . GLY A 1 413 ? 2.581 -5.721 22.883 1.00 97.62 413 GLY A C 1
ATOM 3375 O O . GLY A 1 413 ? 3.661 -5.958 22.340 1.00 97.62 413 GLY A O 1
ATOM 3376 N N . ASP A 1 414 ? 2.329 -6.089 24.141 1.00 97.88 414 ASP A N 1
ATOM 3377 C CA . ASP A 1 414 ? 3.293 -6.806 24.983 1.00 97.88 414 ASP A CA 1
ATOM 3378 C C . ASP A 1 414 ? 3.575 -8.226 24.452 1.00 97.88 414 ASP A C 1
ATOM 3380 O O . ASP A 1 414 ? 4.738 -8.622 24.370 1.00 97.88 414 ASP A O 1
ATOM 3384 N N . GLN A 1 415 ? 2.553 -8.950 23.979 1.00 98.06 415 GLN A N 1
ATOM 3385 C CA . GLN A 1 415 ? 2.711 -10.262 23.331 1.00 98.06 415 GLN A CA 1
ATOM 3386 C C . GLN A 1 415 ? 3.524 -10.185 22.031 1.00 98.06 415 GLN A C 1
ATOM 3388 O O . GLN A 1 415 ? 4.365 -11.045 21.774 1.00 98.06 415 GLN A O 1
ATOM 3393 N N . VAL A 1 416 ? 3.322 -9.146 21.212 1.00 97.56 416 VAL A N 1
ATOM 3394 C CA . VAL A 1 416 ? 4.122 -8.933 19.994 1.00 97.56 416 VAL A CA 1
ATOM 3395 C C . VAL A 1 416 ? 5.585 -8.642 20.338 1.00 97.56 416 VAL A C 1
ATOM 3397 O O . VAL A 1 416 ? 6.485 -9.172 19.682 1.00 97.56 416 VAL A O 1
ATOM 3400 N N . ARG A 1 417 ? 5.851 -7.844 21.380 1.00 97.06 417 ARG A N 1
ATOM 3401 C CA . ARG A 1 417 ? 7.220 -7.584 21.859 1.00 97.06 417 ARG A CA 1
ATOM 3402 C C . ARG A 1 417 ? 7.883 -8.836 22.436 1.00 97.06 417 ARG A C 1
ATOM 3404 O O . ARG A 1 417 ? 9.070 -9.059 22.201 1.00 97.06 417 ARG A O 1
ATOM 3411 N N . GLU A 1 418 ? 7.128 -9.677 23.133 1.00 97.06 418 GLU A N 1
ATOM 3412 C CA . GLU A 1 418 ? 7.598 -10.982 23.602 1.00 97.06 418 GLU A CA 1
ATOM 3413 C C . GLU A 1 418 ? 7.914 -11.933 22.437 1.00 97.06 418 GLU A C 1
ATOM 3415 O O . GLU A 1 418 ? 8.951 -12.597 22.430 1.00 97.06 418 GLU A O 1
ATOM 3420 N N . LEU A 1 419 ? 7.070 -11.964 21.405 1.00 95.19 419 LEU A N 1
ATOM 3421 C CA . LEU A 1 419 ? 7.336 -12.743 20.198 1.00 95.19 419 LEU A CA 1
ATOM 3422 C C . LEU A 1 419 ? 8.604 -12.255 19.480 1.00 95.19 419 LEU A C 1
ATOM 3424 O O . LEU A 1 419 ? 9.413 -13.060 19.010 1.00 95.19 419 LEU A O 1
ATOM 3428 N N . ALA A 1 420 ? 8.808 -10.937 19.427 1.00 93.50 420 ALA A N 1
ATOM 3429 C CA . ALA A 1 420 ? 10.010 -10.337 18.864 1.00 93.50 420 ALA A CA 1
ATOM 3430 C C . ALA A 1 420 ? 11.275 -10.722 19.651 1.00 93.50 420 ALA A C 1
ATOM 3432 O O . ALA A 1 420 ? 12.282 -11.066 19.031 1.00 93.50 420 ALA A O 1
ATOM 3433 N N . SER A 1 421 ? 11.230 -10.729 20.990 1.00 94.12 421 SER A N 1
ATOM 3434 C CA . SER A 1 421 ? 12.390 -11.077 21.830 1.00 94.12 421 SER A CA 1
ATOM 3435 C C . SER A 1 421 ? 12.816 -12.541 21.690 1.00 94.12 421 SER A C 1
ATOM 3437 O O . SER A 1 421 ? 14.001 -12.854 21.792 1.00 94.12 421 SER A O 1
ATOM 3439 N N . ARG A 1 422 ? 11.869 -13.431 21.374 1.00 94.12 422 ARG A N 1
ATOM 3440 C CA . ARG A 1 422 ? 12.114 -14.850 21.059 1.00 94.12 422 ARG A CA 1
ATOM 3441 C C . ARG A 1 422 ? 12.498 -15.087 19.593 1.00 94.12 422 ARG A C 1
ATOM 3443 O O . ARG A 1 422 ? 12.726 -16.223 19.189 1.00 94.12 422 ARG A O 1
ATOM 3450 N N . GLY A 1 423 ? 12.557 -14.028 18.784 1.00 89.56 423 GLY A N 1
ATOM 3451 C CA . GLY A 1 423 ? 12.908 -14.094 17.371 1.00 89.56 423 GLY A CA 1
ATOM 3452 C C . GLY A 1 423 ? 11.812 -14.658 16.466 1.00 89.56 423 GLY A C 1
ATOM 3453 O O . GLY A 1 423 ? 12.127 -14.970 15.322 1.00 89.56 423 GLY A O 1
ATOM 3454 N N . GLY A 1 424 ? 10.562 -14.784 16.923 1.00 90.06 424 GLY A N 1
ATOM 3455 C CA . GLY A 1 424 ? 9.435 -15.293 16.122 1.00 90.06 424 GLY A CA 1
ATOM 3456 C C . GLY A 1 424 ? 8.838 -14.263 15.153 1.00 90.06 424 GLY A C 1
ATOM 3457 O O . GLY A 1 424 ? 8.144 -14.623 14.205 1.00 90.06 424 GLY A O 1
ATOM 3458 N N . LEU A 1 425 ? 9.147 -12.975 15.340 1.00 92.69 425 LEU A N 1
ATOM 3459 C CA . LEU A 1 425 ? 8.612 -11.889 14.520 1.00 92.69 425 LEU A CA 1
ATOM 3460 C C . LEU A 1 425 ? 9.410 -11.693 13.216 1.00 92.69 425 LEU A C 1
ATOM 3462 O O . LEU A 1 425 ? 10.630 -11.529 13.236 1.00 92.69 425 LEU A O 1
ATOM 3466 N N . TRP A 1 426 ? 8.720 -11.703 12.070 1.00 92.12 426 TRP A N 1
ATOM 3467 C CA . TRP A 1 426 ? 9.348 -11.610 10.738 1.00 92.12 426 TRP A CA 1
ATOM 3468 C C . TRP A 1 426 ? 9.656 -10.178 10.286 1.00 92.12 426 TRP A C 1
ATOM 3470 O O . TRP A 1 426 ? 10.447 -9.987 9.368 1.00 92.12 426 TRP A O 1
ATOM 3480 N N . VAL A 1 427 ? 9.049 -9.169 10.907 1.00 92.19 427 VAL A N 1
ATOM 3481 C CA . VAL A 1 427 ? 9.317 -7.747 10.630 1.00 92.19 427 VAL A CA 1
ATOM 3482 C C . VAL A 1 427 ? 9.561 -7.011 11.944 1.00 92.19 427 VAL A C 1
ATOM 3484 O O . VAL A 1 427 ? 9.250 -7.531 13.008 1.00 92.19 427 VAL A O 1
ATOM 3487 N N . SER A 1 428 ? 10.126 -5.806 11.915 1.00 92.62 428 SER A N 1
ATOM 3488 C CA . SER A 1 428 ? 10.284 -5.029 13.152 1.00 92.62 428 SER A CA 1
ATOM 3489 C C . SER A 1 428 ? 8.930 -4.548 13.696 1.00 92.62 428 SER A C 1
ATOM 3491 O O . SER A 1 428 ? 8.001 -4.300 12.926 1.00 92.62 428 SER A O 1
ATOM 3493 N N . GLU A 1 429 ? 8.831 -4.331 15.014 1.00 94.50 429 GLU A N 1
ATOM 3494 C CA . GLU A 1 429 ? 7.647 -3.702 15.636 1.00 94.50 429 GLU A CA 1
ATOM 3495 C C . GLU A 1 429 ? 7.333 -2.341 14.988 1.00 94.50 429 GLU A C 1
ATOM 3497 O O . GLU A 1 429 ? 6.175 -2.014 14.743 1.00 94.50 429 GLU A O 1
ATOM 3502 N N . GLU A 1 430 ? 8.366 -1.577 14.618 1.00 93.38 430 GLU A N 1
ATOM 3503 C CA . GLU A 1 430 ? 8.209 -0.306 13.904 1.00 93.38 430 GLU A CA 1
ATOM 3504 C C . GLU A 1 430 ? 7.492 -0.472 12.548 1.00 93.38 430 GLU A C 1
ATOM 3506 O O . GLU A 1 430 ? 6.648 0.357 12.204 1.00 93.38 430 GLU A O 1
ATOM 3511 N N . THR A 1 431 ? 7.786 -1.545 11.805 1.00 93.62 431 THR A N 1
ATOM 3512 C CA . THR A 1 431 ? 7.137 -1.857 10.515 1.00 93.62 431 THR A CA 1
ATOM 3513 C C . THR A 1 431 ? 5.688 -2.308 10.711 1.00 93.62 431 THR A C 1
ATOM 3515 O O . THR A 1 431 ? 4.804 -1.936 9.931 1.00 93.62 431 THR A O 1
ATOM 3518 N N . LEU A 1 432 ? 5.415 -3.074 11.775 1.00 96.06 432 LEU A N 1
ATOM 3519 C CA . LEU A 1 432 ? 4.044 -3.435 12.144 1.00 96.06 432 LEU A CA 1
ATOM 3520 C C . LEU A 1 432 ? 3.216 -2.197 12.462 1.00 96.06 432 LEU A C 1
ATOM 3522 O O . LEU A 1 432 ? 2.128 -2.036 11.914 1.00 96.06 432 LEU A O 1
ATOM 3526 N N . LEU A 1 433 ? 3.737 -1.312 13.313 1.00 96.56 433 LEU A N 1
ATOM 3527 C CA . LEU A 1 433 ? 3.046 -0.089 13.709 1.00 96.56 433 LEU A CA 1
ATOM 3528 C C . LEU A 1 433 ? 2.788 0.842 12.530 1.00 96.56 433 LEU A C 1
ATOM 3530 O O . LEU A 1 433 ? 1.745 1.483 12.490 1.00 96.56 433 LEU A O 1
ATOM 3534 N N . GLU A 1 434 ? 3.672 0.870 11.536 1.00 95.81 434 GLU A N 1
ATOM 3535 C CA . GLU A 1 434 ? 3.411 1.573 10.280 1.00 95.81 434 GLU A CA 1
ATOM 3536 C C . GLU A 1 434 ? 2.228 0.985 9.516 1.00 95.81 434 GLU A C 1
ATOM 3538 O O . GLU A 1 434 ? 1.320 1.716 9.117 1.00 95.81 434 GLU A O 1
ATOM 3543 N N . SER A 1 435 ? 2.177 -0.340 9.379 1.00 97.19 435 SER A N 1
ATOM 3544 C CA . SER A 1 435 ? 1.029 -0.996 8.752 1.00 97.19 435 SER A CA 1
ATOM 3545 C C . SER A 1 435 ? -0.262 -0.794 9.551 1.00 97.19 435 SER A C 1
ATOM 3547 O O . SER A 1 435 ? -1.319 -0.599 8.954 1.00 97.19 435 SER A O 1
ATOM 3549 N N . LEU A 1 436 ? -0.197 -0.809 10.884 1.00 98.06 436 LEU A N 1
ATOM 3550 C CA . LEU A 1 436 ? -1.346 -0.602 11.766 1.00 98.06 436 LEU A CA 1
ATOM 3551 C C . LEU A 1 436 ? -1.854 0.842 11.733 1.00 98.06 436 LEU A C 1
ATOM 3553 O O . LEU A 1 436 ? -3.056 1.045 11.581 1.00 98.06 436 LEU A O 1
ATOM 3557 N N . ALA A 1 437 ? -0.961 1.831 11.791 1.00 97.44 437 ALA A N 1
ATOM 3558 C CA . ALA A 1 437 ? -1.302 3.248 11.673 1.00 97.44 437 ALA A CA 1
ATOM 3559 C C . ALA A 1 437 ? -1.990 3.546 10.334 1.00 97.44 437 ALA A C 1
ATOM 3561 O O . ALA A 1 437 ? -3.025 4.215 10.289 1.00 97.44 437 ALA A O 1
ATOM 3562 N N . HIS A 1 438 ? -1.462 2.972 9.251 1.00 96.69 438 HIS A N 1
ATOM 3563 C CA . HIS A 1 438 ? -2.054 3.086 7.926 1.00 96.69 438 HIS A CA 1
ATOM 3564 C C . HIS A 1 438 ? -3.465 2.472 7.868 1.00 96.69 438 HIS A C 1
ATOM 3566 O O . HIS A 1 438 ? -4.395 3.091 7.344 1.00 96.69 438 HIS A O 1
ATOM 3572 N N . MET A 1 439 ? -3.660 1.281 8.451 1.00 97.56 439 MET A N 1
ATOM 3573 C CA . MET A 1 439 ? -4.982 0.645 8.524 1.00 97.56 439 MET A CA 1
ATOM 3574 C C . MET A 1 439 ? -5.973 1.448 9.379 1.00 97.56 439 MET A C 1
ATOM 3576 O O . MET A 1 439 ? -7.115 1.627 8.956 1.00 97.56 439 MET A O 1
ATOM 3580 N N . HIS A 1 440 ? -5.540 1.977 10.529 1.00 97.88 440 HIS A N 1
ATOM 3581 C CA . HIS A 1 440 ? -6.347 2.854 11.384 1.00 97.88 440 HIS A CA 1
ATOM 3582 C C . HIS A 1 440 ? -6.840 4.077 10.604 1.00 97.88 440 HIS A C 1
ATOM 3584 O O . HIS A 1 440 ? -8.039 4.368 10.569 1.00 97.88 440 HIS A O 1
ATOM 3590 N N . LYS A 1 441 ? -5.925 4.746 9.887 1.00 95.69 441 LYS A N 1
ATOM 3591 C CA . LYS A 1 441 ? -6.245 5.905 9.046 1.00 95.69 441 LYS A CA 1
ATOM 3592 C C . LYS A 1 441 ? -7.269 5.560 7.973 1.00 95.69 441 LYS A C 1
ATOM 3594 O O . LYS A 1 441 ? -8.247 6.285 7.826 1.00 95.69 441 LYS A O 1
ATOM 3599 N N . ILE A 1 442 ? -7.059 4.472 7.229 1.00 95.56 442 ILE A N 1
ATOM 3600 C CA . ILE A 1 442 ? -7.963 4.071 6.138 1.00 95.56 442 ILE A CA 1
ATOM 3601 C C . ILE A 1 442 ? -9.367 3.744 6.651 1.00 95.56 442 ILE A C 1
ATOM 3603 O O . ILE A 1 442 ? -10.345 4.005 5.953 1.00 95.56 442 ILE A O 1
ATOM 3607 N N . ARG A 1 443 ? -9.499 3.171 7.852 1.00 97.38 443 ARG A N 1
ATOM 3608 C CA . ARG A 1 443 ? -10.819 2.928 8.448 1.00 97.38 443 ARG A CA 1
ATOM 3609 C C . ARG A 1 443 ? -11.519 4.241 8.788 1.00 97.38 443 ARG A C 1
ATOM 3611 O O . ARG A 1 443 ? -12.692 4.398 8.443 1.00 97.38 443 ARG A O 1
ATOM 3618 N N . LEU A 1 444 ? -10.804 5.152 9.454 1.00 96.81 444 LEU A N 1
ATOM 3619 C CA . LEU A 1 444 ? -11.384 6.358 10.044 1.00 96.81 444 LEU A CA 1
ATOM 3620 C C . LEU A 1 444 ? -11.657 7.460 9.020 1.00 96.81 444 LEU A C 1
ATOM 3622 O O . LEU A 1 444 ? -12.729 8.051 9.047 1.00 96.81 444 LEU A O 1
ATOM 3626 N N . LEU A 1 445 ? -10.699 7.731 8.137 1.00 92.69 445 LEU A N 1
ATOM 3627 C CA . LEU A 1 445 ? -10.781 8.799 7.148 1.00 92.69 445 LEU A CA 1
ATOM 3628 C C . LEU A 1 445 ? -11.123 8.202 5.777 1.00 92.69 445 LEU A C 1
ATOM 3630 O O . LEU A 1 445 ? -12.259 7.826 5.506 1.00 92.69 445 LEU A O 1
ATOM 3634 N N . ASP A 1 446 ? -10.125 8.098 4.907 1.00 88.50 446 ASP A N 1
ATOM 3635 C CA . ASP A 1 446 ? -10.269 7.668 3.526 1.00 88.50 446 ASP A CA 1
ATOM 3636 C C . ASP A 1 446 ? -8.945 7.094 2.980 1.00 88.50 446 ASP A C 1
ATOM 3638 O O . ASP A 1 446 ? -7.932 6.912 3.676 1.00 88.50 446 ASP A O 1
ATOM 3642 N N . LEU A 1 447 ? -8.965 6.783 1.688 1.00 88.56 447 LEU A N 1
ATOM 3643 C CA . LEU A 1 447 ? -7.828 6.246 0.948 1.00 88.56 447 LEU A CA 1
ATOM 3644 C C . LEU A 1 447 ? -6.866 7.338 0.446 1.00 88.56 447 LEU A C 1
ATOM 3646 O O . LEU A 1 447 ? -5.885 7.004 -0.219 1.00 88.56 447 LEU A O 1
ATOM 3650 N N . ASP A 1 448 ? -7.085 8.616 0.783 1.00 91.62 448 ASP A N 1
ATOM 3651 C CA . ASP A 1 448 ? -6.211 9.706 0.356 1.00 91.62 448 ASP A CA 1
ATOM 3652 C C . ASP A 1 448 ? -4.869 9.655 1.107 1.00 91.62 448 ASP A C 1
ATOM 3654 O O . ASP A 1 448 ? -4.784 9.652 2.344 1.00 91.62 448 ASP A O 1
ATOM 3658 N N . ARG A 1 449 ? -3.784 9.592 0.331 1.00 89.94 449 ARG A N 1
ATOM 3659 C CA . ARG A 1 449 ? -2.409 9.585 0.840 1.00 89.94 449 ARG A CA 1
ATOM 3660 C C . ARG A 1 449 ? -1.988 10.956 1.355 1.00 89.94 449 ARG A C 1
ATOM 3662 O O . ARG A 1 449 ? -1.170 11.026 2.269 1.00 89.94 449 ARG A O 1
ATOM 3669 N N . GLU A 1 450 ? -2.512 12.047 0.803 1.00 93.12 450 GLU A N 1
ATOM 3670 C CA . GLU A 1 450 ? -2.164 13.385 1.279 1.00 93.12 450 GLU A CA 1
ATOM 3671 C C . GLU A 1 450 ? -2.742 13.632 2.675 1.00 93.12 450 GLU A C 1
ATOM 3673 O O . GLU A 1 450 ? -2.035 14.115 3.563 1.00 93.12 450 GLU A O 1
ATOM 3678 N N . ARG A 1 451 ? -3.982 13.195 2.914 1.00 92.25 451 ARG A N 1
ATOM 3679 C CA . ARG A 1 451 ? -4.618 13.242 4.235 1.00 92.25 451 ARG A CA 1
ATOM 3680 C C . ARG A 1 451 ? -3.850 12.461 5.305 1.00 92.25 451 ARG A C 1
ATOM 3682 O O . ARG A 1 451 ? -3.750 12.917 6.440 1.00 92.25 451 ARG A O 1
ATOM 3689 N N . GLU A 1 452 ? -3.228 11.339 4.939 1.00 94.12 452 GLU A N 1
ATOM 3690 C CA . GLU A 1 452 ? -2.324 10.593 5.831 1.00 94.12 452 GLU A CA 1
ATOM 3691 C C . GLU A 1 452 ? -1.071 11.398 6.196 1.00 94.12 452 GLU A C 1
ATOM 3693 O O . GLU A 1 452 ? -0.672 11.460 7.360 1.00 94.12 452 GLU A O 1
ATOM 3698 N N . ARG A 1 453 ? -0.470 12.074 5.210 1.00 94.81 453 ARG A N 1
ATOM 3699 C CA . ARG A 1 453 ? 0.692 12.943 5.444 1.00 94.81 453 ARG A CA 1
ATOM 3700 C C . ARG A 1 453 ? 0.331 14.139 6.327 1.00 94.81 453 ARG A C 1
ATOM 3702 O O . ARG A 1 453 ? 1.132 14.488 7.197 1.00 94.81 453 ARG A O 1
ATOM 3709 N N . ARG A 1 454 ? -0.859 14.731 6.141 1.00 95.94 454 ARG A N 1
ATOM 3710 C CA . ARG A 1 454 ? -1.402 15.782 7.021 1.00 95.94 454 ARG A CA 1
ATOM 3711 C C . ARG A 1 454 ? -1.560 15.269 8.451 1.00 95.94 454 ARG A C 1
ATOM 3713 O O . ARG A 1 454 ? -1.035 15.897 9.365 1.00 95.94 454 ARG A O 1
ATOM 3720 N N . LEU A 1 455 ? -2.184 14.101 8.632 1.00 97.06 455 LEU A N 1
ATOM 3721 C CA . LEU A 1 455 ? -2.368 13.461 9.939 1.00 97.06 455 LEU A CA 1
ATOM 3722 C C . LEU A 1 455 ? -1.037 13.279 10.686 1.00 97.06 455 LEU A C 1
ATOM 3724 O O . LEU A 1 455 ? -0.905 13.734 11.822 1.00 97.06 455 LEU A O 1
ATOM 3728 N N . TYR A 1 456 ? -0.024 12.678 10.052 1.00 97.31 456 TYR A N 1
ATOM 3729 C CA . TYR A 1 456 ? 1.279 12.484 10.702 1.00 97.31 456 TYR A CA 1
ATOM 3730 C C . TYR A 1 456 ? 1.983 13.808 11.018 1.00 97.31 456 TYR A C 1
ATOM 3732 O O . TYR A 1 456 ? 2.601 13.941 12.076 1.00 97.31 456 TYR A O 1
ATOM 3740 N N . ALA A 1 457 ? 1.886 14.808 10.139 1.00 97.25 457 ALA A N 1
ATOM 3741 C CA . ALA A 1 457 ? 2.458 16.123 10.405 1.00 97.25 457 ALA A CA 1
ATOM 3742 C C . ALA A 1 457 ? 1.764 16.825 11.582 1.00 97.25 457 ALA A C 1
ATOM 3744 O O . ALA A 1 457 ? 2.447 17.320 12.478 1.00 97.25 457 ALA A O 1
ATOM 3745 N N . PHE A 1 458 ? 0.429 16.822 11.623 1.00 98.06 458 PHE A N 1
ATOM 3746 C CA . PHE A 1 458 ? -0.347 17.406 12.718 1.00 98.06 458 PHE A CA 1
ATOM 3747 C C . PHE A 1 458 ? 0.002 16.725 14.037 1.00 98.06 458 PHE A C 1
ATOM 3749 O O . PHE A 1 458 ? 0.370 17.402 14.995 1.00 98.06 458 PHE A O 1
ATOM 3756 N N . TRP A 1 459 ? 0.003 15.389 14.052 1.00 98.00 459 TRP A N 1
ATOM 3757 C CA . TRP A 1 459 ? 0.363 14.618 15.235 1.00 98.00 459 TRP A CA 1
ATOM 3758 C C . TRP A 1 459 ? 1.772 14.969 15.734 1.00 98.00 459 TRP A C 1
ATOM 3760 O O . TRP A 1 459 ? 1.959 15.234 16.924 1.00 98.00 459 TRP A O 1
ATOM 3770 N N . ARG A 1 460 ? 2.757 15.089 14.831 1.00 97.62 460 ARG A N 1
ATOM 3771 C CA . ARG A 1 460 ? 4.119 15.512 15.192 1.00 97.62 460 ARG A CA 1
ATOM 3772 C C . ARG A 1 460 ? 4.134 16.898 15.823 1.00 97.62 460 ARG A C 1
ATOM 3774 O O . ARG A 1 460 ? 4.724 17.067 16.891 1.00 97.62 460 ARG A O 1
ATOM 3781 N N . HIS A 1 461 ? 3.517 17.884 15.175 1.00 97.69 461 HIS A N 1
ATOM 3782 C CA . HIS A 1 461 ? 3.507 19.265 15.665 1.00 97.69 461 HIS A CA 1
ATOM 3783 C C . HIS A 1 461 ? 2.798 19.390 17.018 1.00 97.69 461 HIS A C 1
ATOM 3785 O O . HIS A 1 461 ? 3.191 20.223 17.845 1.00 97.69 461 HIS A O 1
ATOM 3791 N N . THR A 1 462 ? 1.794 18.547 17.278 1.00 97.50 462 THR A N 1
ATOM 3792 C CA . THR A 1 462 ? 1.141 18.428 18.587 1.00 97.50 462 THR A CA 1
ATOM 3793 C C . THR A 1 462 ? 2.100 17.912 19.647 1.00 97.50 462 THR A C 1
ATOM 3795 O O . THR A 1 462 ? 2.279 18.582 20.665 1.00 97.50 462 THR A O 1
ATOM 3798 N N . LEU A 1 463 ? 2.794 16.797 19.406 1.00 97.06 463 LEU A N 1
ATOM 3799 C CA . LEU A 1 463 ? 3.749 16.253 20.378 1.00 97.06 463 LEU A CA 1
ATOM 3800 C C . LEU A 1 463 ? 4.934 17.203 20.631 1.00 97.06 463 LEU A C 1
ATOM 3802 O O . LEU A 1 463 ? 5.340 17.394 21.778 1.00 97.06 463 LEU A O 1
ATOM 3806 N N . GLU A 1 464 ? 5.455 17.866 19.592 1.00 96.00 464 GLU A N 1
ATOM 3807 C CA . GLU A 1 464 ? 6.496 18.892 19.751 1.00 96.00 464 GLU A CA 1
ATOM 3808 C C . GLU A 1 464 ? 5.998 20.099 20.561 1.00 96.00 464 GLU A C 1
ATOM 3810 O O . GLU A 1 464 ? 6.739 20.638 21.385 1.00 96.00 464 GLU A O 1
ATOM 3815 N N . SER A 1 465 ? 4.743 20.512 20.363 1.00 95.06 465 SER A N 1
ATOM 3816 C CA . SER A 1 465 ? 4.127 21.596 21.136 1.00 95.06 465 SER A CA 1
ATOM 3817 C C . SER A 1 465 ? 3.935 21.213 22.603 1.00 95.06 465 SER A C 1
ATOM 3819 O O . SER A 1 465 ? 4.228 22.035 23.469 1.00 95.06 465 SER A O 1
ATOM 3821 N N . ILE A 1 466 ? 3.500 19.980 22.884 1.00 94.56 466 ILE A N 1
ATOM 3822 C CA . ILE A 1 466 ? 3.333 19.457 24.247 1.00 94.56 466 ILE A CA 1
ATOM 3823 C C . ILE A 1 466 ? 4.678 19.425 24.977 1.00 94.56 466 ILE A C 1
ATOM 3825 O O . ILE A 1 466 ? 4.765 19.922 26.096 1.00 94.56 466 ILE A O 1
ATOM 3829 N N . LYS A 1 467 ? 5.747 18.942 24.329 1.00 93.31 467 LYS A N 1
ATOM 3830 C CA . LYS A 1 467 ? 7.099 18.921 24.918 1.00 93.31 467 LYS A CA 1
ATOM 3831 C C . LYS A 1 467 ? 7.662 20.297 25.262 1.00 93.31 467 LYS A C 1
ATOM 3833 O O . LYS A 1 467 ? 8.509 20.405 26.140 1.00 93.31 467 LYS A O 1
ATOM 3838 N N . ARG A 1 468 ? 7.238 21.341 24.548 1.00 91.81 468 ARG A N 1
ATOM 3839 C CA . ARG A 1 468 ? 7.677 22.725 24.787 1.00 91.81 468 ARG A CA 1
ATOM 3840 C C . ARG A 1 468 ? 6.855 23.437 25.863 1.00 91.81 468 ARG A C 1
ATOM 3842 O O . ARG A 1 468 ? 7.143 24.596 26.153 1.00 91.81 468 ARG A O 1
ATOM 3849 N N . ARG A 1 469 ? 5.820 22.800 26.426 1.00 88.88 469 ARG A N 1
ATOM 3850 C CA . ARG A 1 469 ? 5.030 23.407 27.503 1.00 88.88 469 ARG A CA 1
ATOM 3851 C C . ARG A 1 469 ? 5.890 23.563 28.757 1.00 88.88 469 ARG A C 1
ATOM 3853 O O . ARG A 1 469 ? 6.629 22.639 29.096 1.00 88.88 469 ARG A O 1
ATOM 3860 N N . PRO A 1 470 ? 5.789 24.700 29.463 1.00 81.00 470 PRO A N 1
ATOM 3861 C CA . PRO A 1 470 ? 6.452 24.839 30.745 1.00 81.00 470 PRO A CA 1
ATOM 3862 C C . PRO A 1 470 ? 5.889 23.815 31.736 1.00 81.00 470 PRO A C 1
ATOM 3864 O O . PRO A 1 470 ? 4.695 23.489 31.714 1.00 81.00 470 PRO A O 1
ATOM 3867 N N . THR A 1 471 ? 6.753 23.310 32.614 1.00 73.44 471 THR A N 1
ATOM 3868 C CA . THR A 1 471 ? 6.347 22.490 33.757 1.00 73.44 471 THR A CA 1
ATOM 3869 C C . THR A 1 471 ? 5.307 23.257 34.574 1.00 73.44 471 THR A C 1
ATOM 3871 O O . THR A 1 471 ? 5.498 24.441 34.861 1.00 73.44 471 THR A O 1
ATOM 3874 N N . LYS A 1 472 ? 4.178 22.607 34.901 1.00 60.75 472 LYS A N 1
ATOM 3875 C CA . LYS A 1 472 ? 3.162 23.202 35.784 1.00 60.75 472 LYS A CA 1
ATOM 3876 C C . LYS A 1 472 ? 3.853 23.544 37.110 1.00 60.75 472 LYS A C 1
ATOM 3878 O O . LYS A 1 472 ? 4.459 22.658 37.707 1.00 60.75 472 LYS A O 1
ATOM 3883 N N . ARG A 1 473 ? 3.840 24.829 37.475 1.00 46.19 473 ARG A N 1
ATOM 3884 C CA . ARG A 1 473 ? 4.321 25.313 38.774 1.00 46.19 473 ARG A CA 1
ATOM 3885 C C . ARG A 1 473 ? 3.366 24.910 39.880 1.00 46.19 473 ARG A C 1
ATOM 3887 O O . ARG A 1 473 ? 2.146 24.908 39.599 1.00 46.19 473 ARG A O 1
#

Organism: Thermosporothrix hazakensis (NCBI:txid644383)

Radius of gyration: 36.83 Å; chains: 1; bounding box: 87×51×112 Å

pLDDT: mean 92.07, std 8.45, range [46.19, 98.75]

Secondary structure (DSSP, 8-state):
-TTS-HHHHHHHHHTTTTSPPP-----GGGTTSSEEPPEEEE-SSS-EEEEE--EEEE-TTSS---SSS-HHHHHHHHHHHHHHHHT--SEEEEEETTEEEEEETTSHHHHHHHHHHHHT--TT--EEEEE-SS-GGG--EE-TT--EE----------S----------S-SSPPPHHHHEE-TTSSEEEEEEE--GGGHHHHIIIIIHHHHHHHHHTT-EEEEEEEEEESSSEEEEEEEEESSHHHHHHHHHHHHHHHHHHHHTTSSSEEEE--EE--TTTTTSTTTHHHHHHHHHHHHHHHHHHHHHHHTTS--S-HHHHHHHHHHHHHHHHT--HHHHHHHHHTTS-TTTTHHHHGGGHHHHHHHHS---SS--HHHHHHHHHHHHHHH-PPPTT-SS-HHHHHHHHHHHHHHHHHHTT--SS-HHHHHHHHHHHHHHHHS-S-HHHHHHHHHHHHHHHHHHHTSPPP-